Protein AF-0000000086162764 (afdb_homodimer)

Solvent-accessible surface area (backbone atoms only — not comparable to full-atom values): 37231 Å² total; per-residue (Å²): 130,82,72,76,70,61,62,67,83,75,73,57,53,60,75,37,72,78,41,63,40,70,69,35,48,48,53,23,43,47,62,61,45,51,55,41,43,44,49,58,51,36,49,55,47,50,55,49,49,51,49,51,40,51,50,31,48,50,50,15,64,74,68,72,36,73,80,56,42,51,66,71,47,52,52,51,52,50,51,50,49,52,54,49,44,43,40,63,68,74,41,61,85,79,57,62,60,33,65,66,60,37,47,49,48,19,51,43,40,69,76,27,50,56,38,29,32,72,44,51,32,38,60,88,41,43,70,60,26,73,74,39,79,59,56,61,77,44,60,52,50,62,30,34,35,39,39,40,28,49,31,28,83,80,32,58,45,54,40,58,45,38,76,27,18,46,32,44,66,55,13,60,52,38,39,32,38,66,59,72,58,57,70,38,84,67,41,28,54,55,38,22,26,58,33,37,47,46,62,44,68,71,48,51,50,55,41,50,74,71,27,31,18,38,34,36,46,78,25,45,62,58,15,24,50,67,39,38,54,81,44,48,51,38,35,54,74,85,58,53,64,67,48,45,54,29,22,42,66,39,23,27,39,22,43,26,43,32,32,43,39,35,62,27,37,47,48,60,81,63,66,52,70,63,33,52,54,39,32,77,71,74,36,85,59,65,53,67,34,30,30,93,89,42,37,81,39,58,51,43,89,42,55,35,41,28,38,36,38,68,72,46,78,39,64,68,34,78,78,67,48,72,67,55,37,50,51,54,42,51,52,49,52,51,50,40,52,49,51,46,67,73,38,30,40,38,59,36,94,47,67,82,66,61,81,44,82,66,132,82,73,76,71,61,62,67,82,75,71,59,52,59,74,37,72,78,41,62,39,71,69,34,46,48,53,24,42,46,62,62,46,52,54,42,43,47,48,58,52,36,49,54,49,50,54,48,49,50,50,50,38,51,50,30,51,49,49,15,64,72,66,72,36,74,80,55,41,52,65,72,48,51,52,51,54,50,51,49,49,51,54,49,45,42,39,63,67,74,39,61,86,76,59,61,60,33,65,66,61,37,50,49,47,19,51,41,41,70,76,27,51,57,38,27,32,72,44,52,32,38,60,87,42,42,71,58,25,73,74,39,78,59,57,61,77,44,60,52,51,60,30,32,36,38,39,40,29,49,33,28,84,80,34,59,44,55,42,57,46,38,78,27,18,46,33,45,65,55,13,62,52,39,38,32,38,68,57,72,58,57,70,37,84,67,41,30,54,55,38,22,26,57,34,38,47,46,63,44,69,70,50,50,51,56,40,49,74,69,27,31,17,37,33,37,45,78,26,44,63,57,16,21,50,66,39,41,55,81,44,48,51,38,33,54,75,84,60,54,64,68,48,44,54,31,23,41,65,38,22,27,37,23,42,25,43,32,32,42,41,34,60,27,36,47,48,58,81,64,67,52,71,62,33,52,54,38,32,76,68,73,35,86,60,67,53,67,35,30,29,93,90,44,39,81,39,58,48,43,87,42,56,36,41,27,38,36,38,67,71,45,80,40,64,68,34,79,79,66,48,72,66,56,39,51,50,53,42,51,51,48,53,50,49,42,51,48,50,45,66,73,39,29,41,37,58,37,94,48,68,83,65,63,81,43,80,65

Sequence (716 aa):
MSSSVEKVSFPNVHARPEQQSFKARFYQECLILSINFTWVLGLAFFVNMYTFSAVSIGRALLSGDPEAVPMSVRCYLGALVLYYSYHYVAHRPEQAPWPEFHQSGRELQAKHPYFRHQICIFDEFEDESLQDHAKAFVKPDDQSLFAFHPHGMLTCGWAVNGVFSKRFKEANARWLVAENLFWFPILRDILRWTSFDTVEKKTFVKYMRQGRNVCFLPGGFEEATVCERGKYRVHVKSKFGFIKLALQHGYKVHPVFSFGEEETYHTFPYFLKQRLMLNRLRVPAAIFIGRLWLFFMPRHDLDMTTVVGKAIQLPKIENPTKEEVAKYHALYVDALVDLFERNKKKYANSPDAKLEVYMSSSVEKVSFPNVHARPEQQSFKARFYQECLILSINFTWVLGLAFFVNMYTFSAVSIGRALLSGDPEAVPMSVRCYLGALVLYYSYHYVAHRPEQAPWPEFHQSGRELQAKHPYFRHQICIFDEFEDESLQDHAKAFVKPDDQSLFAFHPHGMLTCGWAVNGVFSKRFKEANARWLVAENLFWFPILRDILRWTSFDTVEKKTFVKYMRQGRNVCFLPGGFEEATVCERGKYRVHVKSKFGFIKLALQHGYKVHPVFSFGEEETYHTFPYFLKQRLMLNRLRVPAAIFIGRLWLFFMPRHDLDMTTVVGKAIQLPKIENPTKEEVAKYHALYVDALVDLFERNKKKYANSPDAKLEVY

Radius of gyration: 31.06 Å; Cα contacts (8 Å, |Δi|>4): 1271; chains: 2; bounding box: 86×100×61 Å

Foldseek 3Di:
DPPQQAAADDAQPCPDPVCVDPVNVCLQVVPVCVLLCCQVVLVVVVVVLVVLLVVQVVVCVVVVHPPSRDPVNVVVVVVVCVLVCCCVPPNDPLQAAQLVVQQVLLVSCVVRPQASAEAEAEPVCRVVRVVDRQDADAAWLQQEEEAEPDCFQPNPLCVSHNLSGNNCSRHQEAEEADPVLCVGPPSVNVQNNSRYDHPDPVVLLVQLVVSGYYYYYQQHLLSHLQQAAQAAEHEQLPRLVVLQSCQQSFGWYKYKYKAFSSHFWHWDNPPSVVQSVVVVVVDRDTDIAADPVRGSGTDRHTHIYMYIYDIDGHHHDNDDDPVRSNVVSVVVVVRNQVVCLVCCNHRHPDNPHDYHYD/DPPQQAADDDAQPCPDPVCVDPVNVCLQCVPVCVLLCCQVVLVVVVVVLVVLLVVQVVVCVVVVHPPSRDPVNVVVVVVVCVLVCCCVPVNDPLQAAQLVVQQVLLVSCVVRPQASAEAEAEPVCRVVRVVDRQDADAAWLQQEEEAEPDCFQPNPLCVSHNLSGNNCSRHQEAEEADPVQCVGPPSVNVCNNSRYDHPDPVVLLVQLVVSGYYYYYQQHLLSHLQQAAQAAEHEQLPRLVVLQSCQQSFGWYKYKYKAFSSHFWHWDNPPSVVQSVVVVVVDRDTDIAADPVRGSGTDRHTHIYMYIYDIDGHHHDNDDDPVRSNVVSVVVVVRNQVVCLVCCNHRHPDNPHDYHYD

Secondary structure (DSSP, 8-state):
-----PPPP---GGGSGGGSSHHHHHHHHHHHHHHHIIIIIHHHHHHHHHHHHHHHHHHHHHHT-GGGS-HHHHHHHHHHHHHHHIIIIIS-SS----HHHHHHHHHHHHHS-SSSEEEEEEGGGHHHHHH-TT---PPTT--EEEEEE--TTT-HHHIIIIIT-GGGTTS-EEEEE-GGGGGSTTHHHHHHHTTEEE--HHHHHHHHHTT-EEEE-TTHHHHHHH--TT-EEE--TT--HHHHHHHHHT-EEEEEEEETGGGSSEE---SHHHHHHHHHTT-----EESBTTBTTSPPSSSEEEEEEPPPEEPP--SS--HHHHHHHHHHHHHHHHHHHHHHHHHH-SSTT--EEE-/-----PPPP---GGGSGGGSSHHHHHHHHHHHHHHHIIIIIHHHHHHHHHHHHHHHHHHHHHHT-GGGS-HHHHHHHHHHHHHHHIIIIIS-SS----HHHHHHHHHHHHHS-SSSEEEEEEGGGHHHHHH-TT---PPTT--EEEEEE--TTT-HHHIIIIIT-GGGTTS-EEEEE-GGGGGSTTHHHHHHHTTEEE--HHHHHHHHHTT-EEEE-TTHHHHHHH--TT-EEE--TT--HHHHHHHHHT-EEEEEEEETGGGSSEE---SHHHHHHHHHTT-----EESBTTBTTSPPSSSEEEEEEPPPEEPP--SS--HHHHHHHHHHHHHHHHHHHHHHHHHH-SSTT--EEE-

Structure (mmCIF, N/CA/C/O backbone):
data_AF-0000000086162764-model_v1
#
loop_
_entity.id
_entity.type
_entity.pdbx_description
1 polymer Acyltransferase
#
loop_
_atom_site.group_PDB
_atom_site.id
_atom_site.type_symbol
_atom_site.label_atom_id
_atom_site.label_alt_id
_atom_site.label_comp_id
_atom_site.label_asym_id
_atom_site.label_entity_id
_atom_site.label_seq_id
_atom_site.pdbx_PDB_ins_code
_atom_site.Cartn_x
_atom_site.Cartn_y
_atom_site.Cartn_z
_atom_site.occupancy
_atom_site.B_iso_or_equiv
_atom_site.auth_seq_id
_atom_site.auth_comp_id
_atom_site.auth_asym_id
_atom_site.auth_atom_id
_atom_site.pdbx_PDB_model_num
ATOM 1 N N . MET A 1 1 ? 41.344 -20.672 -6.699 1 26.19 1 MET A N 1
ATOM 2 C CA . MET A 1 1 ? 40.938 -19.266 -6.652 1 26.19 1 MET A CA 1
ATOM 3 C C . MET A 1 1 ? 39.406 -19.141 -6.586 1 26.19 1 MET A C 1
ATOM 5 O O . MET A 1 1 ? 38.719 -19.422 -7.562 1 26.19 1 MET A O 1
ATOM 9 N N . SER A 1 2 ? 38.719 -19.578 -5.555 1 35.59 2 SER A N 1
ATOM 10 C CA . SER A 1 2 ? 37.281 -19.672 -5.324 1 35.59 2 SER A CA 1
ATOM 11 C C . SER A 1 2 ? 36.562 -18.359 -5.668 1 35.59 2 SER A C 1
ATOM 13 O O . SER A 1 2 ? 36.844 -17.328 -5.051 1 35.59 2 SER A O 1
ATOM 15 N N . SER A 1 3 ? 36.375 -18.047 -6.875 1 41.97 3 SER A N 1
ATOM 16 C CA . SER A 1 3 ? 35.844 -16.797 -7.422 1 41.97 3 SER A CA 1
ATOM 17 C C . SER A 1 3 ? 34.656 -16.312 -6.621 1 41.97 3 SER A C 1
ATOM 19 O O . SER A 1 3 ? 33.688 -17.062 -6.441 1 41.97 3 SER A O 1
ATOM 21 N N . SER A 1 4 ? 34.719 -15.547 -5.641 1 52.56 4 SER A N 1
ATOM 22 C CA . SER A 1 4 ? 33.781 -14.969 -4.695 1 52.56 4 SER A CA 1
ATOM 23 C C . SER A 1 4 ? 32.531 -14.477 -5.406 1 52.56 4 SER A C 1
ATOM 25 O O . SER A 1 4 ? 32.594 -13.539 -6.211 1 52.56 4 SER A O 1
ATOM 27 N N . VAL A 1 5 ? 31.656 -15.414 -5.785 1 65.75 5 VAL A N 1
ATOM 28 C CA . VAL A 1 5 ? 30.391 -15.109 -6.445 1 65.75 5 VAL A CA 1
ATOM 29 C C . VAL A 1 5 ? 29.672 -13.984 -5.707 1 65.75 5 VAL A C 1
ATOM 31 O O . VAL A 1 5 ? 29.438 -14.078 -4.504 1 65.75 5 VAL A O 1
ATOM 34 N N . GLU A 1 6 ? 29.812 -12.789 -6.227 1 78.62 6 GLU A N 1
ATOM 35 C CA . GLU A 1 6 ? 29.219 -11.57 -5.676 1 78.62 6 GLU A CA 1
ATOM 36 C C . GLU A 1 6 ? 27.734 -11.492 -5.992 1 78.62 6 GLU A C 1
ATOM 38 O O . GLU A 1 6 ? 27.281 -12.008 -7.016 1 78.62 6 GLU A O 1
ATOM 43 N N . LYS A 1 7 ? 27 -10.977 -5.086 1 85 7 LYS A N 1
ATOM 44 C CA . LYS A 1 7 ? 25.578 -10.742 -5.242 1 85 7 LYS A CA 1
ATOM 45 C C . LYS A 1 7 ? 25.281 -9.859 -6.453 1 85 7 LYS A C 1
ATOM 47 O O . LYS A 1 7 ? 25.953 -8.852 -6.664 1 85 7 LYS A O 1
ATOM 52 N N . VAL A 1 8 ? 24.375 -10.336 -7.293 1 84.81 8 VAL A N 1
ATOM 53 C CA . VAL A 1 8 ? 23.953 -9.562 -8.453 1 84.81 8 VAL A CA 1
ATOM 54 C C . VAL A 1 8 ? 23 -8.453 -8.023 1 84.81 8 VAL A C 1
ATOM 56 O O . VAL A 1 8 ? 22.047 -8.695 -7.289 1 84.81 8 VAL A O 1
ATOM 59 N N . SER A 1 9 ? 23.297 -7.25 -8.312 1 82.81 9 SER A N 1
ATOM 60 C CA . SER A 1 9 ? 22.469 -6.102 -7.965 1 82.81 9 SER A CA 1
ATOM 61 C C . SER A 1 9 ? 21.625 -5.637 -9.156 1 82.81 9 SER A C 1
ATOM 63 O O . SER A 1 9 ? 22.125 -5.582 -10.281 1 82.81 9 SER A O 1
ATOM 65 N N . PHE A 1 10 ? 20.391 -5.43 -8.898 1 86.38 10 PHE A N 1
ATOM 66 C CA . PHE A 1 10 ? 19.469 -4.945 -9.93 1 86.38 10 PHE A CA 1
ATOM 67 C C . PHE A 1 10 ? 19 -3.529 -9.609 1 86.38 10 PHE A C 1
ATOM 69 O O . PHE A 1 10 ? 18.844 -3.172 -8.438 1 86.38 10 PHE A O 1
ATOM 76 N N . PRO A 1 11 ? 18.891 -2.732 -10.672 1 85.94 11 PRO A N 1
ATOM 77 C CA . PRO A 1 11 ? 18.328 -1.405 -10.43 1 85.94 11 PRO A CA 1
ATOM 78 C C . PRO A 1 11 ? 16.844 -1.456 -10.039 1 85.94 11 PRO A C 1
ATOM 80 O O . PRO A 1 11 ? 16.125 -2.355 -10.469 1 85.94 11 PRO A O 1
ATOM 83 N N . ASN A 1 12 ? 16.453 -0.541 -9.219 1 87.81 12 ASN A N 1
ATOM 84 C CA . ASN A 1 12 ? 15.047 -0.406 -8.844 1 87.81 12 ASN A CA 1
ATOM 85 C C . ASN A 1 12 ? 14.211 0.139 -9.992 1 87.81 12 ASN A C 1
ATOM 87 O O . ASN A 1 12 ? 14.305 1.319 -10.336 1 87.81 12 ASN A O 1
ATOM 91 N N . VAL A 1 13 ? 13.383 -0.716 -10.531 1 91 13 VAL A N 1
ATOM 92 C CA . VAL A 1 13 ? 12.602 -0.353 -11.703 1 91 13 VAL A CA 1
ATOM 93 C C . VAL A 1 13 ? 11.578 0.714 -11.336 1 91 13 VAL A C 1
ATOM 95 O O . VAL A 1 13 ? 11.227 1.564 -12.156 1 91 13 VAL A O 1
ATOM 98 N N . HIS A 1 14 ? 11.141 0.727 -10.117 1 89.19 14 HIS A N 1
ATOM 99 C CA . HIS A 1 14 ? 10.094 1.647 -9.688 1 89.19 14 HIS A CA 1
ATOM 100 C C . HIS A 1 14 ? 10.641 3.066 -9.539 1 89.19 14 HIS A C 1
ATOM 102 O O . HIS A 1 14 ? 9.867 4.023 -9.453 1 89.19 14 HIS A O 1
ATOM 108 N N . ALA A 1 15 ? 11.898 3.215 -9.492 1 84 15 ALA A N 1
ATOM 109 C CA . ALA A 1 15 ? 12.516 4.527 -9.352 1 84 15 ALA A CA 1
ATOM 110 C C . ALA A 1 15 ? 12.547 5.266 -10.68 1 84 15 ALA A C 1
ATOM 112 O O . ALA A 1 15 ? 12.789 6.477 -10.727 1 84 15 ALA A O 1
ATOM 113 N N . ARG A 1 16 ? 12.273 4.535 -11.734 1 88.25 16 ARG A N 1
ATOM 114 C CA . ARG A 1 16 ? 12.25 5.16 -13.055 1 88.25 16 ARG A CA 1
ATOM 115 C C . ARG A 1 16 ? 11.086 6.145 -13.164 1 88.25 16 ARG A C 1
ATOM 117 O O . ARG A 1 16 ? 9.977 5.859 -12.711 1 88.25 16 ARG A O 1
ATOM 124 N N . PRO A 1 17 ? 11.312 7.27 -13.766 1 84.06 17 PRO A N 1
ATOM 125 C CA . PRO A 1 17 ? 10.273 8.297 -13.859 1 84.06 17 PRO A CA 1
ATOM 126 C C . PRO A 1 17 ? 9.008 7.789 -14.547 1 84.06 17 PRO A C 1
ATOM 128 O O . PRO A 1 17 ? 7.895 8.156 -14.156 1 84.06 17 PRO A O 1
ATOM 131 N N . GLU A 1 18 ? 9.18 6.945 -15.523 1 90.19 18 GLU A N 1
ATOM 132 C CA . GLU A 1 18 ? 8.023 6.445 -16.266 1 90.19 18 GLU A CA 1
ATOM 133 C C . GLU A 1 18 ? 7.156 5.539 -15.398 1 90.19 18 GLU A C 1
ATOM 135 O O . GLU A 1 18 ? 5.984 5.312 -15.703 1 90.19 18 GLU A O 1
ATOM 140 N N . GLN A 1 19 ? 7.762 5.02 -14.32 1 91.56 19 GLN A N 1
ATOM 141 C CA . GLN A 1 19 ? 7.051 4.086 -13.453 1 91.56 19 GLN A CA 1
ATOM 142 C C . GLN A 1 19 ? 6.418 4.812 -12.266 1 91.56 19 GLN A C 1
ATOM 144 O O . GLN A 1 19 ? 5.723 4.199 -11.453 1 91.56 19 GLN A O 1
ATOM 149 N N . GLN A 1 20 ? 6.57 6.133 -12.211 1 85.38 20 GLN A N 1
ATOM 150 C CA . GLN A 1 20 ? 6.133 6.883 -11.039 1 85.38 20 GLN A CA 1
ATOM 151 C C . GLN A 1 20 ? 4.797 7.574 -11.297 1 85.38 20 GLN A C 1
ATOM 153 O O . GLN A 1 20 ? 4.195 8.133 -10.375 1 85.38 20 GLN A O 1
ATOM 158 N N . SER A 1 21 ? 4.324 7.566 -12.516 1 86.06 21 SER A N 1
ATOM 159 C CA . SER A 1 21 ? 3.031 8.164 -12.828 1 86.06 21 SER A CA 1
ATOM 160 C C . SER A 1 21 ? 1.89 7.355 -12.219 1 86.06 21 SER A C 1
ATOM 162 O O . SER A 1 21 ? 2.068 6.188 -11.859 1 86.06 21 SER A O 1
ATOM 164 N N . PHE A 1 22 ? 0.763 7.992 -12.07 1 86.94 22 PHE A N 1
ATOM 165 C CA . PHE A 1 22 ? -0.414 7.328 -11.523 1 86.94 22 PHE A CA 1
ATOM 166 C C . PHE A 1 22 ? -0.816 6.141 -12.383 1 86.94 22 PHE A C 1
ATOM 168 O O . PHE A 1 22 ? -1.11 5.059 -11.867 1 86.94 22 PHE A O 1
ATOM 175 N N . LYS A 1 23 ? -0.86 6.418 -13.633 1 90.06 23 LYS A N 1
ATOM 176 C CA . LYS A 1 23 ? -1.238 5.367 -14.57 1 90.06 23 LYS A CA 1
ATOM 177 C C . LYS A 1 23 ? -0.279 4.184 -14.492 1 90.06 23 LYS A C 1
ATOM 179 O O . LYS A 1 23 ? -0.708 3.029 -14.477 1 90.06 23 LYS A O 1
ATOM 184 N N . ALA A 1 24 ? 1.002 4.414 -14.406 1 93 24 ALA A N 1
ATOM 185 C CA . ALA A 1 24 ? 2.006 3.357 -14.336 1 93 24 ALA A CA 1
ATOM 186 C C . ALA A 1 24 ? 1.863 2.553 -13.047 1 93 24 ALA A C 1
ATOM 188 O O . ALA A 1 24 ? 1.955 1.324 -13.062 1 93 24 ALA A O 1
ATOM 189 N N . ARG A 1 25 ? 1.62 3.227 -12.016 1 90.25 25 ARG A N 1
ATOM 190 C CA . ARG A 1 25 ? 1.466 2.549 -10.734 1 90.25 25 ARG A CA 1
ATOM 191 C C . ARG A 1 25 ? 0.235 1.647 -10.734 1 90.25 25 ARG A C 1
ATOM 193 O O . ARG A 1 25 ? 0.247 0.569 -10.141 1 90.25 25 ARG A O 1
ATOM 200 N N . PHE A 1 26 ? -0.79 2.131 -11.375 1 93.06 26 PHE A N 1
ATOM 201 C CA . PHE A 1 26 ? -1.987 1.311 -11.508 1 93.06 26 PHE A CA 1
ATOM 202 C C . PHE A 1 26 ? -1.693 0.048 -12.305 1 93.06 26 PHE A C 1
ATOM 204 O O . PHE A 1 26 ? -2.088 -1.051 -11.914 1 93.06 26 PHE A O 1
ATOM 211 N N . TYR A 1 27 ? -0.991 0.225 -13.375 1 94.56 27 TYR A N 1
ATOM 212 C CA . TYR A 1 27 ? -0.673 -0.901 -14.242 1 94.56 27 TYR A CA 1
ATOM 213 C C . TYR A 1 27 ? 0.249 -1.891 -13.539 1 94.56 27 TYR A C 1
ATOM 215 O O . TYR A 1 27 ? 0.177 -3.098 -13.781 1 94.56 27 TYR A O 1
ATOM 223 N N . GLN A 1 28 ? 1.097 -1.449 -12.672 1 94.38 28 GLN A N 1
ATOM 224 C CA . GLN A 1 28 ? 2.008 -2.314 -11.922 1 94.38 28 GLN A CA 1
ATOM 225 C C . GLN A 1 28 ? 1.238 -3.295 -11.047 1 94.38 28 GLN A C 1
ATOM 227 O O . GLN A 1 28 ? 1.652 -4.441 -10.875 1 94.38 28 GLN A O 1
ATOM 232 N N . GLU A 1 29 ? 0.088 -2.82 -10.609 1 93.62 29 GLU A N 1
ATOM 233 C CA . GLU A 1 29 ? -0.581 -3.607 -9.578 1 93.62 29 GLU A CA 1
ATOM 234 C C . GLU A 1 29 ? -1.782 -4.355 -10.148 1 93.62 29 GLU A C 1
ATOM 236 O O . GLU A 1 29 ? -2.238 -5.34 -9.562 1 93.62 29 GLU A O 1
ATOM 241 N N . CYS A 1 30 ? -2.312 -3.977 -11.203 1 92.69 30 CYS A N 1
ATOM 242 C CA . CYS A 1 30 ? -3.646 -4.367 -11.641 1 92.69 30 CYS A CA 1
ATOM 243 C C . CYS A 1 30 ? -3.717 -5.863 -11.914 1 92.69 30 CYS A C 1
ATOM 245 O O . CYS A 1 30 ? -4.699 -6.516 -11.555 1 92.69 30 CYS A O 1
ATOM 247 N N . LEU A 1 31 ? -2.678 -6.398 -12.547 1 91.56 31 LEU A N 1
ATOM 248 C CA . LEU A 1 31 ? -2.729 -7.809 -12.922 1 91.56 31 LEU A CA 1
ATOM 249 C C . LEU A 1 31 ? -2.717 -8.703 -11.688 1 91.56 31 LEU A C 1
ATOM 251 O O . LEU A 1 31 ? -3.609 -9.531 -11.508 1 91.56 31 LEU A O 1
ATOM 255 N N . ILE A 1 32 ? -1.762 -8.547 -10.828 1 92.25 32 ILE A N 1
ATOM 256 C CA . ILE A 1 32 ? -1.64 -9.375 -9.625 1 92.25 32 ILE A CA 1
ATOM 257 C C . ILE A 1 32 ? -2.834 -9.125 -8.711 1 92.25 32 ILE A C 1
ATOM 259 O O . ILE A 1 32 ? -3.34 -10.055 -8.078 1 92.25 32 ILE A O 1
ATOM 263 N N . LEU A 1 33 ? -3.275 -7.91 -8.664 1 92.12 33 LEU A N 1
ATOM 264 C CA . LEU A 1 33 ? -4.449 -7.582 -7.863 1 92.12 33 LEU A CA 1
ATOM 265 C C . LEU A 1 33 ? -5.672 -8.352 -8.352 1 92.12 33 LEU A C 1
ATOM 267 O O . LEU A 1 33 ? -6.41 -8.922 -7.543 1 92.12 33 LEU A O 1
ATOM 271 N N . SER A 1 34 ? -5.867 -8.297 -9.633 1 88.94 34 SER A N 1
ATOM 272 C CA . SER A 1 34 ? -7.031 -8.969 -10.195 1 88.94 34 SER A CA 1
ATOM 273 C C . SER A 1 34 ? -7.02 -10.461 -9.891 1 88.94 34 SER A C 1
ATOM 275 O O . SER A 1 34 ? -8.039 -11.023 -9.492 1 88.94 34 SER A O 1
ATOM 277 N N . ILE A 1 35 ? -5.875 -11.047 -10 1 88.69 35 ILE A N 1
ATOM 278 C CA . ILE A 1 35 ? -5.754 -12.484 -9.797 1 88.69 35 ILE A CA 1
ATOM 279 C C . ILE A 1 35 ? -5.926 -12.812 -8.32 1 88.69 35 ILE A C 1
ATOM 281 O O . ILE A 1 35 ? -6.719 -13.688 -7.957 1 88.69 35 ILE A O 1
ATOM 285 N N . ASN A 1 36 ? -5.238 -12.102 -7.477 1 90.62 36 ASN A N 1
ATOM 286 C CA . ASN A 1 36 ? -5.289 -12.383 -6.047 1 90.62 36 ASN A CA 1
ATOM 287 C C . ASN A 1 36 ? -6.648 -12.016 -5.453 1 90.62 36 ASN A C 1
ATOM 289 O O . ASN A 1 36 ? -7.133 -12.688 -4.539 1 90.62 36 ASN A O 1
ATOM 293 N N . PHE A 1 37 ? -7.207 -10.945 -5.941 1 88.88 37 PHE A N 1
ATOM 294 C CA . PHE A 1 37 ? -8.523 -10.531 -5.473 1 88.88 37 PHE A CA 1
ATOM 295 C C . PHE A 1 37 ? -9.57 -11.594 -5.785 1 88.88 37 PHE A C 1
ATOM 297 O O . PHE A 1 37 ? -10.359 -11.969 -4.918 1 88.88 37 PHE A O 1
ATOM 304 N N . THR A 1 38 ? -9.562 -12.023 -7.008 1 86.81 38 THR A N 1
ATOM 305 C CA . THR A 1 38 ? -10.547 -13.016 -7.434 1 86.81 38 THR A CA 1
ATOM 306 C C . THR A 1 38 ? -10.344 -14.336 -6.688 1 86.81 38 THR A C 1
ATOM 308 O O . THR A 1 38 ? -11.312 -15.047 -6.406 1 86.81 38 THR A O 1
ATOM 311 N N . TRP A 1 39 ? -9.125 -14.57 -6.348 1 86.12 39 TRP A N 1
ATOM 312 C CA . TRP A 1 39 ? -8.82 -15.82 -5.656 1 86.12 39 TRP A CA 1
ATOM 313 C C . TRP A 1 39 ? -9.148 -15.711 -4.172 1 86.12 39 TRP A C 1
ATOM 315 O O . TRP A 1 39 ? -10.023 -16.406 -3.67 1 86.12 39 TRP A O 1
ATOM 325 N N . VAL A 1 40 ? -8.57 -14.805 -3.5 1 84.44 40 VAL A N 1
ATOM 326 C CA . VAL A 1 40 ? -8.648 -14.75 -2.043 1 84.44 40 VAL A CA 1
ATOM 327 C C . VAL A 1 40 ? -10 -14.18 -1.62 1 84.44 40 VAL A C 1
ATOM 329 O O . VAL A 1 40 ? -10.727 -14.789 -0.835 1 84.44 40 VAL A O 1
ATOM 332 N N . LEU A 1 41 ? -10.336 -13.031 -2.211 1 80.69 41 LEU A N 1
ATOM 333 C CA . LEU A 1 41 ? -11.602 -12.422 -1.825 1 80.69 41 LEU A CA 1
ATOM 334 C C . LEU A 1 41 ? -12.781 -13.148 -2.473 1 80.69 41 LEU A C 1
ATOM 336 O O . LEU A 1 41 ? -13.867 -13.219 -1.897 1 80.69 41 LEU A O 1
ATOM 340 N N . GLY A 1 42 ? -12.523 -13.648 -3.631 1 80.88 42 GLY A N 1
ATOM 341 C CA . GLY A 1 42 ? -13.555 -14.461 -4.258 1 80.88 42 GLY A CA 1
ATOM 342 C C . GLY A 1 42 ? -13.938 -15.672 -3.428 1 80.88 42 GLY A C 1
ATOM 343 O O . GLY A 1 42 ? -15.125 -15.953 -3.248 1 80.88 42 GLY A O 1
ATOM 344 N N . LEU A 1 43 ? -12.922 -16.312 -2.965 1 80.5 43 LEU A N 1
ATOM 345 C CA . LEU A 1 43 ? -13.18 -17.469 -2.117 1 80.5 43 LEU A CA 1
ATOM 346 C C . LEU A 1 43 ? -14.031 -17.078 -0.912 1 80.5 43 LEU A C 1
ATOM 348 O O . LEU A 1 43 ? -15.031 -17.734 -0.617 1 80.5 43 LEU A O 1
ATOM 352 N N . ALA A 1 44 ? -13.602 -16.016 -0.232 1 81.62 44 ALA A N 1
ATOM 353 C CA . ALA A 1 44 ? -14.352 -15.562 0.938 1 81.62 44 ALA A CA 1
ATOM 354 C C . ALA A 1 44 ? -15.773 -15.164 0.562 1 81.62 44 ALA A C 1
ATOM 356 O O . ALA A 1 44 ? -16.719 -15.5 1.273 1 81.62 44 ALA A O 1
ATOM 357 N N . PHE A 1 45 ? -15.891 -14.492 -0.484 1 85.94 45 PHE A N 1
ATOM 358 C CA . PHE A 1 45 ? -17.188 -14.016 -0.944 1 85.94 45 PHE A CA 1
ATOM 359 C C . PHE A 1 45 ? -18.109 -15.188 -1.253 1 85.94 45 PHE A C 1
ATOM 361 O O . PHE A 1 45 ? -19.25 -15.227 -0.77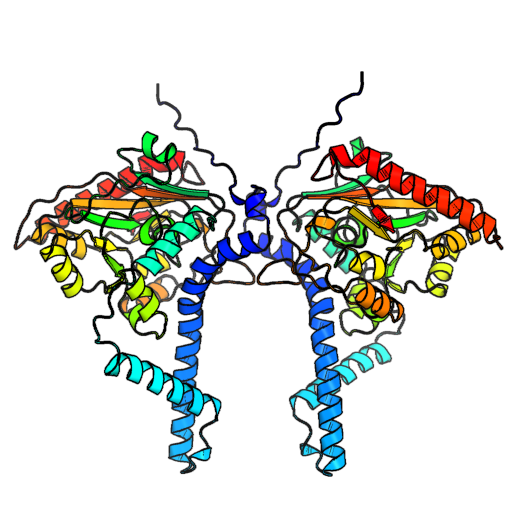9 1 85.94 45 PHE A O 1
ATOM 368 N N . PHE A 1 46 ? -17.672 -16.141 -1.986 1 84.88 46 PHE A N 1
ATOM 369 C CA . PHE A 1 46 ? -18.531 -17.234 -2.434 1 84.88 46 PHE A CA 1
ATOM 370 C C . PHE A 1 46 ? -18.875 -18.172 -1.273 1 84.88 46 PHE A C 1
ATOM 372 O O . PHE A 1 46 ? -20 -18.656 -1.177 1 84.88 46 PHE A O 1
ATOM 379 N N . VAL A 1 47 ? -17.953 -18.344 -0.428 1 81.38 47 VAL A N 1
ATOM 380 C CA . VAL A 1 47 ? -18.25 -19.172 0.744 1 81.38 47 VAL A CA 1
ATOM 381 C C . VAL A 1 47 ? -19.312 -18.5 1.6 1 81.38 47 VAL A C 1
ATOM 383 O O . VAL A 1 47 ? -20.266 -19.141 2.045 1 81.38 47 VAL A O 1
ATOM 386 N N . ASN A 1 48 ? -19.141 -17.203 1.763 1 87.94 48 ASN A N 1
ATOM 387 C CA . ASN A 1 48 ? -20.109 -16.469 2.561 1 87.94 48 ASN A CA 1
ATOM 388 C C . ASN A 1 48 ? -21.484 -16.438 1.89 1 87.94 48 ASN A C 1
ATOM 390 O O . ASN A 1 48 ? -22.5 -16.609 2.553 1 87.94 48 ASN A O 1
ATOM 394 N N . MET A 1 49 ? -21.422 -16.219 0.653 1 89.25 49 MET A N 1
ATOM 395 C CA . MET A 1 49 ? -22.703 -16.125 -0.066 1 89.25 49 MET A CA 1
ATOM 396 C C . MET A 1 49 ? -23.391 -17.484 -0.115 1 89.25 49 MET A C 1
ATOM 398 O O . MET A 1 49 ? -24.609 -17.578 -0.048 1 89.25 49 MET A O 1
ATOM 402 N N . TYR A 1 50 ? -22.641 -18.516 -0.262 1 86.75 50 TYR A N 1
ATOM 403 C CA . TYR A 1 50 ? -23.219 -19.859 -0.262 1 86.75 50 TYR A CA 1
ATOM 404 C C . TYR A 1 50 ? -23.844 -20.172 1.089 1 86.75 50 TYR A C 1
ATOM 406 O O . TYR A 1 50 ? -24.953 -20.703 1.154 1 86.75 50 TYR A O 1
ATOM 414 N N . THR A 1 51 ? -23.141 -19.828 2.084 1 89.62 51 THR A N 1
ATOM 415 C CA . THR A 1 51 ? -23.625 -20.078 3.434 1 89.62 51 THR A CA 1
ATOM 416 C C . THR A 1 51 ? -24.859 -19.219 3.73 1 89.62 51 THR A C 1
ATOM 418 O O . THR A 1 51 ? -25.859 -19.719 4.238 1 89.62 51 THR A O 1
ATOM 421 N N . PHE A 1 52 ? -24.703 -18 3.375 1 92 52 PHE A N 1
ATOM 422 C CA . PHE A 1 52 ? -25.812 -17.062 3.59 1 92 52 PHE A CA 1
ATOM 423 C C . PHE A 1 52 ? -27.031 -17.5 2.805 1 92 52 PHE A C 1
ATOM 425 O O . PHE A 1 52 ? -28.156 -17.422 3.305 1 92 52 PHE A O 1
ATOM 432 N N . SER A 1 53 ? -26.859 -17.938 1.669 1 91.75 53 SER A N 1
ATOM 433 C CA . SER A 1 53 ? -27.953 -18.406 0.832 1 91.75 53 SER A CA 1
ATOM 434 C C . SER A 1 53 ? -28.594 -19.672 1.409 1 91.75 53 SER A C 1
ATOM 436 O O . SER A 1 53 ? -29.812 -19.781 1.465 1 91.75 53 SER A O 1
ATOM 438 N N . ALA A 1 54 ? -27.781 -20.547 1.854 1 91.75 54 ALA A N 1
ATOM 439 C CA . ALA A 1 54 ? -28.281 -21.797 2.42 1 91.75 54 ALA A CA 1
ATOM 440 C C . ALA A 1 54 ? -29.109 -21.531 3.674 1 91.75 54 ALA A C 1
ATOM 442 O O . ALA A 1 54 ? -30.188 -22.109 3.842 1 91.75 54 ALA A O 1
ATOM 443 N N . VAL A 1 55 ? -28.609 -20.672 4.398 1 92 55 VAL A N 1
ATOM 444 C CA . VAL A 1 55 ? -29.297 -20.359 5.652 1 92 55 VAL A CA 1
ATOM 445 C C . VAL A 1 55 ? -30.609 -19.641 5.355 1 92 55 VAL A C 1
ATOM 447 O O . VAL A 1 55 ? -31.641 -19.938 5.961 1 92 55 VAL A O 1
ATOM 450 N N . SER A 1 56 ? -30.562 -18.719 4.461 1 92.31 56 SER A N 1
ATOM 451 C CA . SER A 1 56 ? -31.75 -17.938 4.121 1 92.31 56 SER A CA 1
ATOM 452 C C . SER A 1 56 ? -32.844 -18.812 3.48 1 92.31 56 SER A C 1
ATOM 454 O O . SER A 1 56 ? -34 -18.688 3.787 1 92.31 56 SER A O 1
ATOM 456 N N . ILE A 1 57 ? -32.469 -19.609 2.646 1 91.94 57 ILE A N 1
ATOM 457 C CA . ILE A 1 57 ? -33.406 -20.5 1.976 1 91.94 57 ILE A CA 1
ATOM 458 C C . ILE A 1 57 ? -33.969 -21.516 2.979 1 91.94 57 ILE A C 1
ATOM 460 O O . ILE A 1 57 ? -35.156 -21.828 2.955 1 91.94 57 ILE A O 1
ATOM 464 N N . GLY A 1 58 ? -33.031 -21.969 3.846 1 91.5 58 GLY A N 1
ATOM 465 C CA . GLY A 1 58 ? -33.5 -22.859 4.91 1 91.5 58 GLY A CA 1
ATOM 466 C C . GLY A 1 58 ? -34.531 -22.219 5.809 1 91.5 58 GLY A C 1
ATOM 467 O O . GLY A 1 58 ? -35.531 -22.844 6.141 1 91.5 58 GLY A O 1
ATOM 468 N N . ARG A 1 59 ? -34.312 -21.062 6.133 1 90.81 59 ARG A N 1
ATOM 469 C CA . ARG A 1 59 ? -35.25 -20.328 6.969 1 90.81 59 ARG A CA 1
ATOM 470 C C . ARG A 1 59 ? -36.562 -20.125 6.242 1 90.81 59 ARG A C 1
ATOM 472 O O . ARG A 1 59 ? -37.625 -20.203 6.852 1 90.81 59 ARG A O 1
ATOM 479 N N . ALA A 1 60 ? -36.5 -19.797 5.055 1 91.25 60 ALA A N 1
ATOM 480 C CA . ALA A 1 60 ? -37.688 -19.594 4.246 1 91.25 60 ALA A CA 1
ATOM 481 C C . ALA A 1 60 ? -38.5 -20.875 4.133 1 91.25 60 ALA A C 1
ATOM 483 O O . ALA A 1 60 ? -39.719 -20.844 4.18 1 91.25 60 ALA A O 1
ATOM 484 N N . LEU A 1 61 ? -37.875 -21.938 3.967 1 91.44 61 LEU A N 1
ATOM 485 C CA . LEU A 1 61 ? -38.531 -23.234 3.857 1 91.44 61 LEU A CA 1
ATOM 486 C C . LEU A 1 61 ? -39.219 -23.594 5.172 1 91.44 61 LEU A C 1
ATOM 488 O O . LEU A 1 61 ? -40.344 -24.125 5.176 1 91.44 61 LEU A O 1
ATOM 492 N N . LEU A 1 62 ? -38.531 -23.25 6.223 1 91.5 62 LEU A N 1
ATOM 493 C CA . LEU A 1 62 ? -39.062 -23.578 7.539 1 91.5 62 LEU A CA 1
ATOM 494 C C . LEU A 1 62 ? -40.25 -22.656 7.891 1 91.5 62 LEU A C 1
ATOM 496 O O . LEU A 1 62 ? -41.219 -23.094 8.531 1 91.5 62 LEU A O 1
ATOM 500 N N . SER A 1 63 ? -40.156 -21.484 7.461 1 89.88 63 SER A N 1
ATOM 501 C CA . SER A 1 63 ? -41.219 -20.531 7.801 1 89.88 63 SER A CA 1
ATOM 502 C C . SER A 1 63 ? -42.344 -20.562 6.773 1 89.88 63 SER A C 1
ATOM 504 O O . SER A 1 63 ? -43.438 -20.062 7.031 1 89.88 63 SER A O 1
ATOM 506 N N . GLY A 1 64 ? -42.156 -21.172 5.621 1 88.69 64 GLY A N 1
ATOM 507 C CA . GLY A 1 64 ? -43.156 -21.203 4.547 1 88.69 64 GLY A CA 1
ATOM 508 C C . GLY A 1 64 ? -43.312 -19.875 3.846 1 88.69 64 GLY A C 1
ATOM 509 O O . GLY A 1 64 ? -44.312 -19.672 3.141 1 88.69 64 GLY A O 1
ATOM 510 N N . ASP A 1 65 ? -42.344 -18.906 4.148 1 88.19 65 ASP A N 1
ATOM 511 C CA . ASP A 1 65 ? -42.406 -17.578 3.562 1 88.19 65 ASP A CA 1
ATOM 512 C C . ASP A 1 65 ? -41.25 -17.344 2.586 1 88.19 65 ASP A C 1
ATOM 514 O O . ASP A 1 65 ? -40.125 -17.094 3.002 1 88.19 65 ASP A O 1
ATOM 518 N N . PRO A 1 66 ? -41.594 -17.344 1.358 1 80.88 66 PRO A N 1
ATOM 519 C CA . PRO A 1 66 ? -40.531 -17.156 0.358 1 80.88 66 PRO A CA 1
ATOM 520 C C . PRO A 1 66 ? -39.875 -15.773 0.443 1 80.88 66 PRO A C 1
ATOM 522 O O . PRO A 1 66 ? -38.719 -15.602 0.023 1 80.88 66 PRO A O 1
ATOM 525 N N . GLU A 1 67 ? -40.656 -14.891 0.933 1 80.88 67 GLU A N 1
ATOM 526 C CA . GLU A 1 67 ? -40.125 -13.531 1.028 1 80.88 67 GLU A CA 1
ATOM 527 C C . GLU A 1 67 ? -39.031 -13.438 2.102 1 80.88 67 GLU A C 1
ATOM 529 O O . GLU A 1 67 ? -38.312 -12.43 2.188 1 80.88 67 GLU A O 1
ATOM 534 N N . ALA A 1 68 ? -38.938 -14.539 2.746 1 83.12 68 ALA A N 1
ATOM 535 C CA . ALA A 1 68 ? -37.938 -14.578 3.789 1 83.12 68 ALA A CA 1
ATOM 536 C C . ALA A 1 68 ? -36.531 -14.633 3.186 1 83.12 68 ALA A C 1
ATOM 538 O O . ALA A 1 68 ? -35.531 -14.352 3.869 1 83.12 68 ALA A O 1
ATOM 539 N N . VAL A 1 69 ? -36.406 -14.82 1.879 1 89.38 69 VAL A N 1
ATOM 540 C CA . VAL A 1 69 ? -35.125 -14.797 1.217 1 89.38 69 VAL A CA 1
ATOM 541 C C . VAL A 1 69 ? -34.75 -13.367 0.837 1 89.38 69 VAL A C 1
ATOM 543 O O . VAL A 1 69 ? -35.438 -12.727 0.046 1 89.38 69 VAL A O 1
ATOM 546 N N . PRO A 1 70 ? -33.656 -12.891 1.382 1 90.88 70 PRO A N 1
ATOM 547 C CA . PRO A 1 70 ? -33.281 -11.5 1.12 1 90.88 70 PRO A CA 1
ATOM 548 C C . PRO A 1 70 ? -33 -11.234 -0.36 1 90.88 70 PRO A C 1
ATOM 550 O O . PRO A 1 70 ? -32.656 -12.156 -1.106 1 90.88 70 PRO A O 1
ATOM 553 N N . MET A 1 71 ? -33.156 -10.016 -0.748 1 89.69 71 MET A N 1
ATOM 554 C CA . MET A 1 71 ? -32.938 -9.594 -2.127 1 89.69 71 MET A CA 1
ATOM 555 C C . MET A 1 71 ? -31.5 -9.883 -2.555 1 89.69 71 MET A C 1
ATOM 557 O O . MET A 1 71 ? -31.25 -10.242 -3.705 1 89.69 71 MET A O 1
ATOM 561 N N . SER A 1 72 ? -30.516 -9.695 -1.67 1 90.69 72 SER A N 1
ATOM 562 C CA . SER A 1 72 ? -29.125 -9.938 -1.984 1 90.69 72 SER A CA 1
ATOM 563 C C . SER A 1 72 ? -28.891 -11.391 -2.398 1 90.69 72 SER A C 1
ATOM 565 O O . SER A 1 72 ? -28.109 -11.664 -3.307 1 90.69 72 SER A O 1
ATOM 567 N N . VAL A 1 73 ? -29.594 -12.266 -1.834 1 91.69 73 VAL A N 1
ATOM 568 C CA . VAL A 1 73 ? -29.453 -13.68 -2.15 1 91.69 73 VAL A CA 1
ATOM 569 C C . VAL A 1 73 ? -30.109 -13.977 -3.492 1 91.69 73 VAL A C 1
ATOM 571 O O . VAL A 1 73 ? -29.578 -14.727 -4.309 1 91.69 73 VAL A O 1
ATOM 574 N N . ARG A 1 74 ? -31.25 -13.406 -3.699 1 91.5 74 ARG A N 1
ATOM 575 C CA . ARG A 1 74 ? -31.938 -13.594 -4.973 1 91.5 74 ARG A CA 1
ATOM 576 C C . ARG A 1 74 ? -31.094 -13.086 -6.133 1 91.5 74 ARG A C 1
ATOM 578 O O . ARG A 1 74 ? -31 -13.75 -7.168 1 91.5 74 ARG A O 1
ATOM 585 N N . CYS A 1 75 ? -30.594 -11.953 -5.93 1 92.19 75 CYS A N 1
ATOM 586 C CA . CYS A 1 75 ? -29.75 -11.367 -6.965 1 92.19 75 CYS A CA 1
ATOM 587 C C . CYS A 1 75 ? -28.516 -12.227 -7.203 1 92.19 75 CYS A C 1
ATOM 589 O O . CYS A 1 75 ? -28.109 -12.43 -8.352 1 92.19 75 CYS A O 1
ATOM 591 N N . TYR A 1 76 ? -27.875 -12.664 -6.133 1 92.56 76 TYR A N 1
ATOM 592 C CA . TYR A 1 76 ? -26.688 -13.5 -6.223 1 92.56 76 TYR A CA 1
ATOM 593 C C . TYR A 1 76 ? -26.984 -14.789 -6.98 1 92.56 76 TYR A C 1
ATOM 595 O O . TYR A 1 76 ? -26.266 -15.148 -7.914 1 92.56 76 TYR A O 1
ATOM 603 N N . LEU A 1 77 ? -28.047 -15.469 -6.684 1 91.19 77 LEU A N 1
ATOM 604 C CA . LEU A 1 77 ? -28.422 -16.719 -7.34 1 91.19 77 LEU A CA 1
ATOM 605 C C . LEU A 1 77 ? -28.812 -16.469 -8.797 1 91.19 77 LEU A C 1
ATOM 607 O O . LEU A 1 77 ? -28.5 -17.281 -9.672 1 91.19 77 LEU A O 1
ATOM 611 N N . GLY A 1 78 ? -29.5 -15.398 -8.969 1 91.31 78 GLY A N 1
ATOM 612 C CA . GLY A 1 78 ? -29.812 -15.031 -10.344 1 91.31 78 GLY A CA 1
ATOM 613 C C . GLY A 1 78 ? -28.562 -14.812 -11.195 1 91.31 78 GLY A C 1
ATOM 614 O O . GLY A 1 78 ? -28.5 -15.266 -12.336 1 91.31 78 GLY A O 1
ATOM 615 N N . ALA A 1 79 ? -27.594 -14.148 -10.641 1 90.38 79 ALA A N 1
ATOM 616 C CA . ALA A 1 79 ? -26.344 -13.906 -11.344 1 90.38 79 ALA A CA 1
ATOM 617 C C . ALA A 1 79 ? -25.609 -15.219 -11.633 1 90.38 79 ALA A C 1
ATOM 619 O O . ALA A 1 79 ? -25 -15.375 -12.688 1 90.38 79 ALA A O 1
ATOM 620 N N . LEU A 1 80 ? -25.688 -16.125 -10.727 1 88.19 80 LEU A N 1
ATOM 621 C CA . LEU A 1 80 ? -25.047 -17.422 -10.906 1 88.19 80 LEU A CA 1
ATOM 622 C C . LEU A 1 80 ? -25.719 -18.203 -12.039 1 88.19 80 LEU A C 1
ATOM 624 O O . LEU A 1 80 ? -25.031 -18.844 -12.836 1 88.19 80 LEU A O 1
ATOM 628 N N . VAL A 1 81 ? -26.984 -18.078 -12.031 1 87.38 81 VAL A N 1
ATOM 629 C CA . VAL A 1 81 ? -27.719 -18.766 -13.086 1 87.38 81 VAL A CA 1
ATOM 630 C C . VAL A 1 81 ? -27.375 -18.156 -14.445 1 87.38 81 VAL A C 1
ATOM 632 O O . VAL A 1 81 ? -27.172 -18.891 -15.414 1 87.38 81 VAL A O 1
ATOM 635 N N . LEU A 1 82 ? -27.328 -16.953 -14.477 1 86.69 82 LEU A N 1
ATOM 636 C CA . LEU A 1 82 ? -26.953 -16.281 -15.719 1 86.69 82 LEU A CA 1
ATOM 637 C C . LEU A 1 82 ? -25.547 -16.672 -16.156 1 86.69 82 LEU A C 1
ATOM 639 O O . LEU A 1 82 ? -25.297 -16.922 -17.328 1 86.69 82 LEU A O 1
ATOM 643 N N . TYR A 1 83 ? -24.625 -16.688 -15.219 1 85.88 83 TYR A N 1
ATOM 644 C CA . TYR A 1 83 ? -23.234 -17.031 -15.484 1 85.88 83 TYR A CA 1
ATOM 645 C C . TYR A 1 83 ? -23.125 -18.453 -16.016 1 85.88 83 TYR A C 1
ATOM 647 O O . TYR A 1 83 ? -22.484 -18.688 -17.047 1 85.88 83 TYR A O 1
ATOM 655 N N . TYR A 1 84 ? -23.828 -19.312 -15.445 1 84.19 84 TYR A N 1
ATOM 656 C CA . TYR A 1 84 ? -23.703 -20.719 -15.828 1 84.19 84 TYR A CA 1
ATOM 657 C C . TYR A 1 84 ? -24.5 -21 -17.094 1 84.19 84 TYR A C 1
ATOM 659 O O . TYR A 1 84 ? -24.109 -21.859 -17.906 1 84.19 84 TYR A O 1
ATOM 667 N N . SER A 1 85 ? -25.562 -20.328 -17.219 1 81.38 85 SER A N 1
ATOM 668 C CA . SER A 1 85 ? -26.297 -20.453 -18.453 1 81.38 85 SER A CA 1
ATOM 669 C C . SER A 1 85 ? -25.4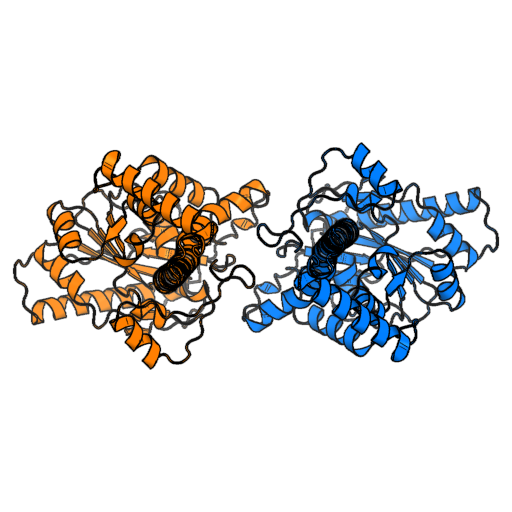84 -19.984 -19.656 1 81.38 85 SER A C 1
ATOM 671 O O . SER A 1 85 ? -25.516 -20.609 -20.719 1 81.38 85 SER A O 1
ATOM 673 N N . TYR A 1 86 ? -24.859 -18.953 -19.438 1 77.94 86 TYR A N 1
ATOM 674 C CA . TYR A 1 86 ? -23.984 -18.453 -20.484 1 77.94 86 TYR A CA 1
ATOM 675 C C . TYR A 1 86 ? -22.922 -19.484 -20.844 1 77.94 86 TYR A C 1
ATOM 677 O O . TYR A 1 86 ? -22.656 -19.719 -22.031 1 77.94 86 TYR A O 1
ATOM 685 N N . HIS A 1 87 ? -22.312 -20.062 -19.922 1 77.56 87 HIS A N 1
ATOM 686 C CA . HIS A 1 87 ? -21.25 -21.016 -20.172 1 77.56 87 HIS A CA 1
ATOM 687 C C . HIS A 1 87 ? -21.797 -22.344 -20.688 1 77.56 87 HIS A C 1
ATOM 689 O O . HIS A 1 87 ? -21.125 -23.031 -21.453 1 77.56 87 HIS A O 1
ATOM 695 N N . TYR A 1 88 ? -22.938 -22.578 -20.219 1 66.5 88 TYR A N 1
ATOM 696 C CA . TYR A 1 88 ? -23.562 -23.797 -20.703 1 66.5 88 TYR A CA 1
ATOM 697 C C . TYR A 1 88 ? -24.078 -23.609 -22.141 1 66.5 88 TYR A C 1
ATOM 699 O O . TYR A 1 88 ? -23.938 -24.5 -22.969 1 66.5 88 TYR A O 1
ATOM 707 N N . VAL A 1 89 ? -24.781 -22.547 -22.344 1 61.03 89 VAL A N 1
ATOM 708 C CA . VAL A 1 89 ? -25.391 -22.297 -23.656 1 61.03 89 VAL A CA 1
ATOM 709 C C . VAL A 1 89 ? -24.328 -21.859 -24.656 1 61.03 89 VAL A C 1
ATOM 711 O O . VAL A 1 89 ? -24.297 -22.344 -25.781 1 61.03 89 VAL A O 1
ATOM 714 N N . ALA A 1 90 ? -24 -20.641 -24.328 1 54.06 90 ALA A N 1
ATOM 715 C CA . ALA A 1 90 ? -23.078 -20.062 -25.312 1 54.06 90 ALA A CA 1
ATOM 716 C C . ALA A 1 90 ? -21.812 -20.906 -25.453 1 54.06 90 ALA A C 1
ATOM 718 O O . ALA A 1 90 ? -21.203 -20.938 -26.516 1 54.06 90 ALA A O 1
ATOM 719 N N . HIS A 1 91 ? -20.938 -21.031 -24.359 1 53.34 91 HIS A N 1
ATOM 720 C CA . HIS A 1 91 ? -19.531 -21.438 -24.516 1 53.34 91 HIS A CA 1
ATOM 721 C C . HIS A 1 91 ? -19.266 -22.781 -23.844 1 53.34 91 HIS A C 1
ATOM 723 O O . HIS A 1 91 ? -19.641 -22.969 -22.672 1 53.34 91 HIS A O 1
ATOM 729 N N . ARG A 1 92 ? -19.266 -23.891 -24.609 1 50.69 92 ARG A N 1
ATOM 730 C CA . ARG A 1 92 ? -18.766 -25.25 -24.375 1 50.69 92 ARG A CA 1
ATOM 731 C C . ARG A 1 92 ? -17.672 -25.25 -23.32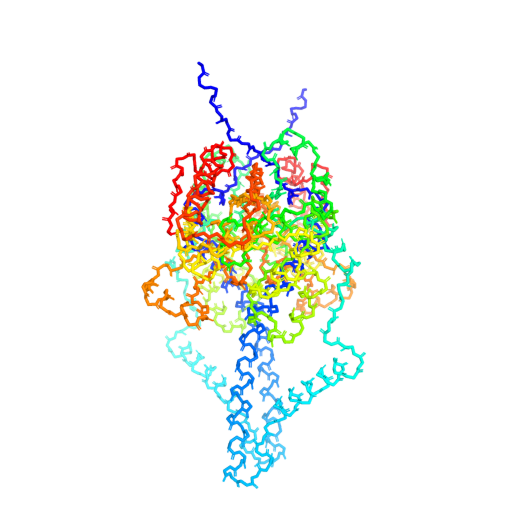8 1 50.69 92 ARG A C 1
ATOM 733 O O . ARG A 1 92 ? -16.922 -24.281 -23.203 1 50.69 92 ARG A O 1
ATOM 740 N N . PRO A 1 93 ? -17.75 -26.031 -22.219 1 50.84 93 PRO A N 1
ATOM 741 C CA . PRO A 1 93 ? -16.844 -26.375 -21.141 1 50.84 93 PRO A CA 1
ATOM 742 C C . PRO A 1 93 ? -15.383 -26.094 -21.484 1 50.84 93 PRO A C 1
ATOM 744 O O . PRO A 1 93 ? -14.594 -25.734 -20.609 1 50.84 93 PRO A O 1
ATOM 747 N N . GLU A 1 94 ? -14.938 -26.625 -22.609 1 51.84 94 GLU A N 1
ATOM 748 C CA . GLU A 1 94 ? -13.508 -26.547 -22.891 1 51.84 94 GLU A CA 1
ATOM 749 C C . GLU A 1 94 ? -13.078 -25.094 -23.141 1 51.84 94 GLU A C 1
ATOM 751 O O . GLU A 1 94 ? -12.969 -24.672 -24.297 1 51.84 94 GLU A O 1
ATOM 756 N N . GLN A 1 95 ? -13.695 -24.141 -22.547 1 56.88 95 GLN A N 1
ATOM 757 C CA . GLN A 1 95 ? -13.398 -22.734 -22.75 1 56.88 95 GLN A CA 1
ATOM 758 C C . GLN A 1 95 ? -11.914 -22.516 -23.016 1 56.88 95 GLN A C 1
ATOM 760 O O . GLN A 1 95 ? -11.062 -23 -22.266 1 56.88 95 GLN A O 1
ATOM 765 N N . ALA A 1 96 ? -11.617 -22.203 -24.328 1 71.62 96 ALA A N 1
ATOM 766 C CA . ALA A 1 96 ? -10.367 -22.031 -25.078 1 71.62 96 ALA A CA 1
ATOM 767 C C . ALA A 1 96 ? -9.516 -20.922 -24.484 1 71.62 96 ALA A C 1
ATOM 769 O O . ALA A 1 96 ? -10.031 -20.031 -23.797 1 71.62 96 ALA A O 1
ATOM 770 N N . PRO A 1 97 ? -8.273 -21.234 -24.484 1 83.62 97 PRO A N 1
ATOM 771 C CA . PRO A 1 97 ? -7.285 -20.188 -24.203 1 83.62 97 PRO A CA 1
ATOM 772 C C . PRO A 1 97 ? -7.551 -18.906 -24.984 1 83.62 97 PRO A C 1
ATOM 774 O O . PRO A 1 97 ? -8.141 -18.938 -26.062 1 83.62 97 PRO A O 1
ATOM 777 N N . TRP A 1 98 ? -7.523 -17.797 -24.281 1 89.75 98 TRP A N 1
ATOM 778 C CA . TRP A 1 98 ? -7.551 -16.469 -24.906 1 89.75 98 TRP A CA 1
ATOM 779 C C . TRP A 1 98 ? -6.141 -15.906 -25.031 1 89.75 98 TRP A C 1
ATOM 781 O O . TRP A 1 98 ? -5.711 -15.102 -24.203 1 89.75 98 TRP A O 1
ATOM 791 N N . PRO A 1 99 ? -5.461 -16.234 -26.172 1 90.31 99 PRO A N 1
ATOM 792 C CA . PRO A 1 99 ? -4.043 -15.898 -26.328 1 90.31 99 PRO A CA 1
ATOM 793 C C . PRO A 1 99 ? -3.783 -14.398 -26.234 1 90.31 99 PRO A C 1
ATOM 795 O O . PRO A 1 99 ? -2.746 -13.977 -25.719 1 90.31 99 PRO A O 1
ATOM 798 N N . GLU A 1 100 ? -4.719 -13.57 -26.703 1 92.31 100 GLU A N 1
ATOM 799 C CA . GLU A 1 100 ? -4.52 -12.125 -26.656 1 92.31 100 GLU A CA 1
ATOM 800 C C . GLU A 1 100 ? -4.496 -11.625 -25.219 1 92.31 100 GLU A C 1
ATOM 802 O O . GLU A 1 100 ? -3.697 -10.75 -24.859 1 92.31 100 GLU A O 1
ATOM 807 N N . PHE A 1 101 ? -5.395 -12.188 -24.453 1 92.31 101 PHE A N 1
ATOM 808 C CA . PHE A 1 101 ? -5.414 -11.828 -23.031 1 92.31 101 PHE A CA 1
ATOM 809 C C . PHE A 1 101 ? -4.113 -12.227 -22.359 1 92.31 101 PHE A C 1
ATOM 811 O O . PHE A 1 101 ? -3.533 -11.445 -21.594 1 92.31 101 PHE A O 1
ATOM 818 N N . HIS A 1 102 ? -3.719 -13.336 -22.625 1 94.75 102 HIS A N 1
ATOM 819 C CA . HIS A 1 102 ? -2.473 -13.836 -22.062 1 94.75 102 HIS A CA 1
ATOM 820 C C . HIS A 1 102 ? -1.289 -12.977 -22.484 1 94.75 102 HIS A C 1
ATOM 822 O O . HIS A 1 102 ? -0.462 -12.594 -21.656 1 94.75 102 HIS A O 1
ATOM 828 N N . GLN A 1 103 ? -1.278 -12.672 -23.734 1 94.31 103 GLN A N 1
ATOM 829 C CA . GLN A 1 103 ? -0.191 -11.859 -24.266 1 94.31 103 GLN A CA 1
ATOM 830 C C . GLN A 1 103 ? -0.234 -10.445 -23.688 1 94.31 103 GLN A C 1
ATOM 832 O O . GLN A 1 103 ? 0.81 -9.852 -23.406 1 94.31 103 GLN A O 1
ATOM 837 N N . SER A 1 104 ? -1.396 -9.938 -23.531 1 95.5 104 SER A N 1
ATOM 838 C CA . SER A 1 104 ? -1.529 -8.609 -22.953 1 95.5 104 SER A CA 1
ATOM 839 C C . SER A 1 104 ? -1.003 -8.594 -21.516 1 95.5 104 SER A C 1
ATOM 841 O O . SER A 1 104 ? -0.42 -7.594 -21.078 1 95.5 104 SER A O 1
ATOM 843 N N . GLY A 1 105 ? -1.257 -9.633 -20.812 1 95.5 105 GLY A N 1
ATOM 844 C CA . GLY A 1 105 ? -0.708 -9.75 -19.469 1 95.5 105 GLY A CA 1
ATOM 845 C C . GLY A 1 105 ? 0.808 -9.773 -19.438 1 95.5 105 GLY A C 1
ATOM 846 O O . GLY A 1 105 ? 1.431 -9.148 -18.578 1 95.5 105 GLY A O 1
ATOM 847 N N . ARG A 1 106 ? 1.397 -10.477 -20.422 1 95.44 106 ARG A N 1
ATOM 848 C CA . ARG A 1 106 ? 2.852 -10.531 -20.547 1 95.44 106 ARG A CA 1
ATOM 849 C C . ARG A 1 106 ? 3.426 -9.148 -20.828 1 95.44 106 ARG A C 1
ATOM 851 O O . ARG A 1 106 ? 4.441 -8.758 -20.25 1 95.44 106 ARG A O 1
ATOM 858 N N . GLU A 1 107 ? 2.783 -8.484 -21.719 1 95.69 107 GLU A N 1
ATOM 859 C CA . GLU A 1 107 ? 3.238 -7.148 -22.078 1 95.69 107 GLU A CA 1
ATOM 860 C C . GLU A 1 107 ? 3.125 -6.18 -20.906 1 95.69 107 GLU A C 1
ATOM 862 O O . GLU A 1 107 ? 4.02 -5.363 -20.688 1 95.69 107 GLU A O 1
ATOM 867 N N . LEU A 1 108 ? 2.055 -6.312 -20.266 1 95.81 108 LEU A N 1
ATOM 868 C CA . LEU A 1 108 ? 1.815 -5.445 -19.109 1 95.81 108 LEU A CA 1
ATOM 869 C C . LEU A 1 108 ? 2.885 -5.652 -18.047 1 95.81 108 LEU A C 1
ATOM 871 O O . LEU A 1 108 ? 3.426 -4.684 -17.516 1 95.81 108 LEU A O 1
ATOM 875 N N . GLN A 1 109 ? 3.18 -6.84 -17.734 1 94.06 109 GLN A N 1
ATOM 876 C CA . GLN A 1 109 ? 4.168 -7.152 -16.703 1 94.06 109 GLN A CA 1
ATOM 877 C C . GLN A 1 109 ? 5.57 -6.754 -17.141 1 94.06 109 GLN A C 1
ATOM 879 O O . GLN A 1 109 ? 6.406 -6.379 -16.328 1 94.06 109 GLN A O 1
ATOM 884 N N . ALA A 1 110 ? 5.82 -6.891 -18.406 1 94.38 110 ALA A N 1
ATOM 885 C CA . ALA A 1 110 ? 7.121 -6.496 -18.938 1 94.38 110 ALA A CA 1
ATOM 886 C C . ALA A 1 110 ? 7.312 -4.984 -18.859 1 94.38 110 ALA A C 1
ATOM 888 O O . ALA A 1 110 ? 8.398 -4.504 -18.531 1 94.38 110 ALA A O 1
ATOM 889 N N . LYS A 1 111 ? 6.277 -4.258 -19.172 1 94.81 111 LYS A N 1
ATOM 890 C CA . LYS A 1 111 ? 6.348 -2.803 -19.203 1 94.81 111 LYS A CA 1
ATOM 891 C C . LYS A 1 111 ? 6.25 -2.213 -17.812 1 94.81 111 LYS A C 1
ATOM 893 O O . LYS A 1 111 ? 6.891 -1.205 -17.5 1 94.81 111 LYS A O 1
ATOM 898 N N . HIS A 1 112 ? 5.434 -2.771 -16.953 1 96.25 112 HIS A N 1
ATOM 899 C CA . HIS A 1 112 ? 5.195 -2.295 -15.602 1 96.25 112 HIS A CA 1
ATOM 900 C C . HIS A 1 112 ? 5.316 -3.43 -14.586 1 96.25 112 HIS A C 1
ATOM 902 O O . HIS A 1 112 ? 4.309 -3.889 -14.039 1 96.25 112 HIS A O 1
ATOM 908 N N . PRO A 1 113 ? 6.543 -3.789 -14.273 1 95.88 113 PRO A N 1
ATOM 909 C CA . PRO A 1 113 ? 6.734 -4.902 -13.344 1 95.88 113 PRO A CA 1
ATOM 910 C C . PRO A 1 113 ? 6.211 -4.594 -11.945 1 95.88 113 PRO A C 1
ATOM 912 O O . PRO A 1 113 ? 6.285 -3.447 -11.492 1 95.88 113 PRO A O 1
ATOM 915 N N . TYR A 1 114 ? 5.684 -5.566 -11.312 1 96.44 114 TYR A N 1
ATOM 916 C CA . TYR A 1 114 ? 5.133 -5.406 -9.969 1 96.44 114 TYR A CA 1
ATOM 917 C C . TYR A 1 114 ? 6.242 -5.234 -8.938 1 96.44 114 TYR A C 1
ATOM 919 O O . TYR A 1 114 ? 6.137 -4.398 -8.039 1 96.44 114 TYR A O 1
ATOM 927 N N . PHE A 1 115 ? 7.266 -6.086 -9.047 1 96.25 115 PHE A N 1
ATOM 928 C CA . PHE A 1 115 ? 8.336 -6.098 -8.055 1 96.25 115 PHE A CA 1
ATOM 929 C C . PHE A 1 115 ? 9.445 -5.125 -8.445 1 96.25 115 PHE A C 1
ATOM 931 O O . PHE A 1 115 ? 9.562 -4.742 -9.609 1 96.25 115 PHE A O 1
ATOM 938 N N . ARG A 1 116 ? 10.203 -4.695 -7.391 1 92.62 116 ARG A N 1
ATOM 939 C CA . ARG A 1 116 ? 11.359 -3.826 -7.598 1 92.62 116 ARG A CA 1
ATOM 940 C C . ARG A 1 116 ? 12.234 -4.348 -8.734 1 92.62 116 ARG A C 1
ATOM 942 O O . ARG A 1 116 ? 12.734 -3.566 -9.547 1 92.62 116 ARG A O 1
ATOM 949 N N . HIS A 1 117 ? 12.422 -5.594 -8.656 1 92.94 117 HIS A N 1
ATOM 950 C CA . HIS A 1 117 ? 13.078 -6.309 -9.742 1 92.94 117 HIS A CA 1
ATOM 951 C C . HIS A 1 117 ? 12.5 -7.711 -9.906 1 92.94 117 HIS A C 1
ATOM 953 O O . HIS A 1 117 ? 12.227 -8.391 -8.914 1 92.94 117 HIS A O 1
ATOM 959 N N . GLN A 1 118 ? 12.281 -8.062 -11.164 1 95.81 118 GLN A N 1
ATOM 960 C CA . GLN A 1 118 ? 11.836 -9.422 -11.461 1 95.81 118 GLN A CA 1
ATOM 961 C C . GLN A 1 118 ? 12.445 -9.93 -12.758 1 95.81 118 GLN A C 1
ATOM 963 O O . GLN A 1 118 ? 12.5 -9.203 -13.75 1 95.81 118 GLN A O 1
ATOM 968 N N . ILE A 1 119 ? 12.969 -11.156 -12.711 1 95.62 119 ILE A N 1
ATOM 969 C CA . ILE A 1 119 ? 13.648 -11.688 -13.883 1 95.62 119 ILE A CA 1
ATOM 970 C C . ILE A 1 119 ? 13.625 -13.219 -13.852 1 95.62 119 ILE A C 1
ATOM 972 O O . ILE A 1 119 ? 13.688 -13.82 -12.773 1 95.62 119 ILE A O 1
ATOM 976 N N . CYS A 1 120 ? 13.461 -13.797 -14.945 1 96.88 120 CYS A N 1
ATOM 977 C CA . CYS A 1 120 ? 13.609 -15.234 -15.148 1 96.88 120 CYS A CA 1
ATOM 978 C C . CYS A 1 120 ? 14.938 -15.555 -15.828 1 96.88 120 CYS A C 1
ATOM 980 O O . CYS A 1 120 ? 15.219 -15.055 -16.922 1 96.88 120 CYS A O 1
ATOM 982 N N . ILE A 1 121 ? 15.734 -16.375 -15.188 1 96.56 121 ILE A N 1
ATOM 983 C CA . ILE A 1 121 ? 17.062 -16.719 -15.672 1 96.56 121 ILE A CA 1
ATOM 984 C C . ILE A 1 121 ? 17.125 -18.219 -16 1 96.56 121 ILE A C 1
ATOM 986 O O . ILE A 1 121 ? 16.625 -19.047 -15.234 1 96.56 121 ILE A O 1
ATOM 990 N N . PHE A 1 122 ? 17.641 -18.5 -17.172 1 96.56 122 PHE A N 1
ATOM 991 C CA . PHE A 1 122 ? 17.953 -19.891 -17.5 1 96.56 122 PHE A CA 1
ATOM 992 C C . PHE A 1 122 ? 19.391 -20.219 -17.156 1 96.56 122 PHE A C 1
ATOM 994 O O . PHE A 1 122 ? 20.328 -19.625 -17.703 1 96.56 122 PHE A O 1
ATOM 1001 N N . ASP A 1 123 ? 19.484 -21.141 -16.266 1 93.94 123 ASP A N 1
ATOM 1002 C CA . ASP A 1 123 ? 20.781 -21.484 -15.664 1 93.94 123 ASP A CA 1
ATOM 1003 C C . ASP A 1 123 ? 21.828 -21.766 -16.734 1 93.94 123 ASP A C 1
ATOM 1005 O O . ASP A 1 123 ? 22.984 -21.375 -16.594 1 93.94 123 ASP A O 1
ATOM 1009 N N . GLU A 1 124 ? 21.516 -22.391 -17.797 1 91.12 124 GLU A N 1
ATOM 1010 C CA . GLU A 1 124 ? 22.422 -22.734 -18.891 1 91.12 124 GLU A CA 1
ATOM 1011 C C . GLU A 1 124 ? 22.766 -21.516 -19.734 1 91.12 124 GLU A C 1
ATOM 1013 O O . GLU A 1 124 ? 23.766 -21.5 -20.438 1 91.12 124 GLU A O 1
ATOM 1018 N N . PHE A 1 125 ? 21.953 -20.562 -19.688 1 92.12 125 PHE A N 1
ATOM 1019 C CA . PHE A 1 125 ? 22.094 -19.344 -20.469 1 92.12 125 PHE A CA 1
ATOM 1020 C C . PHE A 1 125 ? 22.031 -18.109 -19.578 1 92.12 125 PHE A C 1
ATOM 1022 O O . PHE A 1 125 ? 21.312 -17.156 -19.875 1 92.12 125 PHE A O 1
ATOM 1029 N N . GLU A 1 126 ? 22.781 -18.156 -18.5 1 92.25 126 GLU A N 1
ATOM 1030 C CA . GLU A 1 126 ? 22.656 -17.109 -17.484 1 92.25 126 GLU A CA 1
ATOM 1031 C C . GLU A 1 126 ? 23.031 -15.742 -18.047 1 92.25 126 GLU A C 1
ATOM 1033 O O . GLU A 1 126 ? 22.297 -14.773 -17.875 1 92.25 126 GLU A O 1
ATOM 1038 N N . ASP A 1 127 ? 24.188 -15.648 -18.781 1 91.88 127 ASP A N 1
ATOM 1039 C CA . ASP A 1 127 ? 24.656 -14.383 -19.328 1 91.88 127 ASP A CA 1
ATOM 1040 C C . ASP A 1 127 ? 23.641 -13.805 -20.312 1 91.88 127 ASP A C 1
ATOM 1042 O O . ASP A 1 127 ? 23.328 -12.617 -20.266 1 91.88 127 ASP A O 1
ATOM 1046 N N . GLU A 1 128 ? 23.188 -14.648 -21.141 1 92.12 128 GLU A N 1
ATOM 1047 C CA . GLU A 1 128 ? 22.188 -14.211 -22.109 1 92.12 128 GLU A CA 1
ATOM 1048 C C . GLU A 1 128 ? 20.906 -13.781 -21.438 1 92.12 128 GLU A C 1
ATOM 1050 O O . GLU A 1 128 ? 20.25 -12.828 -21.859 1 92.12 128 GLU A O 1
ATOM 1055 N N . SER A 1 129 ? 20.547 -14.508 -20.375 1 92.62 129 SER A N 1
ATOM 1056 C CA . SER A 1 129 ? 19.328 -14.195 -19.609 1 92.62 129 SER A CA 1
ATOM 1057 C C . SER A 1 129 ? 19.422 -12.82 -18.969 1 92.62 129 SER A C 1
ATOM 1059 O O . SER A 1 129 ? 18.438 -12.094 -18.906 1 92.62 129 SER A O 1
ATOM 1061 N N . LEU A 1 130 ? 20.594 -12.469 -18.531 1 91.56 130 LEU A N 1
ATOM 1062 C CA . LEU A 1 130 ? 20.797 -11.195 -17.844 1 91.56 130 LEU A CA 1
ATOM 1063 C C . LEU A 1 130 ? 20.828 -10.047 -18.828 1 91.56 130 LEU A C 1
ATOM 1065 O O . LEU A 1 130 ? 20.438 -8.922 -18.5 1 91.56 130 LEU A O 1
ATOM 1069 N N . GLN A 1 131 ? 21.203 -10.305 -20.078 1 89.94 131 GLN A N 1
ATOM 1070 C CA . GLN A 1 131 ? 21.375 -9.266 -21.094 1 89.94 131 GLN A CA 1
ATOM 1071 C C . GLN A 1 131 ? 20.031 -8.914 -21.75 1 89.94 131 GLN A C 1
ATOM 1073 O O . GLN A 1 131 ? 19.766 -7.75 -22.031 1 89.94 131 GLN A O 1
ATOM 1078 N N . ASP A 1 132 ? 19.25 -9.969 -22 1 89.5 132 ASP A N 1
ATOM 1079 C CA . ASP A 1 132 ? 17.953 -9.781 -22.641 1 89.5 132 ASP A CA 1
ATOM 1080 C C . ASP A 1 132 ? 16.828 -10.422 -21.812 1 89.5 132 ASP A C 1
ATOM 1082 O O . ASP A 1 132 ? 16.641 -11.641 -21.859 1 89.5 132 ASP A O 1
ATOM 1086 N N . HIS A 1 133 ? 16.062 -9.57 -21.297 1 83.25 133 HIS A N 1
ATOM 1087 C CA . HIS A 1 133 ? 15.031 -10.039 -20.375 1 83.25 133 HIS A CA 1
ATOM 1088 C C . HIS A 1 133 ? 13.805 -10.547 -21.125 1 83.25 133 HIS A C 1
ATOM 1090 O O . HIS A 1 133 ? 12.93 -11.172 -20.531 1 83.25 133 HIS A O 1
ATOM 1096 N N . ALA A 1 134 ? 13.812 -10.375 -22.422 1 84.69 134 ALA A N 1
ATOM 1097 C CA . ALA A 1 134 ? 12.594 -10.695 -23.156 1 84.69 134 ALA A CA 1
ATOM 1098 C C . ALA A 1 134 ? 12.812 -11.875 -24.094 1 84.69 134 ALA A C 1
ATOM 1100 O O . ALA A 1 134 ? 11.867 -12.383 -24.688 1 84.69 134 ALA A O 1
ATOM 1101 N N . LYS A 1 135 ? 13.977 -12.344 -24.094 1 89.31 135 LYS A N 1
ATOM 1102 C CA . LYS A 1 135 ? 14.273 -13.438 -25.016 1 89.31 135 LYS A CA 1
ATOM 1103 C C . LYS A 1 135 ? 13.578 -14.727 -24.578 1 89.31 135 LYS A C 1
ATOM 1105 O O . LYS A 1 135 ? 13.648 -15.117 -23.422 1 89.31 135 LYS A O 1
ATOM 1110 N N . ALA A 1 136 ? 12.906 -15.328 -25.562 1 89.12 136 ALA A N 1
ATOM 1111 C CA . ALA A 1 136 ? 12.266 -16.609 -25.281 1 89.12 136 ALA A CA 1
ATOM 1112 C C . ALA A 1 136 ? 13.258 -17.766 -25.406 1 89.12 136 ALA A C 1
ATOM 1114 O O . ALA A 1 136 ? 13.992 -17.844 -26.391 1 89.12 136 ALA A O 1
ATOM 1115 N N . PHE A 1 137 ? 13.328 -18.625 -24.406 1 87.75 137 PHE A N 1
ATOM 1116 C CA . PHE A 1 137 ? 14.305 -19.703 -24.406 1 87.75 137 PHE A CA 1
ATOM 1117 C C . PHE A 1 137 ? 13.625 -21.047 -24.578 1 87.75 137 PHE A C 1
ATOM 1119 O O . PHE A 1 137 ? 14.266 -22.031 -24.969 1 87.75 137 PHE A O 1
ATOM 1126 N N . VAL A 1 138 ? 12.32 -21.109 -24.328 1 91.38 138 VAL A N 1
ATOM 1127 C CA . VAL A 1 138 ? 11.648 -22.406 -24.297 1 91.38 138 VAL A CA 1
ATOM 1128 C C . VAL A 1 138 ? 11.008 -22.688 -25.656 1 91.38 138 VAL A C 1
ATOM 1130 O O . VAL A 1 138 ? 10.211 -21.875 -26.141 1 91.38 138 VAL A O 1
ATOM 1133 N N . LYS A 1 139 ? 11.328 -23.781 -26.25 1 92.69 139 LYS A N 1
ATOM 1134 C CA . LYS A 1 139 ? 10.727 -24.203 -27.516 1 92.69 139 LYS A CA 1
ATOM 1135 C C . LYS A 1 139 ? 9.328 -24.766 -27.297 1 92.69 139 LYS A C 1
ATOM 1137 O O . LYS A 1 139 ? 9.062 -25.375 -26.266 1 92.69 139 LYS A O 1
ATOM 1142 N N . PRO A 1 140 ? 8.477 -24.547 -28.266 1 95.69 140 PRO A N 1
ATOM 1143 C CA . PRO A 1 140 ? 7.137 -25.109 -28.141 1 95.69 140 PRO A CA 1
ATOM 1144 C C . PRO A 1 140 ? 7.129 -26.641 -28.25 1 95.69 140 PRO A C 1
ATOM 1146 O O . PRO A 1 140 ? 7.887 -27.203 -29.031 1 95.69 140 PRO A O 1
ATOM 1149 N N . ASP A 1 141 ? 6.336 -27.266 -27.469 1 95.12 141 ASP A N 1
ATOM 1150 C CA . ASP A 1 141 ? 6.09 -28.703 -27.562 1 95.12 141 ASP A CA 1
ATOM 1151 C C . ASP A 1 141 ? 7.398 -29.484 -27.5 1 95.12 141 ASP A C 1
ATOM 1153 O O . ASP A 1 141 ? 7.66 -30.344 -28.359 1 95.12 141 ASP A O 1
ATOM 1157 N N . ASP A 1 142 ? 8.188 -29.203 -26.594 1 95.56 142 ASP A N 1
ATOM 1158 C CA . ASP A 1 142 ? 9.516 -29.781 -26.438 1 95.56 142 ASP A CA 1
ATOM 1159 C C . ASP A 1 142 ? 9.523 -30.875 -25.375 1 95.56 142 ASP A C 1
ATOM 1161 O O . ASP A 1 142 ? 10.57 -31.219 -24.828 1 95.56 142 ASP A O 1
ATOM 1165 N N . GLN A 1 143 ? 8.352 -31.359 -24.969 1 97.38 143 GLN A N 1
ATOM 1166 C CA . GLN A 1 143 ? 8.188 -32.406 -23.984 1 97.38 143 GLN A CA 1
ATOM 1167 C C . GLN A 1 143 ? 8.961 -32.094 -22.703 1 97.38 143 GLN A C 1
ATOM 1169 O O . GLN A 1 143 ? 9.727 -32.938 -22.219 1 97.38 143 GLN A O 1
ATOM 1174 N N . SER A 1 144 ? 8.766 -30.891 -22.266 1 97.94 144 SER A N 1
ATOM 1175 C CA . SER A 1 144 ? 9.43 -30.406 -21.047 1 97.94 144 SER A CA 1
ATOM 1176 C C . SER A 1 144 ? 8.43 -30.25 -19.906 1 97.94 144 SER A C 1
ATOM 1178 O O . SER A 1 144 ? 7.297 -29.812 -20.125 1 97.94 144 SER A O 1
ATOM 1180 N N . LEU A 1 145 ? 8.852 -30.703 -18.781 1 98.56 145 LEU A N 1
ATOM 1181 C CA . LEU A 1 145 ? 8.125 -30.5 -17.547 1 98.56 145 LEU A CA 1
ATOM 1182 C C . LEU A 1 145 ? 8.859 -29.516 -16.641 1 98.56 145 LEU A C 1
ATOM 1184 O O . LEU A 1 145 ? 9.984 -29.797 -16.203 1 98.56 145 LEU A O 1
ATOM 1188 N N . PHE A 1 146 ? 8.297 -28.359 -16.422 1 98.56 146 PHE A N 1
ATOM 1189 C CA . PHE A 1 146 ? 8.891 -27.359 -15.547 1 98.56 146 PHE A CA 1
ATOM 1190 C C . PHE A 1 146 ? 8.273 -27.422 -14.156 1 98.56 146 PHE A C 1
ATOM 1192 O O . PHE A 1 146 ? 7.074 -27.203 -13.992 1 98.56 146 PHE A O 1
ATOM 1199 N N . ALA A 1 147 ? 9.07 -27.766 -13.172 1 98.69 147 ALA A N 1
ATOM 1200 C CA . ALA A 1 147 ? 8.617 -27.859 -11.789 1 98.69 147 ALA A CA 1
ATOM 1201 C C . ALA A 1 147 ? 9.086 -26.656 -10.969 1 98.69 147 ALA A C 1
ATOM 1203 O O . ALA A 1 147 ? 10.258 -26.562 -10.617 1 98.69 147 ALA A O 1
ATOM 1204 N N . PHE A 1 148 ? 8.141 -25.781 -10.594 1 98.5 148 PHE A N 1
ATOM 1205 C CA . PHE A 1 148 ? 8.438 -24.516 -9.922 1 98.5 148 PHE A CA 1
ATOM 1206 C C . PHE A 1 148 ? 8.461 -24.703 -8.406 1 98.5 148 PHE A C 1
ATOM 1208 O O . PHE A 1 148 ? 7.578 -25.359 -7.84 1 98.5 148 PHE A O 1
ATOM 1215 N N . HIS A 1 149 ? 9.539 -24.172 -7.82 1 97.81 149 HIS A N 1
ATOM 1216 C CA . HIS A 1 149 ? 9.695 -24.094 -6.371 1 97.81 149 HIS A CA 1
ATOM 1217 C C . HIS A 1 149 ? 10.219 -22.734 -5.941 1 97.81 149 HIS A C 1
ATOM 1219 O O . HIS A 1 149 ? 10.906 -22.062 -6.711 1 97.81 149 HIS A O 1
ATOM 1225 N N . PRO A 1 150 ? 10.039 -22.312 -4.68 1 97.06 150 PRO A N 1
ATOM 1226 C CA . PRO A 1 150 ? 8.992 -22.812 -3.791 1 97.06 150 PRO A CA 1
ATOM 1227 C C . PRO A 1 150 ? 7.59 -22.391 -4.238 1 97.06 150 PRO A C 1
ATOM 1229 O O . PRO A 1 150 ? 7.449 -21.578 -5.152 1 97.06 150 PRO A O 1
ATOM 1232 N N . HIS A 1 151 ? 6.629 -23.016 -3.816 1 95.25 151 HIS A N 1
ATOM 1233 C CA . HIS A 1 151 ? 5.25 -22.625 -4.09 1 95.25 151 HIS A CA 1
ATOM 1234 C C . HIS A 1 151 ? 4.98 -21.203 -3.604 1 95.25 151 HIS A C 1
ATOM 1236 O O . HIS A 1 151 ? 4.379 -20.406 -4.32 1 95.25 151 HIS A O 1
ATOM 1242 N N . GLY A 1 152 ? 5.523 -20.953 -2.385 1 92.94 152 GLY A N 1
ATOM 1243 C CA . GLY A 1 152 ? 5.188 -19.688 -1.769 1 92.94 152 GLY A CA 1
ATOM 1244 C C . GLY A 1 152 ? 3.734 -19.594 -1.343 1 92.94 152 GLY A C 1
ATOM 1245 O O . GLY A 1 152 ? 3.008 -20.594 -1.378 1 92.94 152 GLY A O 1
ATOM 1246 N N . MET A 1 153 ? 3.309 -18.406 -0.934 1 92.38 153 MET A N 1
ATOM 1247 C CA . MET A 1 153 ? 1.951 -18.25 -0.418 1 92.38 153 MET A CA 1
ATOM 1248 C C . MET A 1 153 ? 0.947 -18.109 -1.559 1 92.38 153 MET A C 1
ATOM 1250 O O . MET A 1 153 ? -0.051 -18.844 -1.599 1 92.38 153 MET A O 1
ATOM 1254 N N . LEU A 1 154 ? 1.255 -17.203 -2.457 1 93.12 154 LEU A N 1
ATOM 1255 C CA . LEU A 1 154 ? 0.358 -17 -3.59 1 93.12 154 LEU A CA 1
ATOM 1256 C C . LEU A 1 154 ? 1.123 -17.062 -4.906 1 93.12 154 LEU A C 1
ATOM 1258 O O . LEU A 1 154 ? 0.768 -16.375 -5.871 1 93.12 154 LEU A O 1
ATOM 1262 N N . THR A 1 155 ? 2.203 -17.766 -4.93 1 95.38 155 THR A N 1
ATOM 1263 C CA . THR A 1 155 ? 2.947 -18.188 -6.113 1 95.38 155 THR A CA 1
ATOM 1264 C C . THR A 1 155 ? 3.316 -16.984 -6.977 1 95.38 155 THR A C 1
ATOM 1266 O O . THR A 1 155 ? 3.029 -16.953 -8.172 1 95.38 155 THR A O 1
ATOM 1269 N N . CYS A 1 156 ? 4.035 -16.078 -6.453 1 96.69 156 CYS A N 1
ATOM 1270 C CA . CYS A 1 156 ? 4.355 -14.836 -7.148 1 96.69 156 CYS A CA 1
ATOM 1271 C C . CYS A 1 156 ? 5.402 -15.07 -8.234 1 96.69 156 CYS A C 1
ATOM 1273 O O . CYS A 1 156 ? 5.238 -14.625 -9.367 1 96.69 156 CYS A O 1
ATOM 1275 N N . GLY A 1 157 ? 6.469 -15.781 -7.914 1 97 157 GLY A N 1
ATOM 1276 C CA . GLY A 1 157 ? 7.492 -16.094 -8.898 1 97 157 GLY A CA 1
ATOM 1277 C C . GLY A 1 157 ? 6.957 -16.844 -10.102 1 97 157 GLY A C 1
ATOM 1278 O O . GLY A 1 157 ? 7.309 -16.531 -11.242 1 97 157 GLY A O 1
ATOM 1279 N N . TRP A 1 158 ? 6.121 -17.797 -9.805 1 96.94 158 TRP A N 1
ATOM 1280 C CA . TRP A 1 158 ? 5.441 -18.578 -10.828 1 96.94 158 TRP A CA 1
ATOM 1281 C C . TRP A 1 158 ? 4.621 -17.672 -11.75 1 96.94 158 TRP A C 1
ATOM 1283 O O . TRP A 1 158 ? 4.664 -17.828 -12.969 1 96.94 158 TRP A O 1
ATOM 1293 N N . ALA A 1 159 ? 3.967 -16.734 -11.227 1 96.44 159 ALA A N 1
ATOM 1294 C CA . ALA A 1 159 ? 3.082 -15.867 -12 1 96.44 159 ALA A CA 1
ATOM 1295 C C . ALA A 1 159 ? 3.879 -14.883 -12.852 1 96.44 159 ALA A C 1
ATOM 1297 O O . ALA A 1 159 ? 3.736 -14.859 -14.078 1 96.44 159 ALA A O 1
ATOM 1298 N N . VAL A 1 160 ? 4.824 -14.18 -12.273 1 96.62 160 VAL A N 1
ATOM 1299 C CA . VAL A 1 160 ? 5.434 -13.047 -12.969 1 96.62 160 VAL A CA 1
ATOM 1300 C C . VAL A 1 160 ? 6.578 -13.539 -13.844 1 96.62 160 VAL A C 1
ATOM 1302 O O . VAL A 1 160 ? 6.859 -12.961 -14.898 1 96.62 160 VAL A O 1
ATOM 1305 N N . ASN A 1 161 ? 7.266 -14.602 -13.383 1 97.25 161 ASN A N 1
ATOM 1306 C CA . ASN A 1 161 ? 8.438 -15.062 -14.109 1 97.25 161 ASN A CA 1
ATOM 1307 C C . ASN A 1 161 ? 8.164 -16.359 -14.867 1 97.25 161 ASN A C 1
ATOM 1309 O O . ASN A 1 161 ? 9.047 -16.906 -15.531 1 97.25 161 ASN A O 1
ATOM 1313 N N . GLY A 1 162 ? 6.953 -16.891 -14.812 1 96.81 162 GLY A N 1
ATOM 1314 C CA . GLY A 1 162 ? 6.504 -18.031 -15.578 1 96.81 162 GLY A CA 1
ATOM 1315 C C . GLY A 1 162 ? 5.32 -17.734 -16.484 1 96.81 162 GLY A C 1
ATOM 1316 O O . GLY A 1 162 ? 5.492 -17.406 -17.656 1 96.81 162 GLY A O 1
ATOM 1317 N N . VAL A 1 163 ? 4.168 -17.656 -15.914 1 96.62 163 VAL A N 1
ATOM 1318 C CA . VAL A 1 163 ? 2.906 -17.531 -16.625 1 96.62 163 VAL A CA 1
ATOM 1319 C C . VAL A 1 163 ? 2.928 -16.25 -17.469 1 96.62 163 VAL A C 1
ATOM 1321 O O . VAL A 1 163 ? 2.592 -16.281 -18.656 1 96.62 163 VAL A O 1
ATOM 1324 N N . PHE A 1 164 ? 3.391 -15.188 -16.906 1 96.12 164 PHE A N 1
ATOM 1325 C CA . PHE A 1 164 ? 3.293 -13.906 -17.594 1 96.12 164 PHE A CA 1
ATOM 1326 C C . PHE A 1 164 ? 4.672 -13.406 -17.984 1 96.12 164 PHE A C 1
ATOM 1328 O O . PHE A 1 164 ? 4.867 -12.203 -18.172 1 96.12 164 PHE A O 1
ATOM 1335 N N . SER A 1 165 ? 5.602 -14.281 -18.031 1 94.75 165 SER A N 1
ATOM 1336 C CA . SER A 1 165 ? 6.93 -13.93 -18.531 1 94.75 165 SER A CA 1
ATOM 1337 C C . SER A 1 165 ? 7.016 -14.07 -20.047 1 94.75 165 SER A C 1
ATOM 1339 O O . SER A 1 165 ? 6.465 -15.016 -20.609 1 94.75 165 SER A O 1
ATOM 1341 N N . LYS A 1 166 ? 7.719 -13.219 -20.656 1 93.12 166 LYS A N 1
ATOM 1342 C CA . LYS A 1 166 ? 7.953 -13.305 -22.094 1 93.12 166 LYS A CA 1
ATOM 1343 C C . LYS A 1 166 ? 8.867 -14.477 -22.438 1 93.12 166 LYS A C 1
ATOM 1345 O O . LYS A 1 166 ? 8.891 -14.945 -23.578 1 93.12 166 LYS A O 1
ATOM 1350 N N . ARG A 1 167 ? 9.539 -14.914 -21.469 1 93.12 167 ARG A N 1
ATOM 1351 C CA . ARG A 1 167 ? 10.469 -16.016 -21.688 1 93.12 167 ARG A CA 1
ATOM 1352 C C . ARG A 1 167 ? 9.727 -17.312 -22.016 1 93.12 167 ARG A C 1
ATOM 1354 O O . ARG A 1 167 ? 10.273 -18.203 -22.672 1 93.12 167 ARG A O 1
ATOM 1361 N N . PHE A 1 168 ? 8.516 -17.391 -21.625 1 94.69 168 PHE A N 1
ATOM 1362 C CA . PHE A 1 168 ? 7.719 -18.594 -21.844 1 94.69 168 PHE A CA 1
ATOM 1363 C C . PHE A 1 168 ? 6.672 -18.359 -22.922 1 94.69 168 PHE A C 1
ATOM 1365 O O . PHE A 1 168 ? 5.797 -19.203 -23.141 1 94.69 168 PHE A O 1
ATOM 1372 N N . LYS A 1 169 ? 6.746 -17.219 -23.578 1 93 169 LYS A N 1
ATOM 1373 C CA . LYS A 1 169 ? 5.711 -16.828 -24.531 1 93 169 LYS A CA 1
ATOM 1374 C C . LYS A 1 169 ? 5.594 -17.859 -25.656 1 93 169 LYS A C 1
ATOM 1376 O O . LYS A 1 169 ? 4.492 -18.125 -26.125 1 93 169 LYS A O 1
ATOM 1381 N N . GLU A 1 170 ? 6.707 -18.484 -26.062 1 94.44 170 GLU A N 1
ATOM 1382 C CA . GLU A 1 170 ? 6.699 -19.391 -27.203 1 94.44 170 GLU A CA 1
ATOM 1383 C C . GLU A 1 170 ? 6.621 -20.844 -26.75 1 94.44 170 GLU A C 1
ATOM 1385 O O . GLU A 1 170 ? 6.633 -21.766 -27.578 1 94.44 170 GLU A O 1
ATOM 1390 N N . ALA A 1 171 ? 6.5 -21.109 -25.531 1 94 171 ALA A N 1
ATOM 1391 C CA . ALA A 1 171 ? 6.637 -22.453 -24.969 1 94 171 ALA A CA 1
ATOM 1392 C C . ALA A 1 171 ? 5.41 -23.297 -25.297 1 94 171 ALA A C 1
ATOM 1394 O O . ALA A 1 171 ? 5.477 -24.531 -25.266 1 94 171 ALA A O 1
ATOM 1395 N N . ASN A 1 172 ? 4.293 -22.703 -25.578 1 94 172 ASN A N 1
ATOM 1396 C CA . ASN A 1 172 ? 3.027 -23.422 -25.672 1 94 172 ASN A CA 1
ATOM 1397 C C . ASN A 1 172 ? 2.791 -24.312 -24.453 1 94 172 ASN A C 1
ATOM 1399 O O . ASN A 1 172 ? 2.469 -25.5 -24.609 1 94 172 ASN A O 1
ATOM 1403 N N . ALA A 1 173 ? 3.021 -23.766 -23.359 1 94.88 173 ALA A N 1
ATOM 1404 C CA . ALA A 1 173 ? 2.979 -24.5 -22.094 1 94.88 173 ALA A CA 1
ATOM 1405 C C . ALA A 1 173 ? 1.567 -24.516 -21.516 1 94.88 173 ALA A C 1
ATOM 1407 O O . ALA A 1 173 ? 0.805 -23.562 -21.703 1 94.88 173 ALA A O 1
ATOM 1408 N N . ARG A 1 174 ? 1.222 -25.594 -20.906 1 96.56 174 ARG A N 1
ATOM 1409 C CA . ARG A 1 174 ? 0.044 -25.672 -20.047 1 96.56 174 ARG A CA 1
ATOM 1410 C C . ARG A 1 174 ? 0.43 -25.562 -18.578 1 96.56 174 ARG A C 1
ATOM 1412 O O . ARG A 1 174 ? 1.353 -26.234 -18.109 1 96.56 174 ARG A O 1
ATOM 1419 N N . TRP A 1 175 ? -0.266 -24.672 -17.891 1 97.44 175 TRP A N 1
ATOM 1420 C CA . TRP A 1 175 ? -0.007 -24.391 -16.484 1 97.44 175 TRP A CA 1
ATOM 1421 C C . TRP A 1 175 ? -0.999 -25.125 -15.586 1 97.44 175 TRP A C 1
ATOM 1423 O O . TRP A 1 175 ? -2.186 -24.797 -15.555 1 97.44 175 TRP A O 1
ATOM 1433 N N . LEU A 1 176 ? -0.51 -26.078 -14.852 1 97.44 176 LEU A N 1
ATOM 1434 C CA . LEU A 1 176 ? -1.409 -26.938 -14.094 1 97.44 176 LEU A CA 1
ATOM 1435 C C . LEU A 1 176 ? -1.455 -26.516 -12.625 1 97.44 176 LEU A C 1
ATOM 1437 O O . LEU A 1 176 ? -0.411 -26.328 -12 1 97.44 176 LEU A O 1
ATOM 1441 N N . VAL A 1 177 ? -2.66 -26.359 -12.133 1 94.38 177 VAL A N 1
ATOM 1442 C CA . VAL A 1 177 ? -2.865 -25.891 -10.766 1 94.38 177 VAL A CA 1
ATOM 1443 C C . VAL A 1 177 ? -3.977 -26.719 -10.102 1 94.38 177 VAL A C 1
ATOM 1445 O O . VAL A 1 177 ? -4.645 -27.516 -10.766 1 94.38 177 VAL A O 1
ATOM 1448 N N . ALA A 1 178 ? -4.215 -26.484 -8.867 1 90.12 178 ALA A N 1
ATOM 1449 C CA . ALA A 1 178 ? -5.199 -27.234 -8.086 1 90.12 178 ALA A CA 1
ATOM 1450 C C . ALA A 1 178 ? -6.594 -27.094 -8.68 1 90.12 178 ALA A C 1
ATOM 1452 O O . ALA A 1 178 ? -6.973 -26.016 -9.148 1 90.12 178 ALA A O 1
ATOM 1453 N N . GLU A 1 179 ? -7.332 -28.125 -8.609 1 88 179 GLU A N 1
ATOM 1454 C CA . GLU A 1 179 ? -8.656 -28.203 -9.211 1 88 179 GLU A CA 1
ATOM 1455 C C . GLU A 1 179 ? -9.625 -27.219 -8.539 1 88 179 GLU A C 1
ATOM 1457 O O . GLU A 1 179 ? -10.516 -26.688 -9.188 1 88 179 GLU A O 1
ATOM 1462 N N . ASN A 1 180 ? -9.477 -27.031 -7.324 1 83.56 180 ASN A N 1
ATOM 1463 C CA . ASN A 1 180 ? -10.406 -26.203 -6.559 1 83.56 180 ASN A CA 1
ATOM 1464 C C . ASN A 1 180 ? -10.414 -24.766 -7.062 1 83.56 180 ASN A C 1
ATOM 1466 O O . ASN A 1 180 ? -11.406 -24.047 -6.891 1 83.56 180 ASN A O 1
ATOM 1470 N N . LEU A 1 181 ? -9.336 -24.328 -7.699 1 86.38 181 LEU A N 1
ATOM 1471 C CA . LEU A 1 181 ? -9.297 -22.969 -8.242 1 86.38 181 LEU A CA 1
ATOM 1472 C C . LEU A 1 181 ? -10.32 -22.797 -9.359 1 86.38 181 LEU A C 1
ATOM 1474 O O . LEU A 1 181 ? -10.797 -21.688 -9.602 1 86.38 181 LEU A O 1
ATOM 1478 N N . PHE A 1 182 ? -10.719 -23.859 -9.953 1 86.25 182 PHE A N 1
ATOM 1479 C CA . PHE A 1 182 ? -11.617 -23.812 -11.094 1 86.25 182 PHE A CA 1
ATOM 1480 C C . PHE A 1 182 ? -13.07 -23.844 -10.641 1 86.25 182 PHE A C 1
ATOM 1482 O O . PHE A 1 182 ? -13.992 -23.703 -11.453 1 86.25 182 PHE A O 1
ATOM 1489 N N . TRP A 1 183 ? -13.234 -23.953 -9.359 1 80.25 183 TRP A N 1
ATOM 1490 C CA . TRP A 1 183 ? -14.594 -23.984 -8.82 1 80.25 183 TRP A CA 1
ATOM 1491 C C . TRP A 1 183 ? -15.172 -22.578 -8.75 1 80.25 183 TRP A C 1
ATOM 1493 O O . TRP A 1 183 ? -16.391 -22.406 -8.609 1 80.25 183 TRP A O 1
ATOM 1503 N N . PHE A 1 184 ? -14.383 -21.594 -8.836 1 80.62 184 PHE A N 1
ATOM 1504 C CA . PHE A 1 184 ? -14.812 -20.219 -8.617 1 80.62 184 PHE A CA 1
ATOM 1505 C C . PHE A 1 184 ? -15.094 -19.516 -9.945 1 80.62 184 PHE A C 1
ATOM 1507 O O . PHE A 1 184 ? -14.203 -19.406 -10.789 1 80.62 184 PHE A O 1
ATOM 1514 N N . PRO A 1 185 ? -16.359 -18.953 -9.945 1 80.19 185 PRO A N 1
ATOM 1515 C CA . PRO A 1 185 ? -16.672 -18.203 -11.164 1 80.19 185 PRO A CA 1
ATOM 1516 C C . PRO A 1 185 ? -15.727 -17.031 -11.398 1 80.19 185 PRO A C 1
ATOM 1518 O O . PRO A 1 185 ? -15.242 -16.422 -10.438 1 80.19 185 PRO A O 1
ATOM 1521 N N . ILE A 1 186 ? -15.484 -16.656 -12.586 1 82.56 186 ILE A N 1
ATOM 1522 C CA . ILE A 1 186 ? -14.609 -15.586 -13.039 1 82.56 186 ILE A CA 1
ATOM 1523 C C . ILE A 1 186 ? -13.156 -16.047 -12.977 1 82.56 186 ILE A C 1
ATOM 1525 O O . ILE A 1 186 ? -12.406 -15.867 -13.945 1 82.56 186 ILE A O 1
ATOM 1529 N N . LEU A 1 187 ? -12.797 -16.625 -11.742 1 86.56 187 LEU A N 1
ATOM 1530 C CA . LEU A 1 187 ? -11.422 -17.125 -11.656 1 86.56 187 LEU A CA 1
ATOM 1531 C C . LEU A 1 187 ? -11.188 -18.234 -12.672 1 86.56 187 LEU A C 1
ATOM 1533 O O . LEU A 1 187 ? -10.141 -18.281 -13.312 1 86.56 187 LEU A O 1
ATOM 1537 N N . ARG A 1 188 ? -12.141 -19.031 -12.711 1 87.44 188 ARG A N 1
ATOM 1538 C CA . ARG A 1 188 ? -12.078 -20.125 -13.68 1 87.44 188 ARG A CA 1
ATOM 1539 C C . ARG A 1 188 ? -11.812 -19.594 -15.086 1 87.44 188 ARG A C 1
ATOM 1541 O O . ARG A 1 188 ? -11 -20.156 -15.82 1 87.44 188 ARG A O 1
ATOM 1548 N N . ASP A 1 189 ? -12.477 -18.625 -15.477 1 86.94 189 ASP A N 1
ATOM 1549 C CA . ASP A 1 189 ? -12.328 -18.031 -16.797 1 86.94 189 ASP A CA 1
ATOM 1550 C C . ASP A 1 189 ? -10.938 -17.438 -16.984 1 86.94 189 ASP A C 1
ATOM 1552 O O . ASP A 1 189 ? -10.297 -17.641 -18.016 1 86.94 189 ASP A O 1
ATOM 1556 N N . ILE A 1 190 ? -10.477 -16.75 -16 1 88.5 190 ILE A N 1
ATOM 1557 C CA . ILE A 1 190 ? -9.156 -16.141 -16.078 1 88.5 190 ILE A CA 1
ATOM 1558 C C . ILE A 1 190 ? -8.094 -17.234 -16.234 1 88.5 190 ILE A C 1
ATOM 1560 O O . ILE A 1 190 ? -7.168 -17.094 -17.047 1 88.5 190 ILE A O 1
ATOM 1564 N N . LEU A 1 191 ? -8.258 -18.25 -15.5 1 92.06 191 LEU A N 1
ATOM 1565 C CA . LEU A 1 191 ? -7.309 -19.359 -15.562 1 92.06 191 LEU A CA 1
ATOM 1566 C C . LEU A 1 191 ? -7.324 -20.016 -16.938 1 92.06 191 LEU A C 1
ATOM 1568 O O . LEU A 1 191 ? -6.27 -20.234 -17.531 1 92.06 191 LEU A O 1
ATOM 1572 N N . ARG A 1 192 ? -8.453 -20.219 -17.438 1 90.62 192 ARG A N 1
ATOM 1573 C CA . ARG A 1 192 ? -8.562 -20.859 -18.75 1 90.62 192 ARG A CA 1
ATOM 1574 C C . ARG A 1 192 ? -8.016 -19.938 -19.844 1 90.62 192 ARG A C 1
ATOM 1576 O O . ARG A 1 192 ? -7.375 -20.406 -20.781 1 90.62 192 ARG A O 1
ATOM 1583 N N . TRP A 1 193 ? -8.281 -18.688 -19.703 1 91.25 193 TRP A N 1
ATOM 1584 C CA . TRP A 1 193 ? -7.805 -17.719 -20.688 1 91.25 193 TRP A CA 1
ATOM 1585 C C . TRP A 1 193 ? -6.281 -17.719 -20.734 1 91.25 193 TRP A C 1
ATOM 1587 O O . TRP A 1 193 ? -5.691 -17.375 -21.766 1 91.25 193 TRP A O 1
ATOM 1597 N N . THR A 1 194 ? -5.633 -18.156 -19.703 1 93.81 194 THR A N 1
ATOM 1598 C CA . THR A 1 194 ? -4.18 -18.094 -19.625 1 93.81 194 THR A CA 1
ATOM 1599 C C . THR A 1 194 ? -3.572 -19.5 -19.656 1 93.81 194 THR A C 1
ATOM 1601 O O . THR A 1 194 ? -2.49 -19.719 -19.109 1 93.81 194 THR A O 1
ATOM 1604 N N . SER A 1 195 ? -4.34 -20.453 -20.188 1 94.06 195 SER A N 1
ATOM 1605 C CA . SER A 1 195 ? -3.865 -21.797 -20.5 1 94.06 195 SER A CA 1
ATOM 1606 C C . SER A 1 195 ? -3.631 -22.609 -19.234 1 94.06 195 SER A C 1
ATOM 1608 O O . SER A 1 195 ? -2.721 -23.438 -19.188 1 94.06 195 SER A O 1
ATOM 1610 N N . PHE A 1 196 ? -4.363 -22.344 -18.234 1 95.44 196 PHE A N 1
ATOM 1611 C CA . PHE A 1 196 ? -4.316 -23.156 -17.016 1 95.44 196 PHE A CA 1
ATOM 1612 C C . PHE A 1 196 ? -5.238 -24.359 -17.125 1 95.44 196 PHE A C 1
ATOM 1614 O O . PHE A 1 196 ? -6.203 -24.344 -17.891 1 95.44 196 PHE A O 1
ATOM 1621 N N . ASP A 1 197 ? -4.895 -25.359 -16.422 1 94.88 197 ASP A N 1
ATOM 1622 C CA . ASP A 1 197 ? -5.719 -26.547 -16.25 1 94.88 197 ASP A CA 1
ATOM 1623 C C . ASP A 1 197 ? -5.434 -27.219 -14.914 1 94.88 197 ASP A C 1
ATOM 1625 O O . ASP A 1 197 ? -4.641 -26.719 -14.109 1 94.88 197 ASP A O 1
ATOM 1629 N N . THR A 1 198 ? -6.121 -28.344 -14.648 1 94.25 198 THR A N 1
ATOM 1630 C CA . THR A 1 198 ? -6.055 -28.984 -13.336 1 94.25 198 THR A CA 1
ATOM 1631 C C . THR A 1 198 ? -4.84 -29.891 -13.227 1 94.25 198 THR A C 1
ATOM 1633 O O . THR A 1 198 ? -4.375 -30.438 -14.234 1 94.25 198 THR A O 1
ATOM 1636 N N . VAL A 1 199 ? -4.348 -30.047 -12.016 1 94.38 199 VAL A N 1
ATOM 1637 C CA . VAL A 1 199 ? -3.158 -30.859 -11.766 1 94.38 199 VAL A CA 1
ATOM 1638 C C . VAL A 1 199 ? -3.555 -32.312 -11.617 1 94.38 199 VAL A C 1
ATOM 1640 O O . VAL A 1 199 ? -2.746 -33.156 -11.18 1 94.38 199 VAL A O 1
ATOM 1643 N N . GLU A 1 200 ? -4.57 -32.719 -12.141 1 93.38 200 GLU A N 1
ATOM 1644 C CA . GLU A 1 200 ? -5 -34.094 -12.102 1 93.38 200 GLU A CA 1
ATOM 1645 C C . GLU A 1 200 ? -4.156 -34.969 -13.031 1 93.38 200 GLU A C 1
ATOM 1647 O O . GLU A 1 200 ? -3.68 -34.5 -14.062 1 93.38 200 GLU A O 1
ATOM 1652 N N . LYS A 1 201 ? -4.094 -36.219 -12.641 1 95.88 201 LYS A N 1
ATOM 1653 C CA . LYS A 1 201 ? -3.316 -37.156 -13.445 1 95.88 201 LYS A CA 1
ATOM 1654 C C . LYS A 1 201 ? -3.805 -37.188 -14.891 1 95.88 201 LYS A C 1
ATOM 1656 O O . LYS A 1 201 ? -3 -37.156 -15.82 1 95.88 201 LYS A O 1
ATOM 1661 N N . LYS A 1 202 ? -5.09 -37.25 -15.047 1 95.81 202 LYS A N 1
ATOM 1662 C CA . LYS A 1 202 ? -5.652 -37.344 -16.391 1 95.81 202 LYS A CA 1
ATOM 1663 C C . LYS A 1 202 ? -5.242 -36.156 -17.234 1 95.81 202 LYS A C 1
ATOM 1665 O O . LYS A 1 202 ? -5.031 -36.281 -18.453 1 95.81 202 LYS A O 1
ATOM 1670 N N . THR A 1 203 ? -5.16 -35 -16.625 1 95.75 203 THR A N 1
ATOM 1671 C CA . THR A 1 203 ? -4.777 -33.781 -17.328 1 95.75 203 THR A CA 1
ATOM 1672 C C . THR A 1 203 ? -3.312 -33.844 -17.75 1 95.75 203 THR A C 1
ATOM 1674 O O . THR A 1 203 ? -2.969 -33.469 -18.875 1 95.75 203 THR A O 1
ATOM 1677 N N . PHE A 1 204 ? -2.43 -34.281 -16.859 1 96.5 204 PHE A N 1
ATOM 1678 C CA . PHE A 1 204 ? -1.023 -34.5 -17.188 1 96.5 204 PHE A CA 1
ATOM 1679 C C . PHE A 1 204 ? -0.876 -35.406 -18.406 1 96.5 204 PHE A C 1
ATOM 1681 O O . PHE A 1 204 ? -0.191 -35.031 -19.359 1 96.5 204 PHE A O 1
ATOM 1688 N N . VAL A 1 205 ? -1.543 -36.5 -18.297 1 97.06 205 VAL A N 1
ATOM 1689 C CA . VAL A 1 205 ? -1.437 -37.5 -19.344 1 97.06 205 VAL A CA 1
ATOM 1690 C C . VAL A 1 205 ? -1.915 -36.938 -20.672 1 97.06 205 VAL A C 1
ATOM 1692 O O . VAL A 1 205 ? -1.274 -37.125 -21.703 1 97.06 205 VAL A O 1
ATOM 1695 N N . LYS A 1 206 ? -3.002 -36.25 -20.641 1 96.44 206 LYS A N 1
ATOM 1696 C CA . LYS A 1 206 ? -3.564 -35.625 -21.844 1 96.44 206 LYS A CA 1
ATOM 1697 C C . LYS A 1 206 ? -2.535 -34.75 -22.547 1 96.44 206 LYS A C 1
ATOM 1699 O O . LYS A 1 206 ? -2.277 -34.906 -23.734 1 96.44 206 LYS A O 1
ATOM 1704 N N . TYR A 1 207 ? -1.926 -33.906 -21.875 1 96.75 207 TYR A N 1
ATOM 1705 C CA . TYR A 1 207 ? -1.024 -32.938 -22.484 1 96.75 207 TYR A CA 1
ATOM 1706 C C . TYR A 1 207 ? 0.328 -33.562 -22.797 1 96.75 207 TYR A C 1
ATOM 1708 O O . TYR A 1 207 ? 0.967 -33.219 -23.797 1 96.75 207 TYR A O 1
ATOM 1716 N N . MET A 1 208 ? 0.775 -34.469 -21.953 1 97.12 208 MET A N 1
ATOM 1717 C CA . MET A 1 208 ? 2.057 -35.125 -22.188 1 97.12 208 MET A CA 1
ATOM 1718 C C . MET A 1 208 ? 1.988 -36.031 -23.406 1 97.12 208 MET A C 1
ATOM 1720 O O . MET A 1 208 ? 2.971 -36.156 -24.141 1 97.12 208 MET A O 1
ATOM 1724 N N . ARG A 1 209 ? 0.84 -36.594 -23.656 1 96.44 209 ARG A N 1
ATOM 1725 C CA . ARG A 1 209 ? 0.652 -37.406 -24.859 1 96.44 209 ARG A CA 1
ATOM 1726 C C . ARG A 1 209 ? 0.765 -36.562 -26.109 1 96.44 209 ARG A C 1
ATOM 1728 O O . ARG A 1 209 ? 1.176 -37.062 -27.172 1 96.44 209 ARG A O 1
ATOM 1735 N N . GLN A 1 210 ? 0.419 -35.312 -25.984 1 95.94 210 GLN A N 1
ATOM 1736 C CA . GLN A 1 210 ? 0.481 -34.406 -27.094 1 95.94 210 GLN A CA 1
ATOM 1737 C C . GLN A 1 210 ? 1.878 -33.781 -27.234 1 95.94 210 GLN A C 1
ATOM 1739 O O . GLN A 1 210 ? 2.152 -33.062 -28.188 1 95.94 210 GLN A O 1
ATOM 1744 N N . GLY A 1 211 ? 2.773 -34.094 -26.297 1 96.12 211 GLY A N 1
ATOM 1745 C CA . GLY A 1 211 ? 4.133 -33.594 -26.328 1 96.12 211 GLY A CA 1
ATOM 1746 C C . GLY A 1 211 ? 4.234 -32.125 -25.906 1 96.12 211 GLY A C 1
ATOM 1747 O O . GLY A 1 211 ? 5.227 -31.469 -26.203 1 96.12 211 GLY A O 1
ATOM 1748 N N . ARG A 1 212 ? 3.236 -31.594 -25.25 1 96.81 212 ARG A N 1
ATOM 1749 C CA . ARG A 1 212 ? 3.201 -30.203 -24.844 1 96.81 212 ARG A CA 1
ATOM 1750 C C . ARG A 1 212 ? 4.09 -29.953 -23.625 1 96.81 212 ARG A C 1
ATOM 1752 O O . ARG A 1 212 ? 4.34 -30.875 -22.844 1 96.81 212 ARG A O 1
ATOM 1759 N N . ASN A 1 213 ? 4.656 -28.766 -23.547 1 98.06 213 ASN A N 1
ATOM 1760 C CA . ASN A 1 213 ? 5.309 -28.375 -22.297 1 98.06 213 ASN A CA 1
ATOM 1761 C C . ASN A 1 213 ? 4.301 -28.203 -21.172 1 98.06 213 ASN A C 1
ATOM 1763 O O . ASN A 1 213 ? 3.197 -27.703 -21.375 1 98.06 213 ASN A O 1
ATOM 1767 N N . VAL A 1 214 ? 4.672 -28.688 -20.016 1 98.31 214 VAL A N 1
ATOM 1768 C CA . VAL A 1 214 ? 3.799 -28.609 -18.844 1 98.31 214 VAL A CA 1
ATOM 1769 C C . VAL A 1 214 ? 4.535 -27.922 -17.703 1 98.31 214 VAL A C 1
ATOM 1771 O O . VAL A 1 214 ? 5.719 -28.188 -17.469 1 98.31 214 VAL A O 1
ATOM 1774 N N . CYS A 1 215 ? 3.918 -26.984 -17.062 1 98.44 215 CYS A N 1
ATOM 1775 C CA . CYS A 1 215 ? 4.438 -26.297 -15.883 1 98.44 215 CYS A CA 1
ATOM 1776 C C . CYS A 1 215 ? 3.523 -26.5 -14.68 1 98.44 215 CYS A C 1
ATOM 1778 O O . CYS A 1 215 ? 2.299 -26.484 -14.82 1 98.44 215 CYS A O 1
ATOM 1780 N N . PHE A 1 216 ? 4.102 -26.703 -13.531 1 98.19 216 PHE A N 1
ATOM 1781 C CA . PHE A 1 216 ? 3.279 -26.859 -12.344 1 98.19 216 PHE A CA 1
ATOM 1782 C C . PHE A 1 216 ? 4.102 -26.641 -11.078 1 98.19 216 PHE A C 1
ATOM 1784 O O . PHE A 1 216 ? 5.289 -26.328 -11.156 1 98.19 216 PHE A O 1
ATOM 1791 N N . LEU A 1 217 ? 3.494 -26.703 -9.922 1 97.81 217 LEU A N 1
ATOM 1792 C CA . LEU A 1 217 ? 4.105 -26.562 -8.609 1 97.81 217 LEU A CA 1
ATOM 1793 C C . LEU A 1 217 ? 3.941 -27.828 -7.781 1 97.81 217 LEU A C 1
ATOM 1795 O O . LEU A 1 217 ? 2.916 -28.016 -7.121 1 97.81 217 LEU A O 1
ATOM 1799 N N . PRO A 1 218 ? 5.016 -28.594 -7.758 1 96.75 218 PRO A N 1
ATOM 1800 C CA . PRO A 1 218 ? 4.895 -29.906 -7.109 1 96.75 218 PRO A CA 1
ATOM 1801 C C . PRO A 1 218 ? 4.523 -29.797 -5.633 1 96.75 218 PRO A C 1
ATOM 1803 O O . PRO A 1 218 ? 3.818 -30.656 -5.105 1 96.75 218 PRO A O 1
ATOM 1806 N N . GLY A 1 219 ? 4.973 -28.812 -4.988 1 93.56 219 GLY A N 1
ATOM 1807 C CA . GLY A 1 219 ? 4.805 -28.703 -3.549 1 93.56 219 GLY A CA 1
ATOM 1808 C C . GLY A 1 219 ? 3.371 -28.438 -3.133 1 93.56 219 GLY A C 1
ATOM 1809 O O . GLY A 1 219 ? 2.969 -28.781 -2.02 1 93.56 219 GLY A O 1
ATOM 1810 N N . GLY A 1 220 ? 2.613 -27.703 -3.912 1 90.25 220 GLY A N 1
ATOM 1811 C CA . GLY A 1 220 ? 1.202 -27.453 -3.676 1 90.25 220 GLY A CA 1
ATOM 1812 C C . GLY A 1 220 ? 0.939 -26.719 -2.371 1 90.25 220 GLY A C 1
ATOM 1813 O O . GLY A 1 220 ? 1.723 -25.859 -1.963 1 90.25 220 GLY A O 1
ATOM 1814 N N . PHE A 1 221 ? -0.217 -27.156 -1.681 1 87.88 221 PHE A N 1
ATOM 1815 C CA . PHE A 1 221 ? -0.673 -26.5 -0.458 1 87.88 221 PHE A CA 1
ATOM 1816 C C . PHE A 1 221 ? 0.285 -26.781 0.693 1 87.88 221 PHE A C 1
ATOM 1818 O O . PHE A 1 221 ? 0.485 -25.922 1.562 1 87.88 221 PHE A O 1
ATOM 1825 N N . GLU A 1 222 ? 0.833 -27.938 0.642 1 89.25 222 GLU A N 1
ATOM 1826 C CA . GLU A 1 222 ? 1.738 -28.312 1.722 1 89.25 222 GLU A CA 1
ATOM 1827 C C . GLU A 1 222 ? 2.971 -27.422 1.754 1 89.25 222 GLU A C 1
ATOM 1829 O O . GLU A 1 222 ? 3.402 -26.984 2.824 1 89.25 222 GLU A O 1
ATOM 1834 N N . GLU A 1 223 ? 3.488 -27.203 0.557 1 91.44 223 GLU A N 1
ATOM 1835 C CA . GLU A 1 223 ? 4.652 -26.328 0.49 1 91.44 223 GLU A CA 1
ATOM 1836 C C . GLU A 1 223 ? 4.289 -24.891 0.876 1 91.44 223 GLU A C 1
ATOM 1838 O O . GLU A 1 223 ? 5.086 -24.188 1.5 1 91.44 223 GLU A O 1
ATOM 1843 N N . ALA A 1 224 ? 3.127 -24.438 0.531 1 91.5 224 ALA A N 1
ATOM 1844 C CA . ALA A 1 224 ? 2.654 -23.109 0.942 1 91.5 224 ALA A CA 1
ATOM 1845 C C . ALA A 1 224 ? 2.541 -23.016 2.461 1 91.5 224 ALA A C 1
ATOM 1847 O O . ALA A 1 224 ? 2.875 -21.984 3.053 1 91.5 224 ALA A O 1
ATOM 1848 N N . THR A 1 225 ? 2.088 -24.047 3.1 1 90.19 225 THR A N 1
ATOM 1849 C CA . THR A 1 225 ? 1.844 -24.078 4.539 1 90.19 225 THR A CA 1
ATOM 1850 C C . THR A 1 225 ? 3.158 -24.031 5.312 1 90.19 225 THR A C 1
ATOM 1852 O O . THR A 1 225 ? 3.229 -23.453 6.391 1 90.19 225 THR A O 1
ATOM 1855 N N . VAL A 1 226 ? 4.223 -24.594 4.715 1 89.19 226 VAL A N 1
ATOM 1856 C CA . VAL A 1 226 ? 5.488 -24.641 5.438 1 89.19 226 VAL A CA 1
ATOM 1857 C C . VAL A 1 226 ? 6.301 -23.375 5.145 1 89.19 226 VAL A C 1
ATOM 1859 O O . VAL A 1 226 ? 7.379 -23.172 5.707 1 89.19 226 VAL A O 1
ATOM 1862 N N . CYS A 1 227 ? 5.77 -22.578 4.277 1 91.12 227 CYS A N 1
ATOM 1863 C CA . CYS A 1 227 ? 6.453 -21.344 3.918 1 91.12 227 CYS A CA 1
ATOM 1864 C C . CYS A 1 227 ? 6.633 -20.438 5.137 1 91.12 227 CYS A C 1
ATOM 1866 O O . CYS A 1 227 ? 5.719 -20.312 5.953 1 91.12 227 CYS A O 1
ATOM 1868 N N . GLU A 1 228 ? 7.801 -19.938 5.379 1 90.19 228 GLU A N 1
ATOM 1869 C CA . GLU A 1 228 ? 8.156 -18.969 6.418 1 90.19 228 GLU A CA 1
ATOM 1870 C C . GLU A 1 228 ? 9.031 -17.844 5.855 1 90.19 228 GLU A C 1
ATOM 1872 O O . GLU A 1 228 ? 9.992 -18.109 5.133 1 90.19 228 GLU A O 1
ATOM 1877 N N . ARG A 1 229 ? 8.641 -16.672 6.23 1 89.62 229 ARG A N 1
ATOM 1878 C CA . ARG A 1 229 ? 9.359 -15.523 5.684 1 89.62 229 ARG A CA 1
ATOM 1879 C C . ARG A 1 229 ? 10.852 -15.625 5.98 1 89.62 229 ARG A C 1
ATOM 1881 O O . ARG A 1 229 ? 11.25 -15.891 7.117 1 89.62 229 ARG A O 1
ATOM 1888 N N . GLY A 1 230 ? 11.641 -15.461 4.973 1 89.19 230 GLY A N 1
ATOM 1889 C CA . GLY A 1 230 ? 13.086 -15.438 5.117 1 89.19 230 GLY A CA 1
ATOM 1890 C C . GLY A 1 230 ? 13.703 -16.828 5.055 1 89.19 230 GLY A C 1
ATOM 1891 O O . GLY A 1 230 ? 14.93 -16.953 5.004 1 89.19 230 GLY A O 1
ATOM 1892 N N . LYS A 1 231 ? 12.938 -17.859 5.02 1 92.62 231 LYS A N 1
ATOM 1893 C CA . LYS A 1 231 ? 13.453 -19.219 4.93 1 92.62 231 LYS A CA 1
ATOM 1894 C C . LYS A 1 231 ? 13.164 -19.828 3.561 1 92.62 231 LYS A C 1
ATOM 1896 O O . LYS A 1 231 ? 12.156 -19.5 2.928 1 92.62 231 LYS A O 1
ATOM 1901 N N . TYR A 1 232 ? 14.086 -20.656 3.193 1 95.88 232 TYR A N 1
ATOM 1902 C CA . TYR A 1 232 ? 13.938 -21.375 1.934 1 95.88 232 TYR A CA 1
ATOM 1903 C C . TYR A 1 232 ? 13.523 -22.828 2.18 1 95.88 232 TYR A C 1
ATOM 1905 O O . TYR A 1 232 ? 14.328 -23.641 2.631 1 95.88 232 TYR A O 1
ATOM 1913 N N . ARG A 1 233 ? 12.25 -23.062 1.864 1 94.81 233 ARG A N 1
ATOM 1914 C CA . ARG A 1 233 ? 11.688 -24.391 2.133 1 94.81 233 ARG A CA 1
ATOM 1915 C C . ARG A 1 233 ? 10.953 -24.922 0.911 1 94.81 233 ARG A C 1
ATOM 1917 O O . ARG A 1 233 ? 10.266 -24.188 0.212 1 94.81 233 ARG A O 1
ATOM 1924 N N . VAL A 1 234 ? 11.188 -26.188 0.639 1 96.62 234 VAL A N 1
ATOM 1925 C CA . VAL A 1 234 ? 10.461 -26.844 -0.438 1 96.62 234 VAL A CA 1
ATOM 1926 C C . VAL A 1 234 ? 9.867 -28.156 0.075 1 96.62 234 VAL A C 1
ATOM 1928 O O . VAL A 1 234 ? 10.438 -28.797 0.962 1 96.62 234 VAL A O 1
ATOM 1931 N N . HIS A 1 235 ? 8.711 -28.469 -0.312 1 94.06 235 HIS A N 1
ATOM 1932 C CA . HIS A 1 235 ? 8.039 -29.734 0.002 1 94.06 235 HIS A CA 1
ATOM 1933 C C . HIS A 1 235 ? 8 -30.656 -1.214 1 94.06 235 HIS A C 1
ATOM 1935 O O . HIS A 1 235 ? 7.043 -30.625 -1.988 1 94.06 235 HIS A O 1
ATOM 1941 N N . VAL A 1 236 ? 9.008 -31.562 -1.344 1 95.81 236 VAL A N 1
ATOM 1942 C CA . VAL A 1 236 ? 9.094 -32.344 -2.572 1 95.81 236 VAL A CA 1
ATOM 1943 C C . VAL A 1 236 ? 9.508 -33.781 -2.242 1 95.81 236 VAL A C 1
ATOM 1945 O O . VAL A 1 236 ? 9.422 -34.656 -3.094 1 95.81 236 VAL A O 1
ATOM 1948 N N . LYS A 1 237 ? 9.789 -34.094 -0.985 1 93.5 237 LYS A N 1
ATOM 1949 C CA . LYS A 1 237 ? 10.312 -35.406 -0.605 1 93.5 237 LYS A CA 1
ATOM 1950 C C . LYS A 1 237 ? 9.305 -36.5 -0.897 1 93.5 237 LYS A C 1
ATOM 1952 O O . LYS A 1 237 ? 9.68 -37.625 -1.246 1 93.5 237 LYS A O 1
ATOM 1957 N N . SER A 1 238 ? 8.102 -36.188 -0.736 1 92.06 238 SER A N 1
ATOM 1958 C CA . SER A 1 238 ? 7.082 -37.219 -0.877 1 92.06 238 SER A CA 1
ATOM 1959 C C . SER A 1 238 ? 6.344 -37.062 -2.205 1 92.06 238 SER A C 1
ATOM 1961 O O . SER A 1 238 ? 5.316 -37.719 -2.418 1 92.06 238 SER A O 1
ATOM 1963 N N . LYS A 1 239 ? 6.84 -36.281 -3.076 1 95.06 239 LYS A N 1
ATOM 1964 C CA . LYS A 1 239 ? 6.141 -36 -4.328 1 95.06 239 LYS A CA 1
ATOM 1965 C C . LYS A 1 239 ? 6.75 -36.781 -5.48 1 95.06 239 LYS A C 1
ATOM 1967 O O . LYS A 1 239 ? 7.559 -36.25 -6.242 1 95.06 239 LYS A O 1
ATOM 1972 N N . PHE A 1 240 ? 6.219 -38 -5.703 1 96.88 240 PHE A N 1
ATOM 1973 C CA . PHE A 1 240 ? 6.82 -38.906 -6.684 1 96.88 240 PHE A CA 1
ATOM 1974 C C . PHE A 1 240 ? 6.008 -38.906 -7.973 1 96.88 240 PHE A C 1
ATOM 1976 O O . PHE A 1 240 ? 6.508 -39.344 -9.016 1 96.88 240 PHE A O 1
ATOM 1983 N N . GLY A 1 241 ? 4.816 -38.438 -7.883 1 96 241 GLY A N 1
ATOM 1984 C CA . GLY A 1 241 ? 3.861 -38.625 -8.969 1 96 241 GLY A CA 1
ATOM 1985 C C . GLY A 1 241 ? 4.32 -38 -10.273 1 96 241 GLY A C 1
ATOM 1986 O O . GLY A 1 241 ? 4.188 -38.625 -11.336 1 96 241 GLY A O 1
ATOM 1987 N N . PHE A 1 242 ? 4.855 -36.844 -10.203 1 97.38 242 PHE A N 1
ATOM 1988 C CA . PHE A 1 242 ? 5.203 -36.125 -11.438 1 97.38 242 PHE A CA 1
ATOM 1989 C C . PHE A 1 242 ? 6.414 -36.781 -12.102 1 97.38 242 PHE A C 1
ATOM 1991 O O . PHE A 1 242 ? 6.559 -36.75 -13.32 1 97.38 242 PHE A O 1
ATOM 1998 N N . ILE A 1 243 ? 7.273 -37.406 -11.344 1 98.44 243 ILE A N 1
ATOM 1999 C CA . ILE A 1 243 ? 8.414 -38.125 -11.898 1 98.44 243 ILE A CA 1
ATOM 2000 C C . ILE A 1 243 ? 7.93 -39.375 -12.602 1 98.44 243 ILE A C 1
ATOM 2002 O O . ILE A 1 243 ? 8.414 -39.719 -13.68 1 98.44 243 ILE A O 1
ATOM 2006 N N . LYS A 1 244 ? 6.957 -40.062 -11.945 1 98.38 244 LYS A N 1
ATOM 2007 C CA . LYS A 1 244 ? 6.375 -41.25 -12.562 1 98.38 244 LYS A CA 1
ATOM 2008 C C . LYS A 1 244 ? 5.785 -40.938 -13.93 1 98.38 244 LYS A C 1
ATOM 2010 O O . LYS A 1 244 ? 6.059 -41.625 -14.906 1 98.38 244 LYS A O 1
ATOM 2015 N N . LEU A 1 245 ? 5.055 -39.875 -14 1 98.19 245 LEU A N 1
ATOM 2016 C CA . LEU A 1 245 ? 4.422 -39.5 -15.25 1 98.19 245 LEU A CA 1
ATOM 2017 C C . LEU A 1 245 ? 5.465 -39.062 -16.281 1 98.19 245 LEU A C 1
ATOM 2019 O O . LEU A 1 245 ? 5.336 -39.375 -17.469 1 98.19 245 LEU A O 1
ATOM 2023 N N . ALA A 1 246 ? 6.488 -38.375 -15.844 1 98.44 246 ALA A N 1
ATOM 2024 C CA . ALA A 1 246 ? 7.562 -37.938 -16.734 1 98.44 246 ALA A CA 1
ATOM 2025 C C . ALA A 1 246 ? 8.297 -39.125 -17.328 1 98.44 246 ALA A C 1
ATOM 2027 O O . ALA A 1 246 ? 8.664 -39.125 -18.5 1 98.44 246 ALA A O 1
ATOM 2028 N N . LEU A 1 247 ? 8.492 -40.156 -16.531 1 98.5 247 LEU A N 1
ATOM 2029 C CA . LEU A 1 247 ? 9.125 -41.406 -17 1 98.5 247 LEU A CA 1
ATOM 2030 C C . LEU A 1 247 ? 8.25 -42.094 -18.031 1 98.5 247 LEU A C 1
ATOM 2032 O O . LEU A 1 247 ? 8.742 -42.531 -19.078 1 98.5 247 LEU A O 1
ATOM 2036 N N . GLN A 1 248 ? 6.977 -42.125 -17.766 1 98.12 248 GLN A N 1
ATOM 2037 C CA . GLN A 1 248 ? 6.039 -42.844 -18.625 1 98.12 248 GLN A CA 1
ATOM 2038 C C . GLN A 1 248 ? 5.988 -42.219 -20.016 1 98.12 248 GLN A C 1
ATOM 2040 O O . GLN A 1 248 ? 5.719 -42.875 -21 1 98.12 248 GLN A O 1
ATOM 2045 N N . HIS A 1 249 ? 6.34 -40.969 -20.141 1 97.62 249 HIS A N 1
ATOM 2046 C CA . HIS A 1 249 ? 6.18 -40.25 -21.406 1 97.62 249 HIS A CA 1
ATOM 2047 C C . HIS A 1 249 ? 7.52 -39.75 -21.938 1 97.62 249 HIS A C 1
ATOM 2049 O O . HIS A 1 249 ? 7.578 -39.094 -22.969 1 97.62 249 HIS A O 1
ATOM 2055 N N . GLY A 1 250 ? 8.609 -40.062 -21.234 1 97.31 250 GLY A N 1
ATOM 2056 C CA . GLY A 1 250 ? 9.945 -39.688 -21.672 1 97.31 250 GLY A CA 1
ATOM 2057 C C . GLY A 1 250 ? 10.164 -38.188 -21.672 1 97.31 250 GLY A C 1
ATOM 2058 O O . GLY A 1 250 ? 10.625 -37.594 -22.672 1 97.31 250 GLY A O 1
ATOM 2059 N N . TYR A 1 251 ? 9.805 -37.531 -20.641 1 98.06 251 TYR A N 1
ATOM 2060 C CA . TYR A 1 251 ? 9.891 -36.062 -20.562 1 98.06 251 TYR A CA 1
ATOM 2061 C C . TYR A 1 251 ? 11.227 -35.625 -19.969 1 98.06 251 TYR A C 1
ATOM 2063 O O . TYR A 1 251 ? 11.906 -36.406 -19.297 1 98.06 251 TYR A O 1
ATOM 2071 N N . LYS A 1 252 ? 11.648 -34.406 -20.312 1 97.31 252 LYS A N 1
ATOM 2072 C CA . LYS A 1 252 ? 12.711 -33.75 -19.578 1 97.31 252 LYS A CA 1
ATOM 2073 C C . LYS A 1 252 ? 12.141 -32.844 -18.469 1 97.31 252 LYS A C 1
ATOM 2075 O O . LYS A 1 252 ? 11.148 -32.156 -18.688 1 97.31 252 LYS A O 1
ATOM 2080 N N . VAL A 1 253 ? 12.75 -32.969 -17.344 1 98.5 253 VAL A N 1
ATOM 2081 C CA . VAL A 1 253 ? 12.25 -32.219 -16.172 1 98.5 253 VAL A CA 1
ATOM 2082 C C . VAL A 1 253 ? 13.219 -31.109 -15.82 1 98.5 253 VAL A C 1
ATOM 2084 O O . VAL A 1 253 ? 14.422 -31.328 -15.711 1 98.5 253 VAL A O 1
ATOM 2087 N N . HIS A 1 254 ? 12.703 -29.906 -15.742 1 98.31 254 HIS A N 1
ATOM 2088 C CA . HIS A 1 254 ? 13.477 -28.734 -15.32 1 98.31 254 HIS A CA 1
ATOM 2089 C C . HIS A 1 254 ? 13.117 -28.328 -13.898 1 98.31 254 HIS A C 1
ATOM 2091 O O . HIS A 1 254 ? 11.992 -27.891 -13.641 1 98.31 254 HIS A O 1
ATOM 2097 N N . PRO A 1 255 ? 14.078 -28.484 -12.961 1 98.62 255 PRO A N 1
ATOM 2098 C CA . PRO A 1 255 ? 13.82 -27.797 -11.688 1 98.62 255 PRO A CA 1
ATOM 2099 C C . PRO A 1 255 ? 13.844 -26.281 -11.82 1 98.62 255 PRO A C 1
ATOM 2101 O O . PRO A 1 255 ? 14.688 -25.734 -12.531 1 98.62 255 PRO A O 1
ATOM 2104 N N . VAL A 1 256 ? 12.906 -25.641 -11.258 1 98.69 256 VAL A N 1
ATOM 2105 C CA . VAL A 1 256 ? 12.812 -24.188 -11.281 1 98.69 256 VAL A CA 1
ATOM 2106 C C . VAL A 1 256 ? 12.734 -23.656 -9.852 1 98.69 256 VAL A C 1
ATOM 2108 O O . VAL A 1 256 ? 12.008 -24.203 -9.016 1 98.69 256 VAL A O 1
ATOM 2111 N N . PHE A 1 257 ? 13.547 -22.625 -9.562 1 98.62 257 PHE A N 1
ATOM 2112 C CA . PHE A 1 257 ? 13.57 -22.094 -8.211 1 98.62 257 PHE A CA 1
ATOM 2113 C C . PHE A 1 257 ? 13.438 -20.562 -8.227 1 98.62 257 PHE A C 1
ATOM 2115 O O . PHE A 1 257 ? 14.164 -19.891 -8.953 1 98.62 257 PHE A O 1
ATOM 2122 N N . SER A 1 258 ? 12.508 -20.062 -7.43 1 98.12 258 SER A N 1
ATOM 2123 C CA . SER A 1 258 ? 12.289 -18.625 -7.344 1 98.12 258 SER A CA 1
ATOM 2124 C C . SER A 1 258 ? 12.867 -18.047 -6.059 1 98.12 258 SER A C 1
ATOM 2126 O O . SER A 1 258 ? 12.352 -18.312 -4.969 1 98.12 258 SER A O 1
ATOM 2128 N N . PHE A 1 259 ? 13.922 -17.25 -6.191 1 97 259 PHE A N 1
ATOM 2129 C CA . PHE A 1 259 ? 14.461 -16.484 -5.082 1 97 259 PHE A CA 1
ATOM 2130 C C . PHE A 1 259 ? 13.641 -15.211 -4.863 1 97 259 PHE A C 1
ATOM 2132 O O . PHE A 1 259 ? 13.297 -14.516 -5.82 1 97 259 PHE A O 1
ATOM 2139 N N . GLY A 1 260 ? 13.281 -14.914 -3.656 1 95.44 260 GLY A N 1
ATOM 2140 C CA . GLY A 1 260 ? 12.453 -13.758 -3.334 1 95.44 260 GLY A CA 1
ATOM 2141 C C . GLY A 1 260 ? 11.039 -14.133 -2.939 1 95.44 260 GLY A C 1
ATOM 2142 O O . GLY A 1 260 ? 10.336 -13.352 -2.297 1 95.44 260 GLY A O 1
ATOM 2143 N N . GLU A 1 261 ? 10.633 -15.367 -3.357 1 96.5 261 GLU A N 1
ATOM 2144 C CA . GLU A 1 261 ? 9.289 -15.836 -3.035 1 96.5 261 GLU A CA 1
ATOM 2145 C C . GLU A 1 261 ? 9.07 -15.883 -1.525 1 96.5 261 GLU A C 1
ATOM 2147 O O . GLU A 1 261 ? 7.973 -15.578 -1.046 1 96.5 261 GLU A O 1
ATOM 2152 N N . GLU A 1 262 ? 10.125 -16.141 -0.782 1 92.94 262 GLU A N 1
ATOM 2153 C CA . GLU A 1 262 ? 10.047 -16.312 0.665 1 92.94 262 GLU A CA 1
ATOM 2154 C C . GLU A 1 262 ? 9.828 -14.977 1.369 1 92.94 262 GLU A C 1
ATOM 2156 O O . GLU A 1 262 ? 9.461 -14.945 2.547 1 92.94 262 GLU A O 1
ATOM 2161 N N . GLU A 1 263 ? 9.961 -13.898 0.639 1 92.81 263 GLU A N 1
ATOM 2162 C CA . GLU A 1 263 ? 9.859 -12.578 1.255 1 92.81 263 GLU A CA 1
ATOM 2163 C C . GLU A 1 263 ? 8.547 -11.891 0.895 1 92.81 263 GLU A C 1
ATOM 2165 O O . GLU A 1 263 ? 8.242 -10.805 1.397 1 92.81 263 GLU A O 1
ATOM 2170 N N . THR A 1 264 ? 7.742 -12.5 0.073 1 95.25 264 THR A N 1
ATOM 2171 C CA . THR A 1 264 ? 6.562 -11.844 -0.484 1 95.25 264 THR A CA 1
ATOM 2172 C C . THR A 1 264 ? 5.516 -11.602 0.599 1 95.25 264 THR A C 1
ATOM 2174 O O . THR A 1 264 ? 4.805 -10.594 0.568 1 95.25 264 THR A O 1
ATOM 2177 N N . TYR A 1 265 ? 5.41 -12.531 1.535 1 95 265 TYR A N 1
ATOM 2178 C CA . TYR A 1 265 ? 4.398 -12.445 2.582 1 95 265 TYR A CA 1
ATOM 2179 C C . TYR A 1 265 ? 5 -12.742 3.951 1 95 265 TYR A C 1
ATOM 2181 O O . TYR A 1 265 ? 5.992 -13.461 4.055 1 95 265 TYR A O 1
ATOM 2189 N N . HIS A 1 266 ? 4.414 -12.078 4.93 1 91.19 266 HIS A N 1
ATOM 2190 C CA . HIS A 1 266 ? 4.633 -12.523 6.305 1 91.19 266 HIS A CA 1
ATOM 2191 C C . HIS A 1 266 ? 3.73 -13.703 6.648 1 91.19 266 HIS A C 1
ATOM 2193 O O . HIS A 1 266 ? 2.537 -13.688 6.344 1 91.19 266 HIS A O 1
ATOM 2199 N N . THR A 1 267 ? 4.344 -14.695 7.164 1 89.69 267 THR A N 1
ATOM 2200 C CA . THR A 1 267 ? 3.586 -15.898 7.496 1 89.69 267 THR A CA 1
ATOM 2201 C C . THR A 1 267 ? 3.568 -16.125 9.008 1 89.69 267 THR A C 1
ATOM 2203 O O . THR A 1 267 ? 4.402 -15.578 9.734 1 89.69 267 THR A O 1
ATOM 2206 N N . PHE A 1 268 ? 2.578 -16.797 9.453 1 85.75 268 PHE A N 1
ATOM 2207 C CA . PHE A 1 268 ? 2.424 -17.156 10.859 1 85.75 268 PHE A CA 1
ATOM 2208 C C . PHE A 1 268 ? 2.475 -18.656 11.055 1 85.75 268 PHE A C 1
ATOM 2210 O O . PHE A 1 268 ? 1.448 -19.344 10.961 1 85.75 268 PHE A O 1
ATOM 2217 N N . PRO A 1 269 ? 3.756 -19.141 11.266 1 79.62 269 PRO A N 1
ATOM 2218 C CA . PRO A 1 269 ? 3.965 -20.578 11.297 1 79.62 269 PRO A CA 1
ATOM 2219 C C . PRO A 1 269 ? 3.438 -21.234 12.578 1 79.62 269 PRO A C 1
ATOM 2221 O O . PRO A 1 269 ? 4.137 -22.031 13.203 1 79.62 269 PRO A O 1
ATOM 2224 N N . TYR A 1 270 ? 2.258 -20.797 12.945 1 83.69 270 TYR A N 1
ATOM 2225 C CA . TYR A 1 270 ? 1.646 -21.375 14.141 1 83.69 270 TYR A CA 1
ATOM 2226 C C . TYR A 1 270 ? 0.786 -22.578 13.789 1 83.69 270 TYR A C 1
ATOM 2228 O O . TYR A 1 270 ? 0.248 -22.672 12.68 1 83.69 270 TYR A O 1
ATOM 2236 N N . PHE A 1 271 ? 0.703 -23.656 14.742 1 86.56 271 PHE A N 1
ATOM 2237 C CA . PHE A 1 271 ? -0.135 -24.844 14.594 1 86.56 271 PHE A CA 1
ATOM 2238 C C . PHE A 1 271 ? 0.158 -25.547 13.281 1 86.56 271 PHE A C 1
ATOM 2240 O O . PHE A 1 271 ? -0.762 -25.875 12.531 1 86.56 271 PHE A O 1
ATOM 2247 N N . LEU A 1 272 ? 1.426 -25.672 13.016 1 82.94 272 LEU A N 1
ATOM 2248 C CA . LEU A 1 272 ? 1.874 -26.188 11.727 1 82.94 272 LEU A CA 1
ATOM 2249 C C . LEU A 1 272 ? 1.351 -27.609 11.492 1 82.94 272 LEU A C 1
ATOM 2251 O O . LEU A 1 272 ? 0.863 -27.922 10.406 1 82.94 272 LEU A O 1
ATOM 2255 N N . LYS A 1 273 ? 1.457 -28.469 12.469 1 85.12 273 LYS A N 1
ATOM 2256 C CA . LYS A 1 273 ? 1.014 -29.844 12.336 1 85.12 273 LYS A CA 1
ATOM 2257 C C . LYS A 1 273 ? -0.465 -29.922 11.969 1 85.12 273 LYS A C 1
ATOM 2259 O O . LYS A 1 273 ? -0.852 -30.688 11.078 1 85.12 273 LYS A O 1
ATOM 2264 N N . GLN A 1 274 ? -1.261 -29.156 12.688 1 87.5 274 GLN A N 1
ATOM 2265 C CA . GLN A 1 274 ? -2.695 -29.125 12.422 1 87.5 274 GLN A CA 1
ATOM 2266 C C . GLN A 1 274 ? -2.984 -28.578 11.023 1 87.5 274 GLN A C 1
ATOM 2268 O O . GLN A 1 274 ? -3.869 -29.094 10.328 1 87.5 274 GLN A O 1
ATOM 2273 N N . ARG A 1 275 ? -2.25 -27.688 10.672 1 87.5 275 ARG A N 1
ATOM 2274 C CA . ARG A 1 275 ? -2.469 -27.062 9.367 1 87.5 275 ARG A CA 1
ATOM 2275 C C . ARG A 1 275 ? -2.084 -28.016 8.242 1 87.5 275 ARG A C 1
ATOM 2277 O O . ARG A 1 275 ? -2.77 -28.094 7.215 1 87.5 275 ARG A O 1
ATOM 2284 N N . LEU A 1 276 ? -1.058 -28.766 8.445 1 84 276 LEU A N 1
ATOM 2285 C CA . LEU A 1 276 ? -0.651 -29.75 7.445 1 84 276 LEU A CA 1
ATOM 2286 C C . LEU A 1 276 ? -1.686 -30.859 7.328 1 84 276 LEU A C 1
ATOM 2288 O O . LEU A 1 276 ? -1.896 -31.406 6.242 1 84 276 LEU A O 1
ATOM 2292 N N . MET A 1 277 ? -2.371 -31.109 8.391 1 85.38 277 MET A N 1
ATOM 2293 C CA . MET A 1 277 ? -3.438 -32.125 8.367 1 85.38 277 MET A CA 1
ATOM 2294 C C . MET A 1 277 ? -4.613 -31.625 7.523 1 85.38 277 MET A C 1
ATOM 2296 O O . MET A 1 277 ? -5.211 -32.406 6.781 1 85.38 277 MET A O 1
ATOM 2300 N N . LEU A 1 278 ? -4.867 -30.359 7.645 1 82.31 278 LEU A N 1
ATOM 2301 C CA . LEU A 1 278 ? -5.941 -29.781 6.852 1 82.31 278 LEU A CA 1
ATOM 2302 C C . LEU A 1 278 ? -5.617 -29.844 5.363 1 82.31 278 LEU A C 1
ATOM 2304 O O . LEU A 1 278 ? -6.508 -30.062 4.535 1 82.31 278 LEU A O 1
ATOM 2308 N N . ASN A 1 279 ? -4.344 -29.672 5.066 1 82 279 ASN A N 1
ATOM 2309 C CA . ASN A 1 279 ? -3.918 -29.734 3.672 1 82 279 ASN A CA 1
ATOM 2310 C C . ASN A 1 279 ? -4.191 -31.109 3.068 1 82 279 ASN A C 1
ATOM 2312 O O . ASN A 1 279 ? -4.465 -31.234 1.872 1 82 279 ASN A O 1
ATOM 2316 N N . ARG A 1 280 ? -4.078 -32.094 3.871 1 79.12 280 ARG A N 1
ATOM 2317 C CA . ARG A 1 280 ? -4.348 -33.438 3.393 1 79.12 280 ARG A CA 1
ATOM 2318 C C . ARG A 1 280 ? -5.793 -33.562 2.93 1 79.12 280 ARG A C 1
ATOM 2320 O O . ARG A 1 280 ? -6.102 -34.406 2.066 1 79.12 280 ARG A O 1
ATOM 2327 N N . LEU A 1 281 ? -6.598 -32.625 3.465 1 75.31 281 LEU A N 1
ATOM 2328 C CA . LEU A 1 281 ? -8 -32.625 3.064 1 75.31 281 LEU A CA 1
ATOM 2329 C C . LEU A 1 281 ? -8.242 -31.578 1.969 1 75.31 281 LEU A C 1
ATOM 2331 O O . LEU A 1 281 ? -9.383 -31.203 1.709 1 75.31 281 LEU A O 1
ATOM 2335 N N . ARG A 1 282 ? -7.203 -31.062 1.451 1 69.56 282 ARG A N 1
ATOM 2336 C CA . ARG A 1 282 ? -7.223 -30.125 0.341 1 69.56 282 ARG A CA 1
ATOM 2337 C C . ARG A 1 282 ? -7.793 -28.766 0.778 1 69.56 282 ARG A C 1
ATOM 2339 O O . ARG A 1 282 ? -8.5 -28.109 0.012 1 69.56 282 ARG A O 1
ATOM 2346 N N . VAL A 1 283 ? -7.598 -28.5 2.053 1 74.56 283 VAL A N 1
ATOM 2347 C CA . VAL A 1 283 ? -8.008 -27.203 2.588 1 74.56 283 VAL A CA 1
ATOM 2348 C C . VAL A 1 283 ? -6.785 -26.312 2.775 1 74.56 283 VAL A C 1
ATOM 2350 O O . VAL A 1 283 ? -5.859 -26.656 3.512 1 74.56 283 VAL A O 1
ATOM 2353 N N . PRO A 1 284 ? -6.906 -25.234 2.02 1 76.06 284 PRO A N 1
ATOM 2354 C CA . PRO A 1 284 ? -5.797 -24.312 2.248 1 76.06 284 PRO A CA 1
ATOM 2355 C C . PRO A 1 284 ? -5.777 -23.75 3.67 1 76.06 284 PRO A C 1
ATOM 2357 O O . PRO A 1 284 ? -6.832 -23.453 4.234 1 76.06 284 PRO A O 1
ATOM 2360 N N . ALA A 1 285 ? -4.625 -23.734 4.363 1 79.38 285 ALA A N 1
ATOM 2361 C CA . ALA A 1 285 ? -4.531 -23.328 5.762 1 79.38 285 ALA A CA 1
ATOM 2362 C C . ALA A 1 285 ? -3.361 -22.375 5.973 1 79.38 285 ALA A C 1
ATOM 2364 O O . ALA A 1 285 ? -2.717 -22.391 7.027 1 79.38 285 ALA A O 1
ATOM 2365 N N . ALA A 1 286 ? -3.078 -21.734 4.938 1 80.5 286 ALA A N 1
ATOM 2366 C CA . ALA A 1 286 ? -1.979 -20.781 5.062 1 80.5 286 ALA A CA 1
ATOM 2367 C C . ALA A 1 286 ? -2.473 -19.438 5.613 1 80.5 286 ALA A C 1
ATOM 2369 O O . ALA A 1 286 ? -3.537 -18.953 5.223 1 80.5 286 ALA A O 1
ATOM 2370 N N . ILE A 1 287 ? -1.859 -18.859 6.652 1 83.81 287 ILE A N 1
ATOM 2371 C CA . ILE A 1 287 ? -2.148 -17.562 7.227 1 83.81 287 ILE A CA 1
ATOM 2372 C C . ILE A 1 287 ? -1.028 -16.578 6.879 1 83.81 287 ILE A C 1
ATOM 2374 O O . ILE A 1 287 ? 0.14 -16.828 7.188 1 83.81 287 ILE A O 1
ATOM 2378 N N . PHE A 1 288 ? -1.417 -15.57 6.223 1 90.62 288 PHE A N 1
ATOM 2379 C CA . PHE A 1 288 ? -0.371 -14.711 5.691 1 90.62 288 PHE A CA 1
ATOM 2380 C C . PHE A 1 288 ? -0.854 -13.266 5.602 1 90.62 288 PHE A C 1
ATOM 2382 O O . PHE A 1 288 ? -2.057 -13 5.676 1 90.62 288 PHE A O 1
ATOM 2389 N N . ILE A 1 289 ? 0.097 -12.32 5.625 1 90.88 289 ILE A N 1
ATOM 2390 C CA . ILE A 1 289 ? -0.157 -10.914 5.344 1 90.88 289 ILE A CA 1
ATOM 2391 C C . ILE A 1 289 ? 0.939 -10.367 4.434 1 90.88 289 ILE A C 1
ATOM 2393 O O . ILE A 1 289 ? 2.129 -10.508 4.73 1 90.88 289 ILE A O 1
ATOM 2397 N N . GLY A 1 290 ? 0.529 -9.961 3.34 1 92.38 290 GLY A N 1
ATOM 2398 C CA . GLY A 1 290 ? 1.493 -9.312 2.465 1 92.38 290 GLY A CA 1
ATOM 2399 C C . GLY A 1 290 ? 1.712 -7.848 2.801 1 92.38 290 GLY A C 1
ATOM 2400 O O . GLY A 1 290 ? 2.535 -7.516 3.656 1 92.38 290 GLY A O 1
ATOM 2401 N N . ARG A 1 291 ? 0.892 -7.035 2.248 1 88.94 291 ARG A N 1
ATOM 2402 C CA . ARG A 1 291 ? 0.881 -5.621 2.611 1 88.94 291 ARG A CA 1
ATOM 2403 C C . ARG A 1 291 ? -0.078 -5.363 3.77 1 88.94 291 ARG A C 1
ATOM 2405 O O . ARG A 1 291 ? -1.091 -6.051 3.91 1 88.94 291 ARG A O 1
ATOM 2412 N N . LEU A 1 292 ? 0.16 -4.449 4.648 1 81.56 292 LEU A N 1
ATOM 2413 C CA . LEU A 1 292 ? -0.579 -4.211 5.887 1 81.56 292 LEU A CA 1
ATOM 2414 C C . LEU A 1 292 ? -2.051 -3.939 5.594 1 81.56 292 LEU A C 1
ATOM 2416 O O . LEU A 1 292 ? -2.93 -4.441 6.297 1 81.56 292 LEU A O 1
ATOM 2420 N N . TRP A 1 293 ? -2.4 -3.217 4.531 1 80.5 293 TRP A N 1
ATOM 2421 C CA . TRP A 1 293 ? -3.783 -2.805 4.32 1 80.5 293 TRP A CA 1
ATOM 2422 C C . TRP A 1 293 ? -4.379 -3.5 3.1 1 80.5 293 TRP A C 1
ATOM 2424 O O . TRP A 1 293 ? -5.52 -3.227 2.715 1 80.5 293 TRP A O 1
ATOM 2434 N N . LEU A 1 294 ? -3.645 -4.293 2.494 1 86.75 294 LEU A N 1
ATOM 2435 C CA . LEU A 1 294 ? -4.023 -5.191 1.407 1 86.75 294 LEU A CA 1
ATOM 2436 C C . LEU A 1 294 ? -3.328 -6.539 1.553 1 86.75 294 LEU A C 1
ATOM 2438 O O . LEU A 1 294 ? -2.438 -6.871 0.769 1 86.75 294 LEU A O 1
ATOM 2442 N N . PHE A 1 295 ? -3.828 -7.234 2.506 1 88.62 295 PHE A N 1
ATOM 2443 C CA . PHE A 1 295 ? -3.092 -8.367 3.055 1 88.62 295 PHE A CA 1
ATOM 2444 C C . PHE A 1 295 ? -2.799 -9.398 1.971 1 88.62 295 PHE A C 1
ATOM 2446 O O . PHE A 1 295 ? -1.816 -10.141 2.059 1 88.62 295 PHE A O 1
ATOM 2453 N N . PHE A 1 296 ? -3.598 -9.477 0.929 1 91.94 296 PHE A N 1
ATOM 2454 C CA . PHE A 1 296 ? -3.428 -10.531 -0.06 1 91.94 296 PHE A CA 1
ATOM 2455 C C . PHE A 1 296 ? -2.482 -10.094 -1.17 1 91.94 296 PHE A C 1
ATOM 2457 O O . PHE A 1 296 ? -2.166 -10.867 -2.072 1 91.94 296 PHE A O 1
ATOM 2464 N N . MET A 1 297 ? -2.016 -8.852 -1.121 1 93.94 297 MET A N 1
ATOM 2465 C CA . MET A 1 297 ? -1.013 -8.383 -2.07 1 93.94 297 MET A CA 1
ATOM 2466 C C . MET A 1 297 ? 0.396 -8.609 -1.533 1 93.94 297 MET A C 1
ATOM 2468 O O . MET A 1 297 ? 0.671 -8.344 -0.363 1 93.94 297 MET A O 1
ATOM 2472 N N . PRO A 1 298 ? 1.216 -9.219 -2.371 1 95.69 298 PRO A N 1
ATOM 2473 C CA . PRO A 1 298 ? 2.596 -9.398 -1.916 1 95.69 298 PRO A CA 1
ATOM 2474 C C . PRO A 1 298 ? 3.34 -8.078 -1.747 1 95.69 298 PRO A C 1
ATOM 2476 O O . PRO A 1 298 ? 2.947 -7.062 -2.328 1 95.69 298 PRO A O 1
ATOM 2479 N N . ARG A 1 299 ? 4.383 -8.141 -0.958 1 92.31 299 ARG A N 1
ATOM 2480 C CA . ARG A 1 299 ? 5.27 -6.98 -0.862 1 92.31 299 ARG A CA 1
ATOM 2481 C C . ARG A 1 299 ? 5.832 -6.605 -2.229 1 92.31 299 ARG A C 1
ATOM 2483 O O . ARG A 1 299 ? 6.156 -7.48 -3.033 1 92.31 299 ARG A O 1
ATOM 2490 N N . HIS A 1 300 ? 5.945 -5.355 -2.402 1 89.19 300 HIS A N 1
ATOM 2491 C CA . HIS A 1 300 ? 6.324 -4.883 -3.73 1 89.19 300 HIS A CA 1
ATOM 2492 C C . HIS A 1 300 ? 7.812 -4.562 -3.799 1 89.19 300 HIS A C 1
ATOM 2494 O O . HIS A 1 300 ? 8.383 -4.488 -4.887 1 89.19 300 HIS A O 1
ATOM 2500 N N . ASP A 1 301 ? 8.453 -4.305 -2.658 1 87.31 301 ASP A N 1
ATOM 2501 C CA . ASP A 1 301 ? 9.82 -3.799 -2.594 1 87.31 301 ASP A CA 1
ATOM 2502 C C . ASP A 1 301 ? 10.82 -4.941 -2.439 1 87.31 301 ASP A C 1
ATOM 2504 O O . ASP A 1 301 ? 11.695 -4.898 -1.566 1 87.31 301 ASP A O 1
ATOM 2508 N N . LEU A 1 302 ? 10.695 -5.934 -3.268 1 91.94 302 LEU A N 1
ATOM 2509 C CA . LEU A 1 302 ? 11.641 -7.043 -3.209 1 91.94 302 LEU A CA 1
ATOM 2510 C C . LEU A 1 302 ? 12.078 -7.461 -4.609 1 91.94 302 LEU A C 1
ATOM 2512 O O . LEU A 1 302 ? 11.5 -7.02 -5.602 1 91.94 302 LEU A O 1
ATOM 2516 N N . ASP A 1 303 ? 13.172 -8.25 -4.664 1 94.25 303 ASP A N 1
ATOM 2517 C CA . ASP A 1 303 ? 13.688 -8.82 -5.906 1 94.25 303 ASP A CA 1
ATOM 2518 C C . ASP A 1 303 ? 13.18 -10.242 -6.105 1 94.25 303 ASP A C 1
ATOM 2520 O O . ASP A 1 303 ? 13.297 -11.078 -5.207 1 94.25 303 ASP A O 1
ATOM 2524 N N . MET A 1 304 ? 12.578 -10.492 -7.227 1 96.62 304 MET A N 1
ATOM 2525 C CA . MET A 1 304 ? 12.086 -11.82 -7.586 1 96.62 304 MET A CA 1
ATOM 2526 C C . MET A 1 304 ? 12.883 -12.391 -8.75 1 96.62 304 MET A C 1
ATOM 2528 O O . MET A 1 304 ? 12.75 -11.93 -9.883 1 96.62 304 MET A O 1
ATOM 2532 N N . THR A 1 305 ? 13.742 -13.297 -8.461 1 97.06 305 THR A N 1
ATOM 2533 C CA . THR A 1 305 ? 14.539 -13.953 -9.492 1 97.06 305 THR A CA 1
ATOM 2534 C C . THR A 1 305 ? 14.195 -15.438 -9.57 1 97.06 305 THR A C 1
ATOM 2536 O O . THR A 1 305 ? 14.406 -16.172 -8.609 1 97.06 305 THR A O 1
ATOM 2539 N N . THR A 1 306 ? 13.688 -15.812 -10.641 1 98.06 306 THR A N 1
ATOM 2540 C CA . THR A 1 306 ? 13.391 -17.219 -10.891 1 98.06 306 THR A CA 1
ATOM 2541 C C . THR A 1 306 ? 14.445 -17.844 -11.797 1 98.06 306 THR A C 1
ATOM 2543 O O . THR A 1 306 ? 14.742 -17.312 -12.867 1 98.06 306 THR A O 1
ATOM 2546 N N . VAL A 1 307 ? 15 -18.953 -11.352 1 98.12 307 VAL A N 1
ATOM 2547 C CA . VAL A 1 307 ? 16.047 -19.625 -12.117 1 98.12 307 VAL A CA 1
ATOM 2548 C C . VAL A 1 307 ? 15.547 -20.969 -12.617 1 98.12 307 VAL A C 1
ATOM 2550 O O . VAL A 1 307 ? 15.109 -21.812 -11.828 1 98.12 307 VAL A O 1
ATOM 2553 N N . VAL A 1 308 ? 15.57 -21.109 -13.922 1 98.19 308 VAL A N 1
ATOM 2554 C CA . VAL A 1 308 ? 15.234 -22.391 -14.547 1 98.19 308 VAL A CA 1
ATOM 2555 C C . VAL A 1 308 ? 16.484 -23.25 -14.68 1 98.19 308 VAL A C 1
ATOM 2557 O O . VAL A 1 308 ? 17.438 -22.859 -15.375 1 98.19 308 VAL A O 1
ATOM 2560 N N . GLY A 1 309 ? 16.484 -24.359 -14.031 1 98.12 309 GLY A N 1
ATOM 2561 C CA . GLY A 1 309 ? 17.641 -25.234 -14.031 1 98.12 309 GLY A CA 1
ATOM 2562 C C . GLY A 1 309 ? 17.781 -26.062 -15.297 1 98.12 309 GLY A C 1
ATOM 2563 O O . GLY A 1 309 ? 16.859 -26.062 -16.125 1 98.12 309 GLY A O 1
ATOM 2564 N N . LYS A 1 310 ? 18.906 -26.734 -15.344 1 96.25 310 LYS A N 1
ATOM 2565 C CA . LYS A 1 310 ? 19.188 -27.609 -16.484 1 96.25 310 LYS A CA 1
ATOM 2566 C C . LYS A 1 310 ? 18.219 -28.781 -16.531 1 96.25 310 LYS A C 1
ATOM 2568 O O . LYS A 1 310 ? 17.812 -29.297 -15.484 1 96.25 310 LYS A O 1
ATOM 2573 N N . ALA A 1 311 ? 17.938 -29.25 -17.766 1 96.19 311 ALA A N 1
ATOM 2574 C CA . ALA A 1 311 ? 17 -30.344 -17.969 1 96.19 311 ALA A CA 1
ATOM 2575 C C . ALA A 1 311 ? 17.578 -31.656 -17.469 1 96.19 311 ALA A C 1
ATOM 2577 O O . ALA A 1 311 ? 18.766 -31.938 -17.672 1 96.19 311 ALA A O 1
ATOM 2578 N N . ILE A 1 312 ? 16.766 -32.344 -16.75 1 97.56 312 ILE A N 1
ATOM 2579 C CA . ILE A 1 312 ? 17.047 -33.75 -16.453 1 97.56 312 ILE A CA 1
ATOM 2580 C C . ILE A 1 312 ? 16.312 -34.656 -17.453 1 97.56 312 ILE A C 1
ATOM 2582 O O . ILE A 1 312 ? 15.094 -34.812 -17.359 1 97.56 312 ILE A O 1
ATOM 2586 N N . GLN A 1 313 ? 17.047 -35.219 -18.344 1 96.44 313 GLN A N 1
ATOM 2587 C CA . GLN A 1 313 ? 16.422 -36.094 -19.328 1 96.44 313 GLN A CA 1
ATOM 2588 C C . GLN A 1 313 ? 16.078 -37.438 -18.719 1 96.44 313 GLN A C 1
ATOM 2590 O O . GLN A 1 313 ? 16.969 -38.188 -18.281 1 96.44 313 GLN A O 1
ATOM 2595 N N . LEU A 1 314 ? 14.797 -37.75 -18.672 1 97.69 314 LEU A N 1
ATOM 2596 C CA . LEU A 1 314 ? 14.375 -39.031 -18.156 1 97.69 314 LEU A CA 1
ATOM 2597 C C . LEU A 1 314 ? 14.148 -40.031 -19.297 1 97.69 314 LEU A C 1
ATOM 2599 O O . LEU A 1 314 ? 13.664 -39.656 -20.359 1 97.69 314 LEU A O 1
ATOM 2603 N N . PRO A 1 315 ? 14.539 -41.281 -19.062 1 97.25 315 PRO A N 1
ATOM 2604 C CA . PRO A 1 315 ? 14.195 -42.281 -20.062 1 97.25 315 PRO A CA 1
ATOM 2605 C C . PRO A 1 315 ? 12.695 -42.594 -20.109 1 97.25 315 PRO A C 1
ATOM 2607 O O . PRO A 1 315 ? 11.984 -42.344 -19.125 1 97.25 315 PRO A O 1
ATOM 2610 N N . LYS A 1 316 ? 12.258 -43.062 -21.297 1 97.62 316 LYS A N 1
ATOM 2611 C CA . LYS A 1 316 ? 10.859 -43.469 -21.391 1 97.62 316 LYS A CA 1
ATOM 2612 C C . LYS A 1 316 ? 10.664 -44.875 -20.891 1 97.62 316 LYS A C 1
ATOM 2614 O O . LYS A 1 316 ? 11.172 -45.844 -21.484 1 97.62 316 LYS A O 1
ATOM 2619 N N . ILE A 1 317 ? 10.031 -44.969 -19.781 1 97.81 317 ILE A N 1
ATOM 2620 C CA . ILE A 1 317 ? 9.672 -46.25 -19.188 1 97.81 317 ILE A CA 1
ATOM 2621 C C . ILE A 1 317 ? 8.156 -46.312 -19 1 97.81 317 ILE A C 1
ATOM 2623 O O . ILE A 1 317 ? 7.598 -45.656 -18.125 1 97.81 317 ILE A O 1
ATOM 2627 N N . GLU A 1 318 ? 7.473 -47.125 -19.75 1 96.19 318 GLU A N 1
ATOM 2628 C CA . GLU A 1 318 ? 6.012 -47.188 -19.766 1 96.19 318 GLU A CA 1
ATOM 2629 C C . GLU A 1 318 ? 5.461 -47.562 -18.391 1 96.19 318 GLU A C 1
ATOM 2631 O O . GLU A 1 318 ? 4.473 -46.969 -17.938 1 96.19 318 GLU A O 1
ATOM 2636 N N . ASN A 1 319 ? 6.035 -48.531 -17.781 1 97.44 319 ASN A N 1
ATOM 2637 C CA . ASN A 1 319 ? 5.625 -49 -16.469 1 97.44 319 ASN A CA 1
ATOM 2638 C C . ASN A 1 319 ? 6.797 -48.969 -15.484 1 97.44 319 ASN A C 1
ATOM 2640 O O . ASN A 1 319 ? 7.273 -50.031 -15.078 1 97.44 319 ASN A O 1
ATOM 2644 N N . PRO A 1 320 ? 7.145 -47.781 -14.984 1 97.94 320 PRO A N 1
ATOM 2645 C CA . PRO A 1 320 ? 8.289 -47.719 -14.07 1 97.94 320 PRO A CA 1
ATOM 2646 C C . PRO A 1 320 ? 7.992 -48.312 -12.703 1 97.94 320 PRO A C 1
ATOM 2648 O O . PRO A 1 320 ? 6.887 -48.156 -12.188 1 97.94 320 PRO A O 1
ATOM 2651 N N . THR A 1 321 ? 8.945 -49 -12.164 1 97.88 321 THR A N 1
ATOM 2652 C CA . THR A 1 321 ? 8.828 -49.562 -10.82 1 97.88 321 THR A CA 1
ATOM 2653 C C . THR A 1 321 ? 8.969 -48.469 -9.766 1 97.88 321 THR A C 1
ATOM 2655 O O . THR A 1 321 ? 9.414 -47.344 -10.07 1 97.88 321 THR A O 1
ATOM 2658 N N . LYS A 1 322 ? 8.555 -48.781 -8.555 1 97.5 322 LYS A N 1
ATOM 2659 C CA . LYS A 1 322 ? 8.695 -47.844 -7.449 1 97.5 322 LYS A CA 1
ATOM 2660 C C . LYS A 1 322 ? 10.164 -47.469 -7.242 1 97.5 322 LYS A C 1
ATOM 2662 O O . LYS A 1 322 ? 10.469 -46.312 -6.914 1 97.5 322 LYS A O 1
ATOM 2667 N N . GLU A 1 323 ? 10.992 -48.406 -7.434 1 97.69 323 GLU A N 1
ATOM 2668 C CA . GLU A 1 323 ? 12.422 -48.156 -7.254 1 97.69 323 GLU A CA 1
ATOM 2669 C C . GLU A 1 323 ? 12.969 -47.219 -8.328 1 97.69 323 GLU A C 1
ATOM 2671 O O . GLU A 1 323 ? 13.789 -46.375 -8.047 1 97.69 323 GLU A O 1
ATOM 2676 N N . GLU A 1 324 ? 12.555 -47.438 -9.523 1 97.62 324 GLU A N 1
ATOM 2677 C CA . GLU A 1 324 ? 12.969 -46.562 -10.617 1 97.62 324 GLU A CA 1
ATOM 2678 C C . GLU A 1 324 ? 12.484 -45.156 -10.391 1 97.62 324 GLU A C 1
ATOM 2680 O O . GLU A 1 324 ? 13.242 -44.188 -10.57 1 97.62 324 GLU A O 1
ATOM 2685 N N . VAL A 1 325 ? 11.234 -45.031 -10 1 98.31 325 VAL A N 1
ATOM 2686 C CA . VAL A 1 325 ? 10.672 -43.719 -9.727 1 98.31 325 VAL A CA 1
ATOM 2687 C C . VAL A 1 325 ? 11.469 -43.031 -8.609 1 98.31 325 VAL A C 1
ATOM 2689 O O . VAL A 1 325 ? 11.805 -41.844 -8.703 1 98.31 325 VAL A O 1
ATOM 2692 N N . ALA A 1 326 ? 11.758 -43.75 -7.555 1 98.12 326 ALA A N 1
ATOM 2693 C CA . ALA A 1 326 ? 12.508 -43.219 -6.422 1 98.12 326 ALA A CA 1
ATOM 2694 C C . ALA A 1 326 ? 13.898 -42.75 -6.855 1 98.12 326 ALA A C 1
ATOM 2696 O O . ALA A 1 326 ? 14.398 -41.75 -6.371 1 98.12 326 ALA A O 1
ATOM 2697 N N . LYS A 1 327 ? 14.477 -43.5 -7.707 1 98.12 327 LYS A N 1
ATOM 2698 C CA . LYS A 1 327 ? 15.812 -43.188 -8.203 1 98.12 327 LYS A CA 1
ATOM 2699 C C . LYS A 1 327 ? 15.812 -41.844 -8.938 1 98.12 327 LYS A C 1
ATOM 2701 O O . LYS A 1 327 ? 16.625 -40.969 -8.633 1 98.12 327 LYS A O 1
ATOM 2706 N N . TYR A 1 328 ? 14.953 -41.688 -9.836 1 98.12 328 TYR A N 1
ATOM 2707 C CA . TYR A 1 328 ? 14.922 -40.469 -10.633 1 98.12 328 TYR A CA 1
ATOM 2708 C C . TYR A 1 328 ? 14.367 -39.312 -9.82 1 98.12 328 TYR A C 1
ATOM 2710 O O . TYR A 1 328 ? 14.719 -38.156 -10.07 1 98.12 328 TYR A O 1
ATOM 2718 N N . HIS A 1 329 ? 13.484 -39.594 -8.875 1 98.44 329 HIS A N 1
ATOM 2719 C CA . HIS A 1 329 ? 13.055 -38.562 -7.945 1 98.44 329 HIS A CA 1
ATOM 2720 C C . HIS A 1 329 ? 14.234 -38.031 -7.137 1 98.44 329 HIS A C 1
ATOM 2722 O O . HIS A 1 329 ? 14.359 -36.812 -6.941 1 98.44 329 HIS A O 1
ATOM 2728 N N . ALA A 1 330 ? 15.07 -38.906 -6.656 1 98.25 330 ALA A N 1
ATOM 2729 C CA . ALA A 1 330 ? 16.266 -38.531 -5.918 1 98.25 330 ALA A CA 1
ATOM 2730 C C . ALA A 1 330 ? 17.172 -37.656 -6.785 1 98.25 330 ALA A C 1
ATOM 2732 O O . ALA A 1 330 ? 17.766 -36.688 -6.305 1 98.25 330 ALA A O 1
ATOM 2733 N N . LEU A 1 331 ? 17.328 -38.062 -8.023 1 98.12 331 LEU A N 1
ATOM 2734 C CA . LEU A 1 331 ? 18.125 -37.281 -8.961 1 98.12 331 LEU A CA 1
ATOM 2735 C C . LEU A 1 331 ? 17.547 -35.875 -9.117 1 98.12 331 LEU A C 1
ATOM 2737 O O . LEU A 1 331 ? 18.297 -34.906 -9.188 1 98.12 331 LEU A O 1
ATOM 2741 N N . TYR A 1 332 ? 16.281 -35.812 -9.234 1 98.25 332 TYR A N 1
ATOM 2742 C CA . TYR A 1 332 ? 15.602 -34.531 -9.359 1 98.25 332 TYR A CA 1
ATOM 2743 C C . TYR A 1 332 ? 15.852 -33.656 -8.133 1 98.25 332 TYR A C 1
ATOM 2745 O O . TYR A 1 332 ? 16.172 -32.469 -8.258 1 98.25 332 TYR A O 1
ATOM 2753 N N . VAL A 1 333 ? 15.633 -34.188 -6.949 1 98.31 333 VAL A N 1
ATOM 2754 C CA . VAL A 1 333 ? 15.812 -33.438 -5.703 1 98.31 333 VAL A CA 1
ATOM 2755 C C . VAL A 1 333 ? 17.25 -32.938 -5.598 1 98.31 333 VAL A C 1
ATOM 2757 O O . VAL A 1 333 ? 17.484 -31.797 -5.199 1 98.31 333 VAL A O 1
ATOM 2760 N N . ASP A 1 334 ? 18.188 -33.781 -5.922 1 98.06 334 ASP A N 1
ATOM 2761 C CA . ASP A 1 334 ? 19.594 -33.375 -5.918 1 98.06 334 ASP A CA 1
ATOM 2762 C C . ASP A 1 334 ? 19.828 -32.219 -6.867 1 98.06 334 ASP A C 1
ATOM 2764 O O . ASP A 1 334 ? 20.578 -31.281 -6.539 1 98.06 334 ASP A O 1
ATOM 2768 N N . ALA A 1 335 ? 19.234 -32.312 -8.031 1 98.06 335 ALA A N 1
ATOM 2769 C CA . ALA A 1 335 ? 19.375 -31.25 -9.016 1 98.06 335 ALA A CA 1
ATOM 2770 C C . ALA A 1 335 ? 18.766 -29.953 -8.5 1 98.06 335 ALA A C 1
ATOM 2772 O O . ALA A 1 335 ? 19.297 -28.875 -8.75 1 98.06 335 ALA A O 1
ATOM 2773 N N . LEU A 1 336 ? 17.672 -30.078 -7.828 1 98.31 336 LEU A N 1
ATOM 2774 C CA . LEU A 1 336 ? 17.016 -28.906 -7.242 1 98.31 336 LEU A CA 1
ATOM 2775 C C . LEU A 1 336 ? 17.906 -28.266 -6.18 1 98.31 336 LEU A C 1
ATOM 2777 O O . LEU A 1 336 ? 18.062 -27.047 -6.156 1 98.31 336 LEU A O 1
ATOM 2781 N N . VAL A 1 337 ? 18.438 -29.047 -5.32 1 97.94 337 VAL A N 1
ATOM 2782 C CA . VAL A 1 337 ? 19.312 -28.562 -4.266 1 97.94 337 VAL A CA 1
ATOM 2783 C C . VAL A 1 337 ? 20.562 -27.922 -4.883 1 97.94 337 VAL A C 1
ATOM 2785 O O . VAL A 1 337 ? 21.016 -26.859 -4.43 1 97.94 337 VAL A O 1
ATOM 2788 N N . ASP A 1 338 ? 21.094 -28.578 -5.867 1 97.62 338 ASP A N 1
ATOM 2789 C CA . ASP A 1 338 ? 22.266 -28.047 -6.566 1 97.62 338 ASP A CA 1
ATOM 2790 C C . ASP A 1 338 ? 21.953 -26.703 -7.199 1 97.62 338 ASP A C 1
ATOM 2792 O O . ASP A 1 338 ? 22.781 -25.781 -7.152 1 97.62 338 ASP A O 1
ATOM 2796 N N . LEU A 1 339 ? 20.828 -26.625 -7.824 1 97.81 339 LEU A N 1
ATOM 2797 C CA . LEU A 1 339 ? 20.391 -25.375 -8.43 1 97.81 339 LEU A CA 1
ATOM 2798 C C . LEU A 1 339 ? 20.359 -24.25 -7.391 1 97.81 339 LEU A C 1
ATOM 2800 O O . LEU A 1 339 ? 20.828 -23.141 -7.656 1 97.81 339 LEU A O 1
ATOM 2804 N N . PHE A 1 340 ? 19.797 -24.516 -6.242 1 97.5 340 PHE A N 1
ATOM 2805 C CA . PHE A 1 340 ? 19.734 -23.547 -5.152 1 97.5 340 PHE A CA 1
ATOM 2806 C C . PHE A 1 340 ? 21.125 -23.141 -4.691 1 97.5 340 PHE A C 1
ATOM 2808 O O . PHE A 1 340 ? 21.438 -21.953 -4.598 1 97.5 340 PHE A O 1
ATOM 2815 N N . GLU A 1 341 ? 21.953 -24.109 -4.422 1 96.25 341 GLU A N 1
ATOM 2816 C CA . GLU A 1 341 ? 23.297 -23.875 -3.867 1 96.25 341 GLU A CA 1
ATOM 2817 C C . GLU A 1 341 ? 24.156 -23.062 -4.828 1 96.25 341 GLU A C 1
ATOM 2819 O O . GLU A 1 341 ? 24.906 -22.172 -4.406 1 96.25 341 GLU A O 1
ATOM 2824 N N . ARG A 1 342 ? 24 -23.297 -6.039 1 94.69 342 ARG A N 1
ATOM 2825 C CA . ARG A 1 342 ? 24.828 -22.625 -7.031 1 94.69 342 ARG A CA 1
ATOM 2826 C C . ARG A 1 342 ? 24.375 -21.172 -7.238 1 94.69 342 ARG A C 1
ATOM 2828 O O . ARG A 1 342 ? 25.156 -20.328 -7.68 1 94.69 342 ARG A O 1
ATOM 2835 N N . ASN A 1 343 ? 23.141 -20.953 -6.902 1 95.38 343 ASN A N 1
ATOM 2836 C CA . ASN A 1 343 ? 22.609 -19.641 -7.262 1 95.38 343 ASN A CA 1
ATOM 2837 C C . ASN A 1 343 ? 22.297 -18.797 -6.027 1 95.38 343 ASN A C 1
ATOM 2839 O O . ASN A 1 343 ? 22.047 -17.594 -6.133 1 95.38 343 ASN A O 1
ATOM 2843 N N . LYS A 1 344 ? 22.359 -19.375 -4.824 1 94.75 344 LYS A N 1
ATOM 2844 C CA . LYS A 1 344 ? 21.938 -18.672 -3.611 1 94.75 344 LYS A CA 1
ATOM 2845 C C . LYS A 1 344 ? 22.828 -17.469 -3.34 1 94.75 344 LYS A C 1
ATOM 2847 O O . LYS A 1 344 ? 22.359 -16.438 -2.857 1 94.75 344 LYS A O 1
ATOM 2852 N N . LYS A 1 345 ? 24.109 -17.484 -3.627 1 93.56 345 LYS A N 1
ATOM 2853 C CA . LYS A 1 345 ? 25.016 -16.359 -3.379 1 93.56 345 LYS A CA 1
ATOM 2854 C C . LYS A 1 345 ? 24.688 -15.18 -4.289 1 93.56 345 LYS A C 1
ATOM 2856 O O . LYS A 1 345 ? 24.891 -14.023 -3.916 1 93.56 345 LYS A O 1
ATOM 2861 N N . LYS A 1 346 ? 24.141 -15.508 -5.457 1 93.88 346 LYS A N 1
ATOM 2862 C CA . LYS A 1 346 ? 23.859 -14.469 -6.445 1 93.88 346 LYS A CA 1
ATOM 2863 C C . LYS A 1 346 ? 22.484 -13.844 -6.211 1 93.88 346 LYS A C 1
ATOM 2865 O O . LYS A 1 346 ? 22.312 -12.641 -6.379 1 93.88 346 LYS A O 1
ATOM 2870 N N . TYR A 1 347 ? 21.562 -14.633 -5.836 1 93.75 347 TYR A N 1
ATOM 2871 C CA . TYR A 1 347 ? 20.188 -14.141 -5.961 1 93.75 347 TYR A CA 1
ATOM 2872 C C . TYR A 1 347 ? 19.469 -14.203 -4.625 1 93.75 347 TYR A C 1
ATOM 2874 O O . TYR A 1 347 ? 18.406 -13.602 -4.461 1 93.75 347 TYR A O 1
ATOM 2882 N N . ALA A 1 348 ? 19.984 -14.883 -3.637 1 92.25 348 ALA A N 1
ATOM 2883 C CA . ALA A 1 348 ? 19.312 -14.969 -2.338 1 92.25 348 ALA A CA 1
ATOM 2884 C C . ALA A 1 348 ? 19.578 -13.711 -1.509 1 92.25 348 ALA A C 1
ATOM 2886 O O . ALA A 1 348 ? 20.562 -13 -1.734 1 92.25 348 ALA A O 1
ATOM 2887 N N . ASN A 1 349 ? 18.672 -13.344 -0.638 1 83.44 349 ASN A N 1
ATOM 2888 C CA . ASN A 1 349 ? 18.859 -12.195 0.244 1 83.44 349 ASN A CA 1
ATOM 2889 C C . ASN A 1 349 ? 20 -12.43 1.24 1 83.44 349 ASN A C 1
ATOM 2891 O O . ASN A 1 349 ? 20.703 -11.492 1.611 1 83.44 349 ASN A O 1
ATOM 2895 N N . SER A 1 350 ? 20.078 -13.648 1.715 1 80.31 350 SER A N 1
ATOM 2896 C CA . SER A 1 350 ? 21.172 -14.023 2.604 1 80.31 350 SER A CA 1
ATOM 2897 C C . SER A 1 350 ? 22.109 -15.016 1.93 1 80.31 350 SER A C 1
ATOM 2899 O O . SER A 1 350 ? 21.688 -16.078 1.465 1 80.31 350 SER A O 1
ATOM 2901 N N . PRO A 1 351 ? 23.391 -14.695 1.897 1 78.94 351 PRO A N 1
ATOM 2902 C CA . PRO A 1 351 ? 24.344 -15.602 1.257 1 78.94 351 PRO A CA 1
ATOM 2903 C C . PRO A 1 351 ? 24.453 -16.938 1.987 1 78.94 351 PRO A C 1
ATOM 2905 O O . PRO A 1 351 ? 24.859 -17.938 1.389 1 78.94 351 PRO A O 1
ATOM 2908 N N . ASP A 1 352 ? 24.125 -16.938 3.26 1 85.19 352 ASP A N 1
ATOM 2909 C CA . ASP A 1 352 ? 24.25 -18.156 4.043 1 85.19 352 ASP A CA 1
ATOM 2910 C C . ASP A 1 352 ? 22.922 -18.906 4.125 1 85.19 352 ASP A C 1
ATOM 2912 O O . ASP A 1 352 ? 22.703 -19.703 5.035 1 85.19 352 ASP A O 1
ATOM 2916 N N . ALA A 1 353 ? 22.188 -18.688 3.131 1 90.31 353 ALA A N 1
ATOM 2917 C CA . ALA A 1 353 ? 20.859 -19.312 3.113 1 90.31 353 ALA A CA 1
ATOM 2918 C C . ALA A 1 353 ? 20.984 -20.828 2.959 1 90.31 353 ALA A C 1
ATOM 2920 O O . ALA A 1 353 ? 21.875 -21.328 2.27 1 90.31 353 ALA A O 1
ATOM 2921 N N . LYS A 1 354 ? 20.188 -21.578 3.668 1 93.38 354 LYS A N 1
ATOM 2922 C CA . LYS A 1 354 ? 20.094 -23.031 3.562 1 93.38 354 LYS A CA 1
ATOM 2923 C C . LYS A 1 354 ? 18.719 -23.453 3.068 1 93.38 354 LYS A C 1
ATOM 2925 O O . LYS A 1 354 ? 17.703 -22.891 3.475 1 93.38 354 LYS A O 1
ATOM 2930 N N . LEU A 1 355 ? 18.766 -24.406 2.156 1 96.5 355 LEU A N 1
ATOM 2931 C CA . LEU A 1 355 ? 17.5 -24.938 1.645 1 96.5 355 LEU A CA 1
ATOM 2932 C C . LEU A 1 355 ? 17.016 -26.094 2.5 1 96.5 355 LEU A C 1
ATOM 2934 O O . LEU A 1 355 ? 17.75 -27.078 2.689 1 96.5 355 LEU A O 1
ATOM 2938 N N . GLU A 1 356 ? 15.852 -25.938 3.062 1 96 356 GLU A N 1
ATOM 2939 C CA . GLU A 1 356 ? 15.219 -27.016 3.818 1 96 356 GLU A CA 1
ATOM 2940 C C . GLU A 1 356 ? 14.242 -27.812 2.945 1 96 356 GLU A C 1
ATOM 2942 O O . GLU A 1 356 ? 13.297 -27.25 2.398 1 96 356 GLU A O 1
ATOM 2947 N N . VAL A 1 357 ? 14.484 -29.094 2.857 1 94.56 357 VAL A N 1
ATOM 2948 C CA . VAL A 1 357 ? 13.672 -29.938 1.993 1 94.56 357 VAL A CA 1
ATOM 2949 C C . VAL A 1 357 ? 12.742 -30.812 2.844 1 94.56 357 VAL A C 1
ATOM 2951 O O . VAL A 1 357 ? 13.203 -31.594 3.68 1 94.56 357 VAL A O 1
ATOM 2954 N N . TYR A 1 358 ? 11.516 -30.562 2.686 1 88.38 358 TYR A N 1
ATOM 2955 C CA . TYR A 1 358 ? 10.477 -31.359 3.334 1 88.38 358 TYR A CA 1
ATOM 2956 C C . TYR A 1 358 ? 9.891 -32.375 2.369 1 88.38 358 TYR A C 1
ATOM 2958 O O . TYR A 1 358 ? 9.898 -32.188 1.153 1 88.38 358 TYR A O 1
ATOM 2966 N N . MET B 1 1 ? 34.344 30.156 -9.047 1 26.17 1 MET B N 1
ATOM 2967 C CA . MET B 1 1 ? 34.312 28.688 -8.984 1 26.17 1 MET B CA 1
ATOM 2968 C C . MET B 1 1 ? 32.969 28.219 -8.43 1 26.17 1 MET B C 1
ATOM 2970 O O . MET B 1 1 ? 32.688 28.375 -7.242 1 26.17 1 MET B O 1
ATOM 2974 N N . SER B 1 2 ? 31.812 28.422 -9.055 1 35.94 2 SER B N 1
ATOM 2975 C CA . SER B 1 2 ? 30.422 28.188 -8.68 1 35.94 2 SER B CA 1
ATOM 2976 C C . SER B 1 2 ? 30.219 26.766 -8.156 1 35.94 2 SER B C 1
ATOM 2978 O O . SER B 1 2 ? 30.438 25.797 -8.891 1 35.94 2 SER B O 1
ATOM 2980 N N . SER B 1 3 ? 30.609 26.453 -7 1 42.28 3 SER B N 1
ATOM 2981 C CA . SER B 1 3 ? 30.656 25.141 -6.352 1 42.28 3 SER B CA 1
ATOM 2982 C C . SER B 1 3 ? 29.375 24.359 -6.617 1 42.28 3 SER B C 1
ATOM 2984 O O . SER B 1 3 ? 28.281 24.844 -6.359 1 42.28 3 SER B O 1
ATOM 2986 N N . SER B 1 4 ? 29.234 23.578 -7.594 1 52.44 4 SER B N 1
ATOM 2987 C CA . SER B 1 4 ? 28.156 22.75 -8.109 1 52.44 4 SER B CA 1
ATOM 2988 C C . SER B 1 4 ? 27.453 22 -6.98 1 52.44 4 SER B C 1
ATOM 2990 O O . SER B 1 4 ? 28.047 21.141 -6.324 1 52.44 4 SER B O 1
ATOM 2992 N N . VAL B 1 5 ? 26.609 22.703 -6.227 1 65.62 5 VAL B N 1
ATOM 2993 C CA . VAL B 1 5 ? 25.828 22.141 -5.133 1 65.62 5 VAL B CA 1
ATOM 2994 C C . VAL B 1 5 ? 25.172 20.828 -5.586 1 65.62 5 VAL B C 1
ATOM 2996 O O . VAL B 1 5 ? 24.453 20.812 -6.586 1 65.62 5 VAL B O 1
ATOM 2999 N N . GLU B 1 6 ? 25.797 19.734 -5.23 1 78.75 6 GLU B N 1
ATOM 3000 C CA . GLU B 1 6 ? 25.359 18.375 -5.57 1 78.75 6 GLU B CA 1
ATOM 3001 C C . GLU B 1 6 ? 24.172 17.953 -4.699 1 78.75 6 GLU B C 1
ATOM 3003 O O . GLU B 1 6 ? 24.047 18.391 -3.555 1 78.75 6 GLU B O 1
ATOM 3008 N N . LYS B 1 7 ? 23.266 17.25 -5.281 1 85.62 7 LYS B N 1
ATOM 3009 C CA . LYS B 1 7 ? 22.125 16.672 -4.586 1 85.62 7 LYS B CA 1
ATOM 3010 C C . LYS B 1 7 ? 22.562 15.812 -3.406 1 85.62 7 LYS B C 1
ATOM 3012 O O . LYS B 1 7 ? 23.484 15.016 -3.525 1 85.62 7 LYS B O 1
ATOM 3017 N N . VAL B 1 8 ? 21.969 16.094 -2.242 1 85.12 8 VAL B N 1
ATOM 3018 C CA . VAL B 1 8 ? 22.25 15.297 -1.052 1 85.12 8 VAL B CA 1
ATOM 3019 C C . VAL B 1 8 ? 21.516 13.961 -1.139 1 85.12 8 VAL B C 1
ATOM 3021 O O . VAL B 1 8 ? 20.312 13.922 -1.42 1 85.12 8 VAL B O 1
ATOM 3024 N N . SER B 1 9 ? 22.188 12.883 -1.035 1 82.94 9 SER B N 1
ATOM 3025 C CA . SER B 1 9 ? 21.594 11.555 -1.092 1 82.94 9 SER B CA 1
ATOM 3026 C C . SER B 1 9 ? 21.422 10.961 0.304 1 82.94 9 SER B C 1
ATOM 3028 O O . SER B 1 9 ? 22.312 11.094 1.147 1 82.94 9 SER B O 1
ATOM 3030 N N . PHE B 1 10 ? 20.281 10.453 0.55 1 86.38 10 PHE B N 1
ATOM 3031 C CA . PHE B 1 10 ? 19.984 9.812 1.828 1 86.38 10 PHE B CA 1
ATOM 3032 C C . PHE B 1 10 ? 19.781 8.312 1.651 1 86.38 10 PHE B C 1
ATOM 3034 O O . PHE B 1 10 ? 19.281 7.863 0.616 1 86.38 10 PHE B O 1
ATOM 3041 N N . PRO B 1 11 ? 20.297 7.578 2.627 1 86 11 PRO B N 1
ATOM 3042 C CA . PRO B 1 11 ? 20.016 6.141 2.561 1 86 11 PRO B CA 1
ATOM 3043 C C . PRO B 1 11 ? 18.547 5.809 2.773 1 86 11 PRO B C 1
ATOM 3045 O O . PRO B 1 11 ? 17.844 6.527 3.486 1 86 11 PRO B O 1
ATOM 3048 N N . ASN B 1 12 ? 18.094 4.762 2.139 1 87.88 12 ASN B N 1
ATOM 3049 C CA . ASN B 1 12 ? 16.734 4.266 2.334 1 87.88 12 ASN B CA 1
ATOM 3050 C C . ASN B 1 12 ? 16.562 3.594 3.693 1 87.88 12 ASN B C 1
ATOM 3052 O O . ASN B 1 12 ? 17.078 2.492 3.914 1 87.88 12 ASN B O 1
ATOM 3056 N N . VAL B 1 13 ? 15.836 4.258 4.543 1 91.06 13 VAL B N 1
ATOM 3057 C CA . VAL B 1 13 ? 15.688 3.775 5.914 1 91.06 13 VAL B CA 1
ATOM 3058 C C . VAL B 1 13 ? 14.898 2.471 5.922 1 91.06 13 VAL B C 1
ATOM 3060 O O . VAL B 1 13 ? 15.117 1.606 6.773 1 91.06 13 VAL B O 1
ATOM 3063 N N . HIS B 1 14 ? 14.047 2.273 4.984 1 89.31 14 HIS B N 1
ATOM 3064 C CA . HIS B 1 14 ? 13.18 1.101 4.945 1 89.31 14 HIS B CA 1
ATOM 3065 C C . HIS B 1 14 ? 13.953 -0.143 4.527 1 89.31 14 HIS B C 1
ATOM 3067 O O . HIS B 1 14 ? 13.477 -1.267 4.695 1 89.31 14 HIS B O 1
ATOM 3073 N N . ALA B 1 15 ? 15.086 0.026 3.971 1 84.12 15 ALA B N 1
ATOM 3074 C CA . ALA B 1 15 ? 15.906 -1.1 3.533 1 84.12 15 ALA B CA 1
ATOM 3075 C C . ALA B 1 15 ? 16.641 -1.735 4.711 1 84.12 15 ALA B C 1
ATOM 3077 O O . ALA B 1 15 ? 17.156 -2.846 4.598 1 84.12 15 ALA B O 1
ATOM 3078 N N . ARG B 1 16 ? 16.625 -1.041 5.824 1 88.25 16 ARG B N 1
ATOM 3079 C CA . ARG B 1 16 ? 17.266 -1.584 7.016 1 88.25 16 ARG B CA 1
ATOM 3080 C C . ARG B 1 16 ? 16.531 -2.814 7.527 1 88.25 16 ARG B C 1
ATOM 3082 O O . ARG B 1 16 ? 15.297 -2.836 7.555 1 88.25 16 ARG B O 1
ATOM 3089 N N . PRO B 1 17 ? 17.234 -3.826 7.93 1 84.06 17 PRO B N 1
ATOM 3090 C CA . PRO B 1 17 ? 16.609 -5.07 8.367 1 84.06 17 PRO B CA 1
ATOM 3091 C C . PRO B 1 17 ? 15.625 -4.859 9.523 1 84.06 17 PRO B C 1
ATOM 3093 O O . PRO B 1 17 ? 14.578 -5.504 9.57 1 84.06 17 PRO B O 1
ATOM 3096 N N . GLU B 1 18 ? 15.938 -3.949 10.391 1 90.25 18 GLU B N 1
ATOM 3097 C CA . GLU B 1 18 ? 15.086 -3.717 11.547 1 90.25 18 GLU B CA 1
ATOM 3098 C C . GLU B 1 18 ? 13.75 -3.098 11.133 1 90.25 18 GLU B C 1
ATOM 3100 O O . GLU B 1 18 ? 12.773 -3.156 11.891 1 90.25 18 GLU B O 1
ATOM 3105 N N . GLN B 1 19 ? 13.742 -2.496 9.938 1 91.69 19 GLN B N 1
ATOM 3106 C CA . GLN B 1 19 ? 12.547 -1.814 9.461 1 91.69 19 GLN B CA 1
ATOM 3107 C C . GLN B 1 19 ? 11.703 -2.732 8.578 1 91.69 19 GLN B C 1
ATOM 3109 O O . GLN B 1 19 ? 10.617 -2.352 8.133 1 91.69 19 GLN B O 1
ATOM 3114 N N . GLN B 1 20 ? 12.148 -3.971 8.414 1 85.31 20 GLN B N 1
ATOM 3115 C CA . GLN B 1 20 ? 11.492 -4.867 7.465 1 85.31 20 GLN B CA 1
ATOM 3116 C C . GLN B 1 20 ? 10.57 -5.848 8.18 1 85.31 20 GLN B C 1
ATOM 3118 O O . GLN B 1 20 ? 9.805 -6.57 7.543 1 85.31 20 GLN B O 1
ATOM 3123 N N . SER B 1 21 ? 10.633 -5.895 9.492 1 86.25 21 SER B N 1
ATOM 3124 C CA . SER B 1 21 ? 9.75 -6.773 10.25 1 86.25 21 SER B CA 1
ATOM 3125 C C . SER B 1 21 ? 8.297 -6.309 10.172 1 86.25 21 SER B C 1
ATOM 3127 O O . SER B 1 21 ? 8.031 -5.152 9.836 1 86.25 21 SER B O 1
ATOM 3129 N N . PHE B 1 22 ? 7.402 -7.219 10.438 1 87.06 22 PHE B N 1
ATOM 3130 C CA . PHE B 1 22 ? 5.98 -6.895 10.422 1 87.06 22 PHE B CA 1
ATOM 3131 C C . PHE B 1 22 ? 5.664 -5.801 11.43 1 87.06 22 PHE B C 1
ATOM 3133 O O . PHE B 1 22 ? 4.934 -4.855 11.117 1 87.06 22 PHE B O 1
ATOM 3140 N N . LYS B 1 23 ? 6.172 -6.016 12.586 1 90.06 23 LYS B N 1
ATOM 3141 C CA . LYS B 1 23 ? 5.941 -5.043 13.648 1 90.06 23 LYS B CA 1
ATOM 3142 C C . LYS B 1 23 ? 6.473 -3.666 13.266 1 90.06 23 LYS B C 1
ATOM 3144 O O . LYS B 1 23 ? 5.801 -2.654 13.477 1 90.06 23 LYS B O 1
ATOM 3149 N N . ALA B 1 24 ? 7.633 -3.572 12.68 1 93 24 ALA B N 1
ATOM 3150 C CA . ALA B 1 24 ? 8.234 -2.305 12.273 1 93 24 ALA B CA 1
ATOM 3151 C C . ALA B 1 24 ? 7.406 -1.629 11.18 1 93 24 ALA B C 1
ATOM 3153 O O . ALA B 1 24 ? 7.191 -0.415 11.219 1 93 24 ALA B O 1
ATOM 3154 N N . ARG B 1 25 ? 6.953 -2.396 10.297 1 90.19 25 ARG B N 1
ATOM 3155 C CA . ARG B 1 25 ? 6.148 -1.844 9.211 1 90.19 25 ARG B CA 1
ATOM 3156 C C . ARG B 1 25 ? 4.832 -1.277 9.734 1 90.19 25 ARG B C 1
ATOM 3158 O O . ARG B 1 25 ? 4.344 -0.264 9.234 1 90.19 25 ARG B O 1
ATOM 3165 N N . PHE B 1 26 ? 4.289 -1.949 10.695 1 93.06 26 PHE B N 1
ATOM 3166 C CA . PHE B 1 26 ? 3.074 -1.444 11.32 1 93.06 26 PHE B CA 1
ATOM 3167 C C . PHE B 1 26 ? 3.336 -0.107 12.008 1 93.06 26 PHE B C 1
ATOM 3169 O O . PHE B 1 26 ? 2.559 0.838 11.852 1 93.06 26 PHE B O 1
ATOM 3176 N N . TYR B 1 27 ? 4.43 -0.059 12.703 1 94.44 27 TYR B N 1
ATOM 3177 C CA . TYR B 1 27 ? 4.773 1.154 13.438 1 94.44 27 TYR B CA 1
ATOM 3178 C C . TYR B 1 27 ? 5.07 2.303 12.477 1 94.44 27 TYR B C 1
ATOM 3180 O O . TYR B 1 27 ? 4.793 3.463 12.781 1 94.44 27 TYR B O 1
ATOM 3188 N N . GLN B 1 28 ? 5.586 2.027 11.32 1 94.25 28 GLN B N 1
ATOM 3189 C CA . GLN B 1 28 ? 5.895 3.049 10.328 1 94.25 28 GLN B CA 1
ATOM 3190 C C . GLN B 1 28 ? 4.629 3.764 9.859 1 94.25 28 GLN B C 1
ATOM 3192 O O . GLN B 1 28 ? 4.652 4.969 9.594 1 94.25 28 GLN B O 1
ATOM 3197 N N . GLU B 1 29 ? 3.557 3.014 9.883 1 93.56 29 GLU B N 1
ATOM 3198 C CA . GLU B 1 29 ? 2.369 3.559 9.234 1 93.56 29 GLU B CA 1
ATOM 3199 C C . GLU B 1 29 ? 1.339 4.016 10.266 1 93.56 29 GLU B C 1
ATOM 3201 O O . GLU B 1 29 ? 0.465 4.832 9.953 1 93.56 29 GLU B O 1
ATOM 3206 N N . CYS B 1 30 ? 1.372 3.574 11.43 1 92.56 30 CYS B N 1
ATOM 3207 C CA . CYS B 1 30 ? 0.263 3.646 12.375 1 92.56 30 CYS B CA 1
ATOM 3208 C C . CYS B 1 30 ? -0.064 5.094 12.719 1 92.56 30 CYS B C 1
ATOM 3210 O O . CYS B 1 30 ? -1.234 5.469 12.805 1 92.56 30 CYS B O 1
ATOM 3212 N N . LEU B 1 31 ? 0.971 5.906 12.922 1 91.56 31 LEU B N 1
ATOM 3213 C CA . LEU B 1 31 ? 0.727 7.277 13.359 1 91.56 31 LEU B CA 1
ATOM 3214 C C . LEU B 1 31 ? 0.037 8.078 12.266 1 91.56 31 LEU B C 1
ATOM 3216 O O . LEU B 1 31 ? -1.03 8.656 12.492 1 91.56 31 LEU B O 1
ATOM 3220 N N . ILE B 1 32 ? 0.592 8.109 11.094 1 92.31 32 ILE B N 1
ATOM 3221 C CA . ILE B 1 32 ? 0.03 8.875 9.984 1 92.31 32 ILE B CA 1
ATOM 3222 C C . ILE B 1 32 ? -1.328 8.297 9.594 1 92.31 32 ILE B C 1
ATOM 3224 O O . ILE B 1 32 ? -2.254 9.039 9.258 1 92.31 32 ILE B O 1
ATOM 3228 N N . LEU B 1 33 ? -1.434 7.012 9.672 1 92.06 33 LEU B N 1
ATOM 3229 C CA . LEU B 1 33 ? -2.707 6.359 9.375 1 92.06 33 LEU B CA 1
ATOM 3230 C C . LEU B 1 33 ? -3.793 6.836 10.336 1 92.06 33 LEU B C 1
ATOM 3232 O O . LEU B 1 33 ? -4.902 7.164 9.914 1 92.06 33 LEU B O 1
ATOM 3236 N N . SER B 1 34 ? -3.465 6.793 11.594 1 88.69 34 SER B N 1
ATOM 3237 C CA . SER B 1 34 ? -4.445 7.184 12.602 1 88.69 34 SER B CA 1
ATOM 3238 C C . SER B 1 34 ? -4.914 8.617 12.383 1 88.69 34 SER B C 1
ATOM 3240 O O . SER B 1 34 ? -6.113 8.898 12.445 1 88.69 34 SER B O 1
ATOM 3242 N N . ILE B 1 35 ? -3.99 9.469 12.07 1 88.38 35 ILE B N 1
ATOM 3243 C CA . ILE B 1 35 ? -4.309 10.883 11.906 1 88.38 35 ILE B CA 1
ATOM 3244 C C . ILE B 1 35 ? -5.121 11.086 10.625 1 88.38 35 ILE B C 1
ATOM 3246 O O . ILE B 1 35 ? -6.176 11.719 10.648 1 88.38 35 ILE B O 1
ATOM 3250 N N . ASN B 1 36 ? -4.664 10.516 9.547 1 90.5 36 ASN B N 1
ATOM 3251 C CA . ASN B 1 36 ? -5.336 10.711 8.266 1 90.5 36 ASN B CA 1
ATOM 3252 C C . ASN B 1 36 ? -6.684 9.992 8.234 1 90.5 36 ASN B C 1
ATOM 3254 O O . ASN B 1 36 ? -7.637 10.477 7.621 1 90.5 36 ASN B O 1
ATOM 3258 N N . PHE B 1 37 ? -6.715 8.836 8.852 1 88.44 37 PHE B N 1
ATOM 3259 C CA . PHE B 1 37 ? -7.965 8.086 8.914 1 88.44 37 PHE B CA 1
ATOM 3260 C C . PHE B 1 37 ? -9.031 8.883 9.672 1 88.44 37 PHE B C 1
ATOM 3262 O O . PHE B 1 37 ? -10.156 9.016 9.195 1 88.44 37 PHE B O 1
ATOM 3269 N N . THR B 1 38 ? -8.664 9.367 10.805 1 86.5 38 THR B N 1
ATOM 3270 C CA . THR B 1 38 ? -9.609 10.109 11.633 1 86.5 38 THR B CA 1
ATOM 3271 C C . THR B 1 38 ? -10.047 11.391 10.938 1 86.5 38 THR B C 1
ATOM 3273 O O . THR B 1 38 ? -11.188 11.836 11.094 1 86.5 38 THR B O 1
ATOM 3276 N N . TRP B 1 39 ? -9.156 11.898 10.164 1 86 39 TRP B N 1
ATOM 3277 C CA . TRP B 1 39 ? -9.461 13.148 9.469 1 86 39 TRP B CA 1
ATOM 3278 C C . TRP B 1 39 ? -10.312 12.883 8.227 1 86 39 TRP B C 1
ATOM 3280 O O . TRP B 1 39 ? -11.453 13.336 8.148 1 86 39 TRP B O 1
ATOM 3290 N N . VAL B 1 40 ? -9.844 12.117 7.336 1 84.25 40 VAL B N 1
ATOM 3291 C CA . VAL B 1 40 ? -10.469 11.969 6.031 1 84.25 40 VAL B CA 1
ATOM 3292 C C . VAL B 1 40 ? -11.695 11.062 6.148 1 84.25 40 VAL B C 1
ATOM 3294 O O . VAL B 1 40 ? -12.797 11.438 5.742 1 84.25 40 VAL B O 1
ATOM 3297 N N . LEU B 1 41 ? -11.484 9.906 6.762 1 80.31 41 LEU B N 1
ATOM 3298 C CA . LEU B 1 41 ? -12.609 8.992 6.879 1 80.31 41 LEU B CA 1
ATOM 3299 C C . LEU B 1 41 ? -13.57 9.445 7.969 1 80.31 41 LEU B C 1
ATOM 3301 O O . LEU B 1 41 ? -14.781 9.219 7.871 1 80.31 41 LEU B O 1
ATOM 3305 N N . GLY B 1 42 ? -13.008 10.039 8.961 1 80.44 42 GLY B N 1
ATOM 3306 C CA . GLY B 1 42 ? -13.875 10.609 9.977 1 80.44 42 GLY B CA 1
ATOM 3307 C C . GLY B 1 42 ? -14.836 11.648 9.43 1 80.44 42 GLY B C 1
ATOM 3308 O O . GLY B 1 42 ? -16.031 11.617 9.734 1 80.44 42 GLY B O 1
ATOM 3309 N N . LEU B 1 43 ? -14.266 12.477 8.641 1 80.25 43 LEU B N 1
ATOM 3310 C CA . LEU B 1 43 ? -15.109 13.492 8.023 1 80.25 43 LEU B CA 1
ATOM 3311 C C . LEU B 1 43 ? -16.234 12.852 7.223 1 80.25 43 LEU B C 1
ATOM 3313 O O . LEU B 1 43 ? -17.406 13.234 7.371 1 80.25 43 LEU B O 1
ATOM 3317 N N . ALA B 1 44 ? -15.867 11.891 6.406 1 80.69 44 ALA B N 1
ATOM 3318 C CA . ALA B 1 44 ? -16.875 11.203 5.598 1 80.69 44 ALA B CA 1
ATOM 3319 C C . ALA B 1 44 ? -17.891 10.492 6.477 1 80.69 44 ALA B C 1
ATOM 3321 O O . ALA B 1 44 ? -19.094 10.539 6.211 1 80.69 44 ALA B O 1
ATOM 3322 N N . PHE B 1 45 ? -17.422 9.859 7.441 1 86 45 PHE B N 1
ATOM 3323 C CA . PHE B 1 45 ? -18.281 9.102 8.344 1 86 45 PHE B CA 1
ATOM 3324 C C . PHE B 1 45 ? -19.281 10.031 9.047 1 86 45 PHE B C 1
ATOM 3326 O O . PHE B 1 45 ? -20.484 9.766 9.062 1 86 45 PHE B O 1
ATOM 3333 N N . PHE B 1 46 ? -18.859 11.125 9.578 1 84.69 46 PHE B N 1
ATOM 3334 C CA . PHE B 1 46 ? -19.703 12 10.367 1 84.69 46 PHE B CA 1
ATOM 3335 C C . PHE B 1 46 ? -20.688 12.758 9.477 1 84.69 46 PHE B C 1
ATOM 3337 O O . PHE B 1 46 ? -21.844 12.945 9.844 1 84.69 46 PHE B O 1
ATOM 3344 N N . VAL B 1 47 ? -20.234 13.109 8.344 1 81.25 47 VAL B N 1
ATOM 3345 C CA . VAL B 1 47 ? -21.141 13.766 7.418 1 81.25 47 VAL B CA 1
ATOM 3346 C C . VAL B 1 47 ? -22.25 12.812 7.012 1 81.25 47 VAL B C 1
ATOM 3348 O O . VAL B 1 47 ? -23.422 13.188 7 1 81.25 47 VAL B O 1
ATOM 3351 N N . ASN B 1 48 ? -21.844 11.594 6.742 1 87.69 48 ASN B N 1
ATOM 3352 C CA . ASN B 1 48 ? -22.828 10.602 6.352 1 87.69 48 ASN B CA 1
ATOM 3353 C C . ASN B 1 48 ? -23.781 10.273 7.5 1 87.69 48 ASN B C 1
ATOM 3355 O O . ASN B 1 48 ? -25 10.156 7.297 1 87.69 48 ASN B O 1
ATOM 3359 N N . MET B 1 49 ? -23.219 10.141 8.602 1 89.19 49 MET B N 1
ATOM 3360 C CA . MET B 1 49 ? -24.047 9.797 9.75 1 89.19 49 MET B CA 1
ATOM 3361 C C . MET B 1 49 ? -24.969 10.945 10.125 1 89.19 49 MET B C 1
ATOM 3363 O O . MET B 1 49 ? -26.109 10.727 10.547 1 89.19 49 MET B O 1
ATOM 3367 N N . TYR B 1 50 ? -24.5 12.125 10.016 1 86.69 50 TYR B N 1
ATOM 3368 C CA . TYR B 1 50 ? -25.344 13.281 10.297 1 86.69 50 TYR B CA 1
ATOM 3369 C C . TYR B 1 50 ? -26.5 13.367 9.312 1 86.69 50 TYR B C 1
ATOM 3371 O O . TYR B 1 50 ? -27.641 13.602 9.711 1 86.69 50 TYR B O 1
ATOM 3379 N N . THR B 1 51 ? -26.172 13.141 8.109 1 89.5 51 THR B N 1
ATOM 3380 C CA . THR B 1 51 ? -27.188 13.188 7.07 1 89.5 51 THR B CA 1
ATOM 3381 C C . THR B 1 51 ? -28.188 12.047 7.238 1 89.5 51 THR B C 1
ATOM 3383 O O . THR B 1 51 ? -29.406 12.266 7.188 1 89.5 51 THR B O 1
ATOM 3386 N N . PHE B 1 52 ? -27.609 10.93 7.449 1 91.88 52 PHE B N 1
ATOM 3387 C CA . PHE B 1 52 ? -28.453 9.75 7.641 1 91.88 52 PHE B CA 1
ATOM 3388 C C . PHE B 1 52 ? -29.344 9.922 8.859 1 91.88 52 PHE B C 1
ATOM 3390 O O . PHE B 1 52 ? -30.516 9.539 8.836 1 91.88 52 PHE B O 1
ATOM 3397 N N . SER B 1 53 ? -28.859 10.445 9.859 1 91.81 53 SER B N 1
ATOM 3398 C CA . SER B 1 53 ? -29.625 10.688 11.07 1 91.81 53 SER B CA 1
ATOM 3399 C C . SER B 1 53 ? -30.719 11.719 10.844 1 91.81 53 SER B C 1
ATOM 3401 O O . SER B 1 53 ? -31.859 11.523 11.273 1 91.81 53 SER B O 1
ATOM 3403 N N . ALA B 1 54 ? -30.391 12.742 10.148 1 91.75 54 ALA B N 1
ATOM 3404 C CA . ALA B 1 54 ? -31.359 13.797 9.883 1 91.75 54 ALA B CA 1
ATOM 3405 C C . ALA B 1 54 ? -32.5 13.273 9.039 1 91.75 54 ALA B C 1
ATOM 3407 O O . ALA B 1 54 ? -33.688 13.57 9.32 1 91.75 54 ALA B O 1
ATOM 3408 N N . VAL B 1 55 ? -32.156 12.516 8.141 1 91.88 55 VAL B N 1
ATOM 3409 C CA . VAL B 1 55 ? -33.156 11.977 7.238 1 91.88 55 VAL B CA 1
ATOM 3410 C C . VAL B 1 55 ? -34.031 10.977 7.988 1 91.88 55 VAL B C 1
ATOM 3412 O O . VAL B 1 55 ? -35.25 10.984 7.84 1 91.88 55 VAL B O 1
ATOM 3415 N N . SER B 1 56 ? -33.438 10.156 8.75 1 92.31 56 SER B N 1
ATOM 3416 C CA . SER B 1 56 ? -34.156 9.133 9.484 1 92.31 56 SER B CA 1
ATOM 3417 C C . SER B 1 56 ? -35.094 9.758 10.531 1 92.31 56 SER B C 1
ATOM 3419 O O . SER B 1 56 ? -36.219 9.32 10.703 1 92.31 56 SER B O 1
ATOM 3421 N N . ILE B 1 57 ? -34.625 10.641 11.203 1 91.94 57 ILE B N 1
ATOM 3422 C CA . ILE B 1 57 ? -35.406 11.328 12.219 1 91.94 57 ILE B CA 1
ATOM 3423 C C . ILE B 1 57 ? -36.562 12.109 11.562 1 91.94 57 ILE B C 1
ATOM 3425 O O . ILE B 1 57 ? -37.688 12.133 12.062 1 91.94 57 ILE B O 1
ATOM 3429 N N . GLY B 1 58 ? -36.188 12.742 10.43 1 91.31 58 GLY B N 1
ATOM 3430 C CA . GLY B 1 58 ? -37.219 13.43 9.664 1 91.31 58 GLY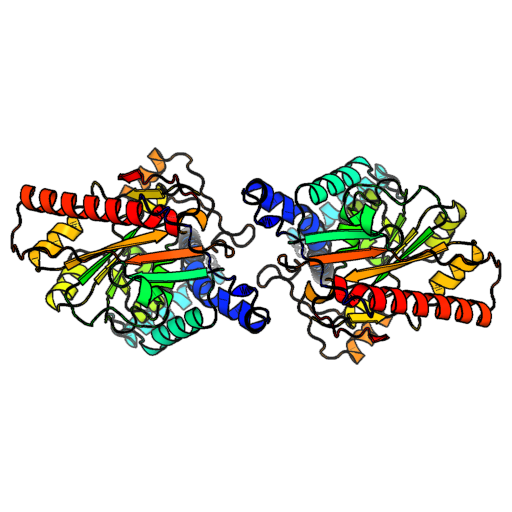 B CA 1
ATOM 3431 C C . GLY B 1 58 ? -38.312 12.5 9.211 1 91.31 58 GLY B C 1
ATOM 3432 O O . GLY B 1 58 ? -39.5 12.844 9.32 1 91.31 58 GLY B O 1
ATOM 3433 N N . ARG B 1 59 ? -37.969 11.43 8.781 1 90.69 59 ARG B N 1
ATOM 3434 C CA . ARG B 1 59 ? -38.938 10.445 8.352 1 90.69 59 ARG B CA 1
ATOM 3435 C C . ARG B 1 59 ? -39.781 9.953 9.523 1 90.69 59 ARG B C 1
ATOM 3437 O O . ARG B 1 59 ? -41 9.734 9.375 1 90.69 59 ARG B O 1
ATOM 3444 N N . ALA B 1 60 ? -39.188 9.719 10.555 1 91.31 60 ALA B N 1
ATOM 3445 C CA . ALA B 1 60 ? -39.906 9.273 11.758 1 91.31 60 ALA B CA 1
ATOM 3446 C C . ALA B 1 60 ? -40.875 10.328 12.234 1 91.31 60 ALA B C 1
ATOM 3448 O O . ALA B 1 60 ? -42 10 12.672 1 91.31 60 ALA B O 1
ATOM 3449 N N . LEU B 1 61 ? -40.531 11.539 12.203 1 91.44 61 LEU B N 1
ATOM 3450 C CA . LEU B 1 61 ? -41.406 12.633 12.625 1 91.44 61 LEU B CA 1
ATOM 3451 C C . LEU B 1 61 ? -42.594 12.758 11.695 1 91.44 61 LEU B C 1
ATOM 3453 O O . LEU B 1 61 ? -43.719 13 12.148 1 91.44 61 LEU B O 1
ATOM 3457 N N . LEU B 1 62 ? -42.312 12.516 10.453 1 91.5 62 LEU B N 1
ATOM 3458 C CA . LEU B 1 62 ? -43.375 12.633 9.461 1 91.5 62 LEU B CA 1
ATOM 3459 C C . LEU B 1 62 ? -44.312 11.445 9.547 1 91.5 62 LEU B C 1
ATOM 3461 O O . LEU B 1 62 ? -45.531 11.602 9.352 1 91.5 62 LEU B O 1
ATOM 3465 N N . SER B 1 63 ? -43.781 10.344 9.867 1 89.81 63 SER B N 1
ATOM 3466 C CA . SER B 1 63 ? -44.625 9.148 9.922 1 89.81 63 SER B CA 1
ATOM 3467 C C . SER B 1 63 ? -45.25 8.969 11.305 1 89.81 63 SER B C 1
ATOM 3469 O O . SER B 1 63 ? -46.188 8.211 11.469 1 89.81 63 SER B O 1
ATOM 3471 N N . GLY B 1 64 ? -44.812 9.641 12.312 1 88.69 64 GLY B N 1
ATOM 3472 C CA . GLY B 1 64 ? -45.281 9.508 13.68 1 88.69 64 GLY B CA 1
ATOM 3473 C C . GLY B 1 64 ? -44.844 8.203 14.336 1 88.69 64 GLY B C 1
ATOM 3474 O O . GLY B 1 64 ? -45.406 7.805 15.359 1 88.69 64 GLY B O 1
ATOM 3475 N N . ASP B 1 65 ? -43.844 7.48 13.633 1 88.06 65 ASP B N 1
ATOM 3476 C CA . ASP B 1 65 ? -43.344 6.203 14.133 1 88.06 65 ASP B CA 1
ATOM 3477 C C . ASP B 1 65 ? -41.875 6.312 14.57 1 88.06 65 ASP B C 1
ATOM 3479 O O . ASP B 1 65 ? -40.969 6.316 13.734 1 88.06 65 ASP B O 1
ATOM 3483 N N . PRO B 1 66 ? -41.688 6.281 15.82 1 80.56 66 PRO B N 1
ATOM 3484 C CA . PRO B 1 66 ? -40.344 6.402 16.312 1 80.56 66 PRO B CA 1
ATOM 3485 C C . PRO B 1 66 ? -39.438 5.223 15.914 1 80.56 66 PRO B C 1
ATOM 3487 O O . PRO B 1 66 ? -38.219 5.359 15.852 1 80.56 66 PRO B O 1
ATOM 3490 N N . GLU B 1 67 ? -40.125 4.16 15.719 1 80.69 67 GLU B N 1
ATOM 3491 C CA . GLU B 1 67 ? -39.344 2.973 15.352 1 80.69 67 GLU B CA 1
ATOM 3492 C C . GLU B 1 67 ? -38.781 3.098 13.945 1 80.69 67 GLU B C 1
ATOM 3494 O O . GLU B 1 67 ? -37.938 2.295 13.539 1 80.69 67 GLU B O 1
ATOM 3499 N N . ALA B 1 68 ? -39.219 4.164 13.375 1 82.62 68 ALA B N 1
ATOM 3500 C CA . ALA B 1 68 ? -38.719 4.406 12.023 1 82.62 68 ALA B CA 1
ATOM 3501 C C . ALA B 1 68 ? -37.25 4.828 12.039 1 82.62 68 ALA B C 1
ATOM 3503 O O . ALA B 1 68 ? -36.562 4.773 11.016 1 82.62 68 ALA B O 1
ATOM 3504 N N . VAL B 1 69 ? -36.688 5.086 13.211 1 89.19 69 VAL B N 1
ATOM 3505 C CA . VAL B 1 69 ? -35.281 5.422 13.32 1 89.19 69 VAL B CA 1
ATOM 3506 C C . VAL B 1 69 ? -34.438 4.145 13.469 1 89.19 69 VAL B C 1
ATOM 3508 O O . VAL B 1 69 ? -34.594 3.4 14.438 1 89.19 69 VAL B O 1
ATOM 3511 N N . PRO B 1 70 ? -33.594 3.91 12.523 1 90.75 70 PRO B N 1
ATOM 3512 C CA . PRO B 1 70 ? -32.781 2.68 12.555 1 90.75 70 PRO B CA 1
ATOM 3513 C C . PRO B 1 70 ? -31.906 2.566 13.797 1 90.75 70 PRO B C 1
ATOM 3515 O O . PRO B 1 70 ? -31.547 3.584 14.398 1 90.75 70 PRO B O 1
ATOM 3518 N N . MET B 1 71 ? -31.594 1.375 14.156 1 89.62 71 MET B N 1
ATOM 3519 C CA . MET B 1 71 ? -30.75 1.102 15.312 1 89.62 71 MET B CA 1
ATOM 3520 C C . MET B 1 71 ? -29.375 1.75 15.164 1 89.62 71 MET B C 1
ATOM 3522 O O . MET B 1 71 ? -28.797 2.229 16.141 1 89.62 71 MET B O 1
ATOM 3526 N N . SER B 1 72 ? -28.812 1.749 13.969 1 90.56 72 SER B N 1
ATOM 3527 C CA . SER B 1 72 ? -27.5 2.346 13.719 1 90.56 72 SER B CA 1
ATOM 3528 C C . SER B 1 72 ? -27.5 3.828 14.078 1 90.56 72 SER B C 1
ATOM 3530 O O . SER B 1 72 ? -26.516 4.336 14.617 1 90.56 72 SER B O 1
ATOM 3532 N N . VAL B 1 73 ? -28.562 4.48 13.867 1 91.5 73 VAL B N 1
ATOM 3533 C CA . VAL B 1 73 ? -28.672 5.902 14.172 1 91.5 73 VAL B CA 1
ATOM 3534 C C . VAL B 1 73 ? -28.812 6.102 15.68 1 91.5 73 VAL B C 1
ATOM 3536 O O . VAL B 1 73 ? -28.203 7.004 16.25 1 91.5 73 VAL B O 1
ATOM 3539 N N . ARG B 1 74 ? -29.594 5.277 16.281 1 91.25 74 ARG B N 1
ATOM 3540 C CA . ARG B 1 74 ? -29.766 5.367 17.734 1 91.25 74 ARG B CA 1
ATOM 3541 C C . ARG B 1 74 ? -28.438 5.141 18.453 1 91.25 74 ARG B C 1
ATOM 3543 O O . ARG B 1 74 ? -28.109 5.863 19.391 1 91.25 74 ARG B O 1
ATOM 3550 N N . CYS B 1 75 ? -27.781 4.156 18.016 1 92.25 75 CYS B N 1
ATOM 3551 C CA . CYS B 1 75 ? -26.484 3.85 18.625 1 92.25 75 CYS B CA 1
ATOM 3552 C C . CYS B 1 75 ? -25.5 4.992 18.391 1 92.25 75 CYS B C 1
ATOM 3554 O O . CYS B 1 75 ? -24.75 5.352 19.297 1 92.25 75 CYS B O 1
ATOM 3556 N N . TYR B 1 76 ? -25.469 5.508 17.188 1 92.31 76 TYR B N 1
ATOM 3557 C CA . TYR B 1 76 ? -24.578 6.613 16.844 1 92.31 76 TYR B CA 1
ATOM 3558 C C . TYR B 1 76 ? -24.859 7.832 17.703 1 92.31 76 TYR B C 1
ATOM 3560 O O . TYR B 1 76 ? -23.953 8.406 18.297 1 92.31 76 TYR B O 1
ATOM 3568 N N . LEU B 1 77 ? -26.078 8.234 17.891 1 91 77 LEU B N 1
ATOM 3569 C CA . LEU B 1 77 ? -26.469 9.391 18.688 1 91 77 LEU B CA 1
ATOM 3570 C C . LEU B 1 77 ? -26.188 9.141 20.172 1 91 77 LEU B C 1
ATOM 3572 O O . LEU B 1 77 ? -25.781 10.055 20.891 1 91 77 LEU B O 1
ATOM 3576 N N . GLY B 1 78 ? -26.484 7.938 20.547 1 91.19 78 GLY B N 1
ATOM 3577 C CA . GLY B 1 78 ? -26.141 7.586 21.922 1 91.19 78 GLY B CA 1
ATOM 3578 C C . GLY B 1 78 ? -24.656 7.715 22.203 1 91.19 78 GLY B C 1
ATOM 3579 O O . GLY B 1 78 ? -24.266 8.227 23.266 1 91.19 78 GLY B O 1
ATOM 3580 N N . ALA B 1 79 ? -23.844 7.266 21.297 1 90.25 79 ALA B N 1
ATOM 3581 C CA . ALA B 1 79 ? -22.391 7.375 21.438 1 90.25 79 ALA B CA 1
ATOM 3582 C C . ALA B 1 79 ? -21.953 8.836 21.484 1 90.25 79 ALA B C 1
ATOM 3584 O O . ALA B 1 79 ? -21.031 9.188 22.219 1 90.25 79 ALA B O 1
ATOM 3585 N N . LEU B 1 80 ? -22.578 9.641 20.719 1 87.94 80 LEU B N 1
ATOM 3586 C CA . LEU B 1 80 ? -22.266 11.07 20.688 1 87.94 80 LEU B CA 1
ATOM 3587 C C . LEU B 1 80 ? -22.594 11.719 22.031 1 87.94 80 LEU B C 1
ATOM 3589 O O . LEU B 1 80 ? -21.844 12.555 22.531 1 87.94 80 LEU B O 1
ATOM 3593 N N . VAL B 1 81 ? -23.703 11.297 22.531 1 87.25 81 VAL B N 1
ATOM 3594 C CA . VAL B 1 81 ? -24.125 11.836 23.812 1 87.25 81 VAL B CA 1
ATOM 3595 C C . VAL B 1 81 ? -23.125 11.414 24.906 1 87.25 81 VAL B C 1
ATOM 3597 O O . VAL B 1 81 ? -22.75 12.227 25.75 1 87.25 81 VAL B O 1
ATOM 3600 N N . LEU B 1 82 ? -22.781 10.25 24.844 1 86.44 82 LEU B N 1
ATOM 3601 C CA . LEU B 1 82 ? -21.812 9.766 25.828 1 86.44 82 LEU B CA 1
ATOM 3602 C C . LEU B 1 82 ? -20.484 10.5 25.688 1 86.44 82 LEU B C 1
ATOM 3604 O O . LEU B 1 82 ? -19.875 10.875 26.688 1 86.44 82 LEU B O 1
ATOM 3608 N N . TYR B 1 83 ? -20.031 10.688 24.469 1 85.62 83 TYR B N 1
ATOM 3609 C CA . TYR B 1 83 ? -18.781 11.375 24.203 1 85.62 83 TYR B CA 1
ATOM 3610 C C . TYR B 1 83 ? -18.812 12.812 24.703 1 85.62 83 TYR B C 1
ATOM 3612 O O . TYR B 1 83 ? -17.906 13.25 25.406 1 85.62 83 TYR B O 1
ATOM 3620 N N . TYR B 1 84 ? -19.859 13.453 24.484 1 84 84 TYR B N 1
ATOM 3621 C CA . TYR B 1 84 ? -19.953 14.859 24.859 1 84 84 TYR B CA 1
ATOM 3622 C C . TYR B 1 84 ? -20.234 15.016 26.344 1 84 84 TYR B C 1
ATOM 3624 O O . TYR B 1 84 ? -19.781 15.977 26.984 1 84 84 TYR B O 1
ATOM 3632 N N . SER B 1 85 ? -20.953 14.094 26.828 1 81.06 85 SER B N 1
ATOM 3633 C CA . SER B 1 85 ? -21.172 14.109 28.266 1 81.06 85 SER B CA 1
ATOM 3634 C C . SER B 1 85 ? -19.859 13.922 29.016 1 81.06 85 SER B C 1
ATOM 3636 O O . SER B 1 85 ? -19.625 14.57 30.047 1 81.06 85 SER B O 1
ATOM 3638 N N . TYR B 1 86 ? -19.141 13.062 28.531 1 77.88 86 TYR B N 1
ATOM 3639 C CA . TYR B 1 86 ? -17.828 12.852 29.141 1 77.88 86 TYR B CA 1
ATOM 3640 C C . TYR B 1 86 ? -17 14.133 29.094 1 77.88 86 TYR B C 1
ATOM 3642 O O . TYR B 1 86 ? -16.359 14.492 30.094 1 77.88 86 TYR B O 1
ATOM 3650 N N . HIS B 1 87 ? -16.953 14.766 28.047 1 77.31 87 HIS B N 1
ATOM 3651 C CA . HIS B 1 87 ? -16.141 15.969 27.891 1 77.31 87 HIS B CA 1
ATOM 3652 C C . HIS B 1 87 ? -16.75 17.141 28.641 1 77.31 87 HIS B C 1
ATOM 3654 O O . HIS B 1 87 ? -16.031 18.016 29.125 1 77.31 87 HIS B O 1
ATOM 3660 N N . TYR B 1 88 ? -18 17.078 28.656 1 66 88 TYR B N 1
ATOM 3661 C CA . TYR B 1 88 ? -18.672 18.141 29.406 1 66 88 TYR B CA 1
ATOM 3662 C C . TYR B 1 88 ? -18.516 17.906 30.906 1 66 88 TYR B C 1
ATOM 3664 O O . TYR B 1 88 ? -18.297 18.859 31.672 1 66 88 TYR B O 1
ATOM 3672 N N . VAL B 1 89 ? -18.781 16.719 31.312 1 60.56 89 VAL B N 1
ATOM 3673 C CA . VAL B 1 89 ? -18.766 16.406 32.75 1 60.56 89 VAL B CA 1
ATOM 3674 C C . VAL B 1 89 ? -17.328 16.281 33.219 1 60.56 89 VAL B C 1
ATOM 3676 O O . VAL B 1 89 ? -16.969 16.828 34.281 1 60.56 89 VAL B O 1
ATOM 3679 N N . ALA B 1 90 ? -16.859 15.18 32.75 1 53.69 90 ALA B N 1
ATOM 3680 C CA . ALA B 1 90 ? -15.539 14.867 33.25 1 53.69 90 ALA B CA 1
ATOM 3681 C C . ALA B 1 90 ? -14.539 15.969 32.906 1 53.69 90 ALA B C 1
ATOM 3683 O O . ALA B 1 90 ? -13.562 16.172 33.625 1 53.69 90 ALA B O 1
ATOM 3684 N N . HIS B 1 91 ? -14.328 16.312 31.578 1 53.56 91 HIS B N 1
ATOM 3685 C CA . HIS B 1 91 ? -13.125 17.016 31.172 1 53.56 91 HIS B CA 1
ATOM 3686 C C . HIS B 1 91 ? -13.461 18.391 30.578 1 53.56 91 HIS B C 1
ATOM 3688 O O . HIS B 1 91 ? -14.305 18.5 29.688 1 53.56 91 HIS B O 1
ATOM 3694 N N . ARG B 1 92 ? -13.359 19.453 31.422 1 50.72 92 ARG B N 1
ATOM 3695 C CA . ARG B 1 92 ? -13.328 20.891 31.141 1 50.72 92 ARG B CA 1
ATOM 3696 C C . ARG B 1 92 ? -12.781 21.156 29.734 1 50.72 92 ARG B C 1
ATOM 3698 O O . ARG B 1 92 ? -11.961 20.391 29.234 1 50.72 92 ARG B O 1
ATOM 3705 N N . PRO B 1 93 ? -13.492 21.906 28.859 1 51 93 PRO B N 1
ATOM 3706 C CA . PRO B 1 93 ? -13.211 22.453 27.531 1 51 93 PRO B CA 1
ATOM 3707 C C . PRO B 1 93 ? -11.719 22.484 27.219 1 51 93 PRO B C 1
ATOM 3709 O O . PRO B 1 93 ? -11.32 22.281 26.062 1 51 93 PRO B O 1
ATOM 3712 N N . GLU B 1 94 ? -10.938 23.078 28.062 1 52.09 94 GLU B N 1
ATOM 3713 C CA . GLU B 1 94 ? -9.539 23.328 27.703 1 52.09 94 GLU B CA 1
ATOM 3714 C C . GLU B 1 94 ? -8.727 22.047 27.719 1 52.09 94 GLU B C 1
ATOM 3716 O O . GLU B 1 94 ? -8.047 21.734 28.703 1 52.09 94 GLU B O 1
ATOM 3721 N N . GLN B 1 95 ? -9.297 20.938 27.359 1 57.5 95 GLN B N 1
ATOM 3722 C CA . GLN B 1 95 ? -8.57 19.672 27.391 1 57.5 95 GLN B CA 1
ATOM 3723 C C . GLN B 1 95 ? -7.105 19.875 27.016 1 57.5 95 GLN B C 1
ATOM 3725 O O . GLN B 1 95 ? -6.797 20.484 26 1 57.5 95 GLN B O 1
ATOM 3730 N N . ALA B 1 96 ? -6.223 19.672 28.062 1 71.25 96 ALA B N 1
ATOM 3731 C CA . ALA B 1 96 ? -4.785 19.891 28.203 1 71.25 96 ALA B CA 1
ATOM 3732 C C . ALA B 1 96 ? -3.992 18.969 27.297 1 71.25 96 ALA B C 1
ATOM 3734 O O . ALA B 1 96 ? -4.496 17.922 26.875 1 71.25 96 ALA B O 1
ATOM 3735 N N . PRO B 1 97 ? -2.965 19.547 26.812 1 83.69 97 PRO B N 1
ATOM 3736 C CA . PRO B 1 97 ? -1.961 18.734 26.125 1 83.69 97 PRO B CA 1
ATOM 3737 C C . PRO B 1 97 ? -1.588 17.469 26.875 1 83.69 97 PRO B C 1
ATOM 3739 O O . PRO B 1 97 ? -1.697 17.422 28.109 1 83.69 97 PRO B O 1
ATOM 3742 N N . TRP B 1 98 ? -1.562 16.359 26.188 1 89.88 98 TRP B N 1
ATOM 3743 C CA . TRP B 1 98 ? -1.025 15.117 26.703 1 89.88 98 TRP B CA 1
ATOM 3744 C C . TRP B 1 98 ? 0.415 14.906 26.25 1 89.88 98 TRP B C 1
ATOM 3746 O O . TRP B 1 98 ? 0.67 14.18 25.297 1 89.88 98 TRP B O 1
ATOM 3756 N N . PRO B 1 99 ? 1.376 15.445 27.047 1 90.44 99 PRO B N 1
ATOM 3757 C CA . PRO B 1 99 ? 2.777 15.461 26.625 1 90.44 99 PRO B CA 1
ATOM 3758 C C . PRO B 1 99 ? 3.336 14.062 26.359 1 90.44 99 PRO B C 1
ATOM 3760 O O . PRO B 1 99 ? 4.156 13.883 25.453 1 90.44 99 PRO B O 1
ATOM 3763 N N . GLU B 1 100 ? 2.881 13.07 27.125 1 92.31 100 GLU B N 1
ATOM 3764 C CA . GLU B 1 100 ? 3.385 11.711 26.922 1 92.31 100 GLU B CA 1
ATOM 3765 C C . GLU B 1 100 ? 2.969 11.156 25.562 1 92.31 100 GLU B C 1
ATOM 3767 O O . GLU B 1 100 ? 3.76 10.492 24.891 1 92.31 100 GLU B O 1
ATOM 3772 N N . PHE B 1 101 ? 1.748 11.445 25.234 1 92.31 101 PHE B N 1
ATOM 3773 C CA . PHE B 1 101 ? 1.269 11.016 23.922 1 92.31 101 PHE B CA 1
ATOM 3774 C C . PHE B 1 101 ? 2.068 11.688 22.812 1 92.31 101 PHE B C 1
ATOM 3776 O O . PHE B 1 101 ? 2.479 11.031 21.859 1 92.31 101 PHE B O 1
ATOM 3783 N N . HIS B 1 102 ? 2.254 12.867 22.969 1 94.75 102 HIS B N 1
ATOM 3784 C CA . HIS B 1 102 ? 3.02 13.625 21.984 1 94.75 102 HIS B CA 1
ATOM 3785 C C . HIS B 1 102 ? 4.445 13.102 21.875 1 94.75 102 HIS B C 1
ATOM 3787 O O . HIS B 1 102 ? 4.949 12.898 20.766 1 94.75 102 HIS B O 1
ATOM 3793 N N . GLN B 1 103 ? 5.016 12.883 23 1 94.25 103 GLN B N 1
ATOM 3794 C CA . GLN B 1 103 ? 6.387 12.383 23.016 1 94.25 103 GLN B CA 1
ATOM 3795 C C . GLN B 1 103 ? 6.469 10.977 22.438 1 94.25 103 GLN B C 1
ATOM 3797 O O . GLN B 1 103 ? 7.434 10.641 21.75 1 94.25 103 GLN B O 1
ATOM 3802 N N . SER B 1 104 ? 5.496 10.195 22.734 1 95.5 104 SER B N 1
ATOM 3803 C CA . SER B 1 104 ? 5.469 8.852 22.172 1 95.5 104 SER B CA 1
ATOM 3804 C C . SER B 1 104 ? 5.391 8.883 20.656 1 95.5 104 SER B C 1
ATOM 3806 O O . SER B 1 104 ? 5.984 8.047 19.969 1 95.5 104 SER B O 1
ATOM 3808 N N . GLY B 1 105 ? 4.637 9.797 20.156 1 95.5 105 GLY B N 1
ATOM 3809 C CA . GLY B 1 105 ? 4.578 9.969 18.703 1 95.5 105 GLY B CA 1
ATOM 3810 C C . GLY B 1 105 ? 5.91 10.367 18.094 1 95.5 105 GLY B C 1
ATOM 3811 O O . GLY B 1 105 ? 6.285 9.867 17.031 1 95.5 105 GLY B O 1
ATOM 3812 N N . ARG B 1 106 ? 6.641 11.25 18.812 1 95.31 106 ARG B N 1
ATOM 3813 C CA . ARG B 1 106 ? 7.965 11.664 18.359 1 95.31 106 ARG B CA 1
ATOM 3814 C C . ARG B 1 106 ? 8.93 10.477 18.328 1 95.31 106 ARG B C 1
ATOM 3816 O O . ARG B 1 106 ? 9.695 10.32 17.375 1 95.31 106 ARG B O 1
ATOM 3823 N N . GLU B 1 107 ? 8.859 9.719 19.344 1 95.62 107 GLU B N 1
ATOM 3824 C CA . GLU B 1 107 ? 9.734 8.562 19.453 1 95.62 107 GLU B CA 1
ATOM 3825 C C . GLU B 1 107 ? 9.414 7.535 18.359 1 95.62 107 GLU B C 1
ATOM 3827 O O . GLU B 1 107 ? 10.32 6.953 17.766 1 95.62 107 GLU B O 1
ATOM 3832 N N . LEU B 1 108 ? 8.18 7.367 18.188 1 95.81 108 LEU B N 1
ATOM 3833 C CA . LEU B 1 108 ? 7.738 6.41 17.188 1 95.81 108 LEU B CA 1
ATOM 3834 C C . LEU B 1 108 ? 8.227 6.816 15.797 1 95.81 108 LEU B C 1
ATOM 3836 O O . LEU B 1 108 ? 8.734 5.984 15.047 1 95.81 108 LEU B O 1
ATOM 3840 N N . GLN B 1 109 ? 8.07 8.023 15.445 1 94.06 109 GLN B N 1
ATOM 3841 C CA . GLN B 1 109 ? 8.477 8.516 14.133 1 94.06 109 GLN B CA 1
ATOM 3842 C C . GLN B 1 109 ? 10 8.492 13.984 1 94.06 109 GLN B C 1
ATOM 3844 O O . GLN B 1 109 ? 10.516 8.289 12.883 1 94.06 109 GLN B O 1
ATOM 3849 N N . ALA B 1 110 ? 10.672 8.766 15.055 1 94.31 110 ALA B N 1
ATOM 3850 C CA . ALA B 1 110 ? 12.133 8.727 15.023 1 94.31 110 ALA B CA 1
ATOM 3851 C C . ALA B 1 110 ? 12.641 7.309 14.805 1 94.31 110 ALA B C 1
ATOM 3853 O O . ALA B 1 110 ? 13.609 7.094 14.062 1 94.31 110 ALA B O 1
ATOM 3854 N N . LYS B 1 111 ? 12.023 6.371 15.445 1 94.75 111 LYS B N 1
ATOM 3855 C CA . LYS B 1 111 ? 12.453 4.98 15.375 1 94.75 111 LYS B CA 1
ATOM 3856 C C . LYS B 1 111 ? 11.969 4.316 14.086 1 94.75 111 LYS B C 1
ATOM 3858 O O . LYS B 1 111 ? 12.672 3.482 13.508 1 94.75 111 LYS B O 1
ATOM 3863 N N . HIS B 1 112 ? 10.781 4.609 13.648 1 96.25 112 HIS B N 1
ATOM 3864 C CA . HIS B 1 112 ? 10.156 4.023 12.469 1 96.25 112 HIS B CA 1
ATOM 3865 C C . HIS B 1 112 ? 9.594 5.098 11.547 1 96.25 112 HIS B C 1
ATOM 3867 O O . HIS B 1 112 ? 8.375 5.27 11.461 1 96.25 112 HIS B O 1
ATOM 3873 N N . PRO B 1 113 ? 10.477 5.727 10.797 1 95.88 113 PRO B N 1
ATOM 3874 C CA . PRO B 1 113 ? 10.008 6.805 9.922 1 95.88 113 PRO B CA 1
ATOM 3875 C C . PRO B 1 113 ? 9.078 6.309 8.82 1 95.88 113 PRO B C 1
ATOM 3877 O O . PRO B 1 113 ? 9.25 5.195 8.312 1 95.88 113 PRO B O 1
ATOM 3880 N N . TYR B 1 114 ? 8.109 7.078 8.508 1 96.5 114 TYR B N 1
ATOM 3881 C CA . TYR B 1 114 ? 7.141 6.715 7.48 1 96.5 114 TYR B CA 1
ATOM 3882 C C . TYR B 1 114 ? 7.766 6.77 6.094 1 96.5 114 TYR B C 1
ATOM 3884 O O . TYR B 1 114 ? 7.531 5.887 5.266 1 96.5 114 TYR B O 1
ATOM 3892 N N . PHE B 1 115 ? 8.508 7.848 5.832 1 96.31 115 PHE B N 1
ATOM 3893 C CA . PHE B 1 115 ? 9.062 8.07 4.504 1 96.31 115 PHE B CA 1
ATOM 3894 C C . PHE B 1 115 ? 10.438 7.422 4.379 1 96.31 115 PHE B C 1
ATOM 3896 O O . PHE B 1 115 ? 11.086 7.133 5.383 1 96.31 115 PHE B O 1
ATOM 3903 N N . ARG B 1 116 ? 10.812 7.145 3.086 1 92.75 116 ARG B N 1
ATOM 3904 C CA . ARG B 1 116 ? 12.133 6.598 2.785 1 92.75 116 ARG B CA 1
ATOM 3905 C C . ARG B 1 116 ? 13.227 7.375 3.512 1 92.75 116 ARG B C 1
ATOM 3907 O O . ARG B 1 116 ? 14.18 6.781 4.027 1 92.75 116 ARG B O 1
ATOM 3914 N N . HIS B 1 117 ? 13.055 8.633 3.434 1 93 117 HIS B N 1
ATOM 3915 C CA . HIS B 1 117 ? 13.891 9.539 4.215 1 93 117 HIS B CA 1
ATOM 3916 C C . HIS B 1 117 ? 13.102 10.766 4.664 1 93 117 HIS B C 1
ATOM 3918 O O . HIS B 1 117 ? 12.305 11.305 3.898 1 93 117 HIS B O 1
ATOM 3924 N N . GLN B 1 118 ? 13.312 11.109 5.91 1 95.88 118 GLN B N 1
ATOM 3925 C CA . GLN B 1 118 ? 12.695 12.328 6.426 1 95.88 118 GLN B CA 1
ATOM 3926 C C . GLN B 1 118 ? 13.625 13.039 7.406 1 95.88 118 GLN B C 1
ATOM 3928 O O . GLN B 1 118 ? 14.25 12.398 8.258 1 95.88 118 GLN B O 1
ATOM 3933 N N . ILE B 1 119 ? 13.758 14.359 7.23 1 95.62 119 ILE B N 1
ATOM 3934 C CA . ILE B 1 119 ? 14.695 15.102 8.07 1 95.62 119 ILE B CA 1
ATOM 3935 C C . ILE B 1 119 ? 14.289 16.562 8.125 1 95.62 119 ILE B C 1
ATOM 3937 O O . ILE B 1 119 ? 13.766 17.109 7.148 1 95.62 119 ILE B O 1
ATOM 3941 N N . CYS B 1 120 ? 14.445 17.141 9.219 1 96.81 120 CYS B N 1
ATOM 3942 C CA . CYS B 1 120 ? 14.305 18.578 9.422 1 96.81 120 CYS B CA 1
ATOM 3943 C C . CYS B 1 120 ? 15.664 19.25 9.539 1 96.81 120 CYS B C 1
ATOM 3945 O O . CYS B 1 120 ? 16.453 18.906 10.414 1 96.81 120 CYS B O 1
ATOM 3947 N N . ILE B 1 121 ? 15.922 20.219 8.688 1 96.56 121 ILE B N 1
ATOM 3948 C CA . ILE B 1 121 ? 17.203 20.906 8.625 1 96.56 121 ILE B CA 1
ATOM 3949 C C . ILE B 1 121 ? 17.016 22.375 8.992 1 96.56 121 ILE B C 1
ATOM 3951 O O . ILE B 1 121 ? 16.078 23.031 8.523 1 96.56 121 ILE B O 1
ATOM 3955 N N . PHE B 1 122 ? 17.844 22.844 9.883 1 96.5 122 PHE B N 1
ATOM 3956 C CA . PHE B 1 122 ? 17.922 24.266 10.148 1 96.5 122 PHE B CA 1
ATOM 3957 C C . PHE B 1 122 ? 18.984 24.922 9.281 1 96.5 122 PHE B C 1
ATOM 3959 O O . PHE B 1 122 ? 20.172 24.609 9.398 1 96.5 122 PHE B O 1
ATOM 3966 N N . ASP B 1 123 ? 18.5 25.797 8.469 1 93.81 123 ASP B N 1
ATOM 3967 C CA . ASP B 1 123 ? 19.344 26.422 7.445 1 93.81 123 ASP B CA 1
ATOM 3968 C C . ASP B 1 123 ? 20.609 27 8.047 1 93.81 123 ASP B C 1
ATOM 3970 O O . ASP B 1 123 ? 21.688 26.906 7.449 1 93.81 123 ASP B O 1
ATOM 3974 N N . GLU B 1 124 ? 20.594 27.594 9.18 1 91.19 124 GLU B N 1
ATOM 3975 C CA . GLU B 1 124 ? 21.734 28.203 9.852 1 91.19 124 GLU B CA 1
ATOM 3976 C C . GLU B 1 124 ? 22.656 27.141 10.422 1 91.19 124 GLU B C 1
ATOM 3978 O O . GLU B 1 124 ? 23.844 27.406 10.672 1 91.19 124 GLU B O 1
ATOM 3983 N N . PHE B 1 125 ? 22.172 26 10.641 1 92.12 125 PHE B N 1
ATOM 3984 C CA . PHE B 1 125 ? 22.906 24.906 11.234 1 92.12 125 PHE B CA 1
ATOM 3985 C C . PHE B 1 125 ? 22.812 23.656 10.367 1 92.12 125 PHE B C 1
ATOM 3987 O O . PHE B 1 125 ? 22.516 22.562 10.867 1 92.12 125 PHE B O 1
ATOM 3994 N N . GLU B 1 126 ? 23.016 23.828 9.102 1 92.12 126 GLU B N 1
ATOM 3995 C CA . GLU B 1 126 ? 22.781 22.75 8.148 1 92.12 126 GLU B CA 1
ATOM 3996 C C . GLU B 1 126 ? 23.672 21.547 8.445 1 92.12 126 GLU B C 1
ATOM 3998 O O . GLU B 1 126 ? 23.188 20.422 8.523 1 92.12 126 GLU B O 1
ATOM 4003 N N . ASP B 1 127 ? 25 21.766 8.664 1 91.81 127 ASP B N 1
ATOM 4004 C CA . ASP B 1 127 ? 25.938 20.688 8.914 1 91.81 127 ASP B CA 1
ATOM 4005 C C . ASP B 1 127 ? 25.578 19.922 10.188 1 91.81 127 ASP B C 1
ATOM 4007 O O . ASP B 1 127 ? 25.578 18.688 10.195 1 91.81 127 ASP B O 1
ATOM 4011 N N . GLU B 1 128 ? 25.281 20.672 11.148 1 92 128 GLU B N 1
ATOM 4012 C CA . GLU B 1 128 ? 24.891 20.047 12.414 1 92 128 GLU B CA 1
ATOM 4013 C C . GLU B 1 128 ? 23.594 19.266 12.266 1 92 128 GLU B C 1
ATOM 4015 O O . GLU B 1 128 ? 23.422 18.203 12.859 1 92 128 GLU B O 1
ATOM 4020 N N . SER B 1 129 ? 22.688 19.828 11.477 1 92.56 129 SER B N 1
ATOM 4021 C CA . SER B 1 129 ? 21.391 19.188 11.234 1 92.56 129 SER B CA 1
ATOM 4022 C C . SER B 1 129 ? 21.562 17.844 10.523 1 92.56 129 SER B C 1
ATOM 4024 O O . SER B 1 129 ? 20.828 16.891 10.812 1 92.56 129 SER B O 1
ATOM 4026 N N . LEU B 1 130 ? 22.5 17.781 9.641 1 91.44 130 LEU B N 1
ATOM 4027 C CA . LEU B 1 130 ? 22.734 16.578 8.859 1 91.44 130 LEU B CA 1
ATOM 4028 C C . LEU B 1 130 ? 23.438 15.516 9.703 1 91.44 130 LEU B C 1
ATOM 4030 O O . LEU B 1 130 ? 23.25 14.312 9.484 1 91.44 130 LEU B O 1
ATOM 4034 N N . GLN B 1 131 ? 24.188 15.922 10.711 1 89.81 131 GLN B N 1
ATOM 4035 C CA . GLN B 1 131 ? 24.984 15 11.523 1 89.81 131 GLN B CA 1
ATOM 4036 C C . GLN B 1 131 ? 24.125 14.367 12.625 1 89.81 131 GLN B C 1
ATOM 4038 O O . GLN B 1 131 ? 24.281 13.188 12.93 1 89.81 131 GLN B O 1
ATOM 4043 N N . ASP B 1 132 ? 23.281 15.211 13.211 1 89.38 132 ASP B N 1
ATOM 4044 C CA . ASP B 1 132 ? 22.406 14.742 14.297 1 89.38 132 ASP B CA 1
ATOM 4045 C C . ASP B 1 132 ? 20.953 15.055 14 1 89.38 132 ASP B C 1
ATOM 4047 O O . ASP B 1 132 ? 20.5 16.188 14.164 1 89.38 132 ASP B O 1
ATOM 4051 N N . HIS B 1 133 ? 20.266 14.031 13.781 1 83.12 133 HIS B N 1
ATOM 4052 C CA . HIS B 1 133 ? 18.875 14.188 13.352 1 83.12 133 HIS B CA 1
ATOM 4053 C C . HIS B 1 133 ? 17.953 14.43 14.539 1 83.12 133 HIS B C 1
ATOM 4055 O O . HIS B 1 133 ? 16.781 14.789 14.367 1 83.12 133 HIS B O 1
ATOM 4061 N N . ALA B 1 134 ? 18.5 14.328 15.727 1 84.69 134 ALA B N 1
ATOM 4062 C CA . ALA B 1 134 ? 17.609 14.375 16.891 1 84.69 134 ALA B CA 1
ATOM 4063 C C . ALA B 1 134 ? 17.891 15.617 17.734 1 84.69 134 ALA B C 1
ATOM 4065 O O . ALA B 1 134 ? 17.141 15.914 18.672 1 84.69 134 ALA B O 1
ATOM 4066 N N . LYS B 1 135 ? 18.812 16.359 17.312 1 89 135 LYS B N 1
ATOM 4067 C CA . LYS B 1 135 ? 19.172 17.531 18.109 1 89 135 LYS B CA 1
ATOM 4068 C C . LYS B 1 135 ? 18.078 18.594 18.047 1 89 135 LYS B C 1
ATOM 4070 O O . LYS B 1 135 ? 17.594 18.938 16.969 1 89 135 LYS B O 1
ATOM 4075 N N . ALA B 1 136 ? 17.703 19.062 19.234 1 88.69 136 ALA B N 1
ATOM 4076 C CA . ALA B 1 136 ? 16.719 20.125 19.297 1 88.69 136 ALA B CA 1
ATOM 4077 C C . ALA B 1 136 ? 17.375 21.484 19.109 1 88.69 136 ALA B C 1
ATOM 4079 O O . ALA B 1 136 ? 18.391 21.797 19.75 1 88.69 136 ALA B O 1
ATOM 4080 N N . PHE B 1 137 ? 16.828 22.297 18.219 1 86.94 137 PHE B N 1
ATOM 4081 C CA . PHE B 1 137 ? 17.438 23.594 17.906 1 86.94 137 PHE B CA 1
ATOM 4082 C C . PHE B 1 137 ? 16.562 24.734 18.406 1 86.94 137 PHE B C 1
ATOM 4084 O O . PHE B 1 137 ? 17.047 25.859 18.578 1 86.94 137 PHE B O 1
ATOM 4091 N N . VAL B 1 138 ? 15.312 24.453 18.672 1 91 138 VAL B N 1
ATOM 4092 C CA . VAL B 1 138 ? 14.383 25.531 18.984 1 91 138 VAL B CA 1
ATOM 4093 C C . VAL B 1 138 ? 14.266 25.703 20.5 1 91 138 VAL B C 1
ATOM 4095 O O . VAL B 1 138 ? 13.953 24.75 21.219 1 91 138 VAL B O 1
ATOM 4098 N N . LYS B 1 139 ? 14.516 26.875 20.984 1 92.44 139 LYS B N 1
ATOM 4099 C CA . LYS B 1 139 ? 14.367 27.188 22.391 1 92.44 139 LYS B CA 1
ATOM 4100 C C . LYS B 1 139 ? 12.898 27.391 22.766 1 92.44 139 LYS B C 1
ATOM 4102 O O . LYS B 1 139 ? 12.109 27.875 21.938 1 92.44 139 LYS B O 1
ATOM 4107 N N . PRO B 1 140 ? 12.57 27.016 23.969 1 95.56 140 PRO B N 1
ATOM 4108 C CA . PRO B 1 140 ? 11.188 27.234 24.391 1 95.56 140 PRO B CA 1
ATOM 4109 C C . PRO B 1 140 ? 10.852 28.703 24.578 1 95.56 140 PRO B C 1
ATOM 4111 O O . PRO B 1 140 ? 11.695 29.484 25.047 1 95.56 140 PRO B O 1
ATOM 4114 N N . ASP B 1 141 ? 9.68 29.094 24.219 1 94.94 141 ASP B N 1
ATOM 4115 C CA . ASP B 1 141 ? 9.148 30.422 24.469 1 94.94 141 ASP B CA 1
ATOM 4116 C C . ASP B 1 141 ? 10.094 31.5 23.938 1 94.94 141 ASP B C 1
ATOM 4118 O O . ASP B 1 141 ? 10.453 32.438 24.656 1 94.94 141 ASP B O 1
ATOM 4122 N N . ASP B 1 142 ? 10.516 31.359 22.781 1 95.44 142 ASP B N 1
ATOM 4123 C CA . ASP B 1 142 ? 11.5 32.25 22.141 1 95.44 142 ASP B CA 1
ATOM 4124 C C . ASP B 1 142 ? 10.812 33.25 21.203 1 95.44 142 ASP B C 1
ATOM 4126 O O . ASP B 1 142 ? 11.453 33.781 20.312 1 95.44 142 ASP B O 1
ATOM 4130 N N . GLN B 1 143 ? 9.5 33.406 21.344 1 97.31 143 GLN B N 1
ATOM 4131 C CA . GLN B 1 143 ? 8.719 34.344 20.547 1 97.31 143 GLN B CA 1
ATOM 4132 C C . GLN B 1 143 ? 8.984 34.156 19.047 1 97.31 143 GLN B C 1
ATOM 4134 O O . GLN B 1 143 ? 9.273 35.125 18.344 1 97.31 143 GLN B O 1
ATOM 4139 N N . SER B 1 144 ? 8.938 32.906 18.656 1 97.88 144 SER B N 1
ATOM 4140 C CA . SER B 1 144 ? 9.172 32.562 17.266 1 97.88 144 SER B CA 1
ATOM 4141 C C . SER B 1 144 ? 7.879 32.094 16.594 1 97.88 144 SER B C 1
ATOM 4143 O O . SER B 1 144 ? 7.062 31.406 17.219 1 97.88 144 SER B O 1
ATOM 4145 N N . LEU B 1 145 ? 7.707 32.594 15.414 1 98.56 145 LEU B N 1
ATOM 4146 C CA . LEU B 1 145 ? 6.621 32.156 14.547 1 98.56 145 LEU B CA 1
ATOM 4147 C C . LEU B 1 145 ? 7.164 31.328 13.375 1 98.56 145 LEU B C 1
ATOM 4149 O O . LEU B 1 145 ? 7.918 31.844 12.547 1 98.56 145 LEU B O 1
ATOM 4153 N N . PHE B 1 146 ? 6.859 30.062 13.344 1 98.5 146 PHE B N 1
ATOM 4154 C CA . PHE B 1 146 ? 7.293 29.188 12.258 1 98.5 146 PHE B CA 1
ATOM 4155 C C . PHE B 1 146 ? 6.188 29.031 11.219 1 98.5 146 PHE B C 1
ATOM 4157 O O . PHE B 1 146 ? 5.109 28.516 11.523 1 98.5 146 PHE B O 1
ATOM 4164 N N . ALA B 1 147 ? 6.422 29.516 10.023 1 98.69 147 ALA B N 1
ATOM 4165 C CA . ALA B 1 147 ? 5.461 29.422 8.93 1 98.69 147 ALA B CA 1
ATOM 4166 C C . ALA B 1 147 ? 5.852 28.328 7.938 1 98.69 147 ALA B C 1
ATOM 4168 O O . ALA B 1 147 ? 6.785 28.5 7.152 1 98.69 147 ALA B O 1
ATOM 4169 N N . PHE B 1 148 ? 5.074 27.234 7.902 1 98.5 148 PHE B N 1
ATOM 4170 C CA . PHE B 1 148 ? 5.387 26.047 7.105 1 98.5 148 PHE B CA 1
ATOM 4171 C C . PHE B 1 148 ? 4.773 26.156 5.715 1 98.5 148 PHE B C 1
ATOM 4173 O O . PHE B 1 148 ? 3.613 26.547 5.57 1 98.5 148 PHE B O 1
ATOM 4180 N N . HIS B 1 149 ? 5.641 25.875 4.73 1 97.81 149 HIS B N 1
ATOM 4181 C CA . HIS B 1 149 ? 5.23 25.766 3.334 1 97.81 149 HIS B CA 1
ATOM 4182 C C . HIS B 1 149 ? 5.859 24.562 2.66 1 97.81 149 HIS B C 1
ATOM 4184 O O . HIS B 1 149 ? 6.934 24.094 3.066 1 97.81 149 HIS B O 1
ATOM 4190 N N . PRO B 1 150 ? 5.312 24.047 1.55 1 97.06 150 PRO B N 1
ATOM 4191 C CA . PRO B 1 150 ? 3.912 24.219 1.167 1 97.06 150 PRO B CA 1
ATOM 4192 C C . PRO B 1 150 ? 2.945 23.5 2.102 1 97.06 150 PRO B C 1
ATOM 4194 O O . PRO B 1 150 ? 3.373 22.734 2.963 1 97.06 150 PRO B O 1
ATOM 4197 N N . HIS B 1 151 ? 1.767 23.844 2.105 1 95.25 151 HIS B N 1
ATOM 4198 C CA . HIS B 1 151 ? 0.748 23.141 2.873 1 95.25 151 HIS B CA 1
ATOM 4199 C C . HIS B 1 151 ? 0.668 21.672 2.465 1 95.25 151 HIS B C 1
ATOM 4201 O O . HIS B 1 151 ? 0.62 20.797 3.322 1 95.25 151 HIS B O 1
ATOM 4207 N N . GLY B 1 152 ? 0.733 21.5 1.12 1 92.88 152 GLY B N 1
ATOM 4208 C CA . GLY B 1 152 ? 0.505 20.156 0.623 1 92.88 152 GLY B CA 1
ATOM 4209 C C . GLY B 1 152 ? -0.928 19.688 0.796 1 92.88 152 GLY B C 1
ATOM 4210 O O . GLY B 1 152 ? -1.802 20.469 1.166 1 92.88 152 GLY B O 1
ATOM 4211 N N . MET B 1 153 ? -1.175 18.406 0.522 1 92.31 153 MET B N 1
ATOM 4212 C CA . MET B 1 153 ? -2.541 17.906 0.569 1 92.31 153 MET B CA 1
ATOM 4213 C C . MET B 1 153 ? -2.957 17.594 2.002 1 92.31 153 MET B C 1
ATOM 4215 O O . MET B 1 153 ? -4.008 18.047 2.463 1 92.31 153 MET B O 1
ATOM 4219 N N . LEU B 1 154 ? -2.113 16.828 2.666 1 93 154 LEU B N 1
ATOM 4220 C CA . LEU B 1 154 ? -2.42 16.469 4.047 1 93 154 LEU B CA 1
ATOM 4221 C C . LEU B 1 154 ? -1.242 16.781 4.961 1 93 154 LEU B C 1
ATOM 4223 O O . LEU B 1 154 ? -1.014 16.078 5.949 1 93 154 LEU B O 1
ATOM 4227 N N . THR B 1 155 ? -0.447 17.719 4.594 1 95.31 155 THR B N 1
ATOM 4228 C CA . THR B 1 155 ? 0.571 18.359 5.414 1 95.31 155 THR B CA 1
ATOM 4229 C C . THR B 1 155 ? 1.53 17.328 6.004 1 95.31 155 THR B C 1
ATOM 4231 O O . THR B 1 155 ? 1.746 17.297 7.215 1 95.31 155 THR B O 1
ATOM 4234 N N . CYS B 1 156 ? 2.188 16.609 5.199 1 96.69 156 CYS B N 1
ATOM 4235 C CA . CYS B 1 156 ? 3.047 15.523 5.652 1 96.69 156 CYS B CA 1
ATOM 4236 C C . CYS B 1 156 ? 4.34 16.062 6.254 1 96.69 156 CYS B C 1
ATOM 4238 O O . CYS B 1 156 ? 4.746 15.648 7.336 1 96.69 156 CYS B O 1
ATOM 4240 N N . GLY B 1 157 ? 4.988 17 5.586 1 96.94 157 GLY B N 1
ATOM 4241 C CA . GLY B 1 157 ? 6.211 17.594 6.105 1 96.94 157 GLY B CA 1
ATOM 4242 C C . GLY B 1 157 ? 6.02 18.25 7.461 1 96.94 157 GLY B C 1
ATOM 4243 O O . GLY B 1 157 ? 6.852 18.094 8.352 1 96.94 157 GLY B O 1
ATOM 4244 N N . TRP B 1 158 ? 4.93 18.969 7.559 1 96.88 158 TRP B N 1
ATOM 4245 C CA . TRP B 1 158 ? 4.535 19.609 8.805 1 96.88 158 TRP B CA 1
ATOM 4246 C C . TRP B 1 158 ? 4.387 18.578 9.922 1 96.88 158 TRP B C 1
ATOM 4248 O O . TRP B 1 158 ? 4.863 18.797 11.039 1 96.88 158 TRP B O 1
ATOM 4258 N N . ALA B 1 159 ? 3.826 17.484 9.656 1 96.38 159 ALA B N 1
ATOM 4259 C CA . ALA B 1 159 ? 3.549 16.469 10.664 1 96.38 159 ALA B CA 1
ATOM 4260 C C . ALA B 1 159 ? 4.828 15.75 11.094 1 96.38 159 ALA B C 1
ATOM 4262 O O . ALA B 1 159 ? 5.184 15.75 12.273 1 96.38 159 ALA B O 1
ATOM 4263 N N . VAL B 1 160 ? 5.617 15.266 10.148 1 96.56 160 VAL B N 1
ATOM 4264 C CA . VAL B 1 160 ? 6.703 14.359 10.492 1 96.56 160 VAL B CA 1
ATOM 4265 C C . VAL B 1 160 ? 7.945 15.156 10.875 1 96.56 160 VAL B C 1
ATOM 4267 O O . VAL B 1 160 ? 8.742 14.719 11.711 1 96.56 160 VAL B O 1
ATOM 4270 N N . ASN B 1 161 ? 8.117 16.328 10.242 1 97.19 161 ASN B N 1
ATOM 4271 C CA . ASN B 1 161 ? 9.336 17.109 10.477 1 97.19 161 ASN B CA 1
ATOM 4272 C C . ASN B 1 161 ? 9.062 18.328 11.352 1 97.19 161 ASN B C 1
ATOM 4274 O O . ASN B 1 161 ? 9.977 19.094 11.641 1 97.19 161 ASN B O 1
ATOM 4278 N N . GLY B 1 162 ? 7.84 18.531 11.789 1 96.75 162 GLY B N 1
ATOM 4279 C CA . GLY B 1 162 ? 7.465 19.578 12.734 1 96.75 162 GLY B CA 1
ATOM 4280 C C . GLY B 1 162 ? 6.832 19.031 14 1 96.75 162 GLY B C 1
ATOM 4281 O O . GLY B 1 162 ? 7.523 18.812 15 1 96.75 162 GLY B O 1
ATOM 4282 N N . VAL B 1 163 ? 5.609 18.672 13.93 1 96.56 163 VAL B N 1
ATOM 4283 C CA . VAL B 1 163 ? 4.801 18.266 15.078 1 96.56 163 VAL B CA 1
ATOM 4284 C C . VAL B 1 163 ? 5.457 17.078 15.781 1 96.56 163 VAL B C 1
ATOM 4286 O O . VAL B 1 163 ? 5.605 17.094 17.016 1 96.56 163 VAL B O 1
ATOM 4289 N N . PHE B 1 164 ? 5.902 16.125 15.023 1 96 164 PHE B N 1
ATOM 4290 C CA . PHE B 1 164 ? 6.398 14.906 15.633 1 96 164 PHE B CA 1
ATOM 4291 C C . PHE B 1 164 ? 7.902 14.773 15.445 1 96 164 PHE B C 1
ATOM 4293 O O . PHE B 1 164 ? 8.445 13.664 15.484 1 96 164 PHE B O 1
ATOM 4300 N N . SER B 1 165 ? 8.523 15.836 15.156 1 94.62 165 SER B N 1
ATOM 4301 C CA . SER B 1 165 ? 9.984 15.844 15.07 1 94.62 165 SER B CA 1
ATOM 4302 C C . SER B 1 165 ? 10.609 16.078 16.438 1 94.62 165 SER B C 1
ATOM 4304 O O . SER B 1 165 ? 10.117 16.875 17.234 1 94.62 165 SER B O 1
ATOM 4306 N N . LYS B 1 166 ? 11.695 15.453 16.688 1 93 166 LYS B N 1
ATOM 4307 C CA . LYS B 1 166 ? 12.438 15.672 17.922 1 93 166 LYS B CA 1
ATOM 4308 C C . LYS B 1 166 ? 13.094 17.047 17.938 1 93 166 LYS B C 1
ATOM 4310 O O . LYS B 1 166 ? 13.438 17.562 19.016 1 93 166 LYS B O 1
ATOM 4315 N N . ARG B 1 167 ? 13.195 17.594 16.828 1 93 167 ARG B N 1
ATOM 4316 C CA . ARG B 1 167 ? 13.836 18.891 16.719 1 93 167 ARG B CA 1
ATOM 4317 C C . ARG B 1 167 ? 12.984 19.969 17.375 1 93 167 ARG B C 1
ATOM 4319 O O . ARG B 1 167 ? 13.508 21 17.812 1 93 167 ARG B O 1
ATOM 4326 N N . PHE B 1 168 ? 11.742 19.734 17.469 1 94.62 168 PHE B N 1
ATOM 4327 C CA . PHE B 1 168 ? 10.828 20.719 18.031 1 94.62 168 PHE B CA 1
ATOM 4328 C C . PHE B 1 168 ? 10.375 20.297 19.438 1 94.62 168 PHE B C 1
ATOM 4330 O O . PHE B 1 168 ? 9.477 20.906 20.016 1 94.62 168 PHE B O 1
ATOM 4337 N N . LYS B 1 169 ? 10.977 19.25 19.953 1 92.81 169 LYS B N 1
ATOM 4338 C CA . LYS B 1 169 ? 10.531 18.672 21.219 1 92.81 169 LYS B CA 1
ATOM 4339 C C . LYS B 1 169 ? 10.609 19.688 22.344 1 92.81 169 LYS B C 1
ATOM 4341 O O . LYS B 1 169 ? 9.75 19.719 23.219 1 92.81 169 LYS B O 1
ATOM 4346 N N . GLU B 1 170 ? 11.609 20.578 22.328 1 94.38 170 GLU B N 1
ATOM 4347 C CA . GLU B 1 170 ? 11.828 21.516 23.422 1 94.38 170 GLU B CA 1
ATOM 4348 C C . GLU B 1 170 ? 11.227 22.891 23.094 1 94.38 170 GLU B C 1
ATOM 4350 O O . GLU B 1 170 ? 11.328 23.812 23.906 1 94.38 170 GLU B O 1
ATOM 4355 N N . ALA B 1 171 ? 10.586 23.047 22.031 1 93.94 171 ALA B N 1
ATOM 4356 C CA . ALA B 1 171 ? 10.164 24.344 21.547 1 93.94 171 ALA B CA 1
ATOM 4357 C C . ALA B 1 171 ? 8.984 24.891 22.359 1 93.94 171 ALA B C 1
ATOM 4359 O O . ALA B 1 171 ? 8.727 26.094 22.359 1 93.94 171 ALA B O 1
ATOM 4360 N N . ASN B 1 172 ? 8.258 24.047 23.016 1 93.88 172 ASN B N 1
ATOM 4361 C CA . ASN B 1 172 ? 6.992 24.422 23.625 1 93.88 172 ASN B CA 1
ATOM 4362 C C . ASN B 1 172 ? 6.09 25.172 22.656 1 93.88 172 ASN B C 1
ATOM 4364 O O . ASN B 1 172 ? 5.566 26.234 22.969 1 93.88 172 ASN B O 1
ATOM 4368 N N . ALA B 1 173 ? 6.012 24.641 21.516 1 94.81 173 ALA B N 1
ATOM 4369 C CA . ALA B 1 173 ? 5.301 25.297 20.422 1 94.81 173 ALA B CA 1
ATOM 4370 C C . ALA B 1 173 ? 3.818 24.938 20.438 1 94.81 173 ALA B C 1
ATOM 4372 O O . ALA B 1 173 ? 3.445 23.844 20.859 1 94.81 173 ALA B O 1
ATOM 4373 N N . ARG B 1 174 ? 3 25.875 20.078 1 96.56 174 ARG B N 1
ATOM 4374 C CA . ARG B 1 174 ? 1.601 25.625 19.75 1 96.56 174 ARG B CA 1
ATOM 4375 C C . ARG B 1 174 ? 1.398 25.531 18.234 1 96.56 174 ARG B C 1
ATOM 4377 O O . ARG B 1 174 ? 1.874 26.375 17.484 1 96.56 174 ARG B O 1
ATOM 4384 N N . TRP B 1 175 ? 0.722 24.469 17.828 1 97.44 175 TRP B N 1
ATOM 4385 C CA . TRP B 1 175 ? 0.473 24.188 16.422 1 97.44 175 TRP B CA 1
ATOM 4386 C C . TRP B 1 175 ? -0.936 24.625 16.016 1 97.44 175 TRP B C 1
ATOM 4388 O O . TRP B 1 175 ? -1.92 24 16.438 1 97.44 175 TRP B O 1
ATOM 4398 N N . LEU B 1 176 ? -1.016 25.625 15.195 1 97.44 176 LEU B N 1
ATOM 4399 C CA . LEU B 1 176 ? -2.32 26.203 14.891 1 97.44 176 LEU B CA 1
ATOM 4400 C C . LEU B 1 176 ? -2.832 25.719 13.539 1 97.44 176 LEU B C 1
ATOM 4402 O O . LEU B 1 176 ? -2.102 25.75 12.547 1 97.44 176 LEU B O 1
ATOM 4406 N N . VAL B 1 177 ? -4.059 25.234 13.547 1 94.38 177 VAL B N 1
ATOM 4407 C CA . VAL B 1 177 ? -4.66 24.672 12.352 1 94.38 177 VAL B CA 1
ATOM 4408 C C . VAL B 1 177 ? -6.105 25.156 12.219 1 94.38 177 VAL B C 1
ATOM 4410 O O . VAL B 1 177 ? -6.633 25.797 13.125 1 94.38 177 VAL B O 1
ATOM 4413 N N . ALA B 1 178 ? -6.742 24.812 11.156 1 90 178 ALA B N 1
ATOM 4414 C CA . ALA B 1 178 ? -8.102 25.25 10.859 1 90 178 ALA B CA 1
ATOM 4415 C C . ALA B 1 178 ? -9.078 24.812 11.945 1 90 178 ALA B C 1
ATOM 4417 O O . ALA B 1 178 ? -8.961 23.688 12.469 1 90 178 ALA B O 1
ATOM 4418 N N . GLU B 1 179 ? -10.016 25.625 12.219 1 87.81 179 GLU B N 1
ATOM 4419 C CA . GLU B 1 179 ? -10.977 25.391 13.297 1 87.81 179 GLU B CA 1
ATOM 4420 C C . GLU B 1 179 ? -11.859 24.188 13.008 1 87.81 179 GLU B C 1
ATOM 4422 O O . GLU B 1 179 ? -12.266 23.469 13.922 1 87.81 179 GLU B O 1
ATOM 4427 N N . ASN B 1 180 ? -12.156 23.969 11.82 1 83.19 180 ASN B N 1
ATOM 4428 C CA . ASN B 1 180 ? -13.078 22.906 11.438 1 83.19 180 ASN B CA 1
ATOM 4429 C C . ASN B 1 180 ? -12.539 21.531 11.828 1 83.19 180 ASN B C 1
ATOM 4431 O O . ASN B 1 180 ? -13.312 20.594 12.023 1 83.19 180 ASN B O 1
ATOM 4435 N N . LEU B 1 181 ? -11.227 21.406 11.977 1 86.12 181 LEU B N 1
ATOM 4436 C CA . LEU B 1 181 ? -10.648 20.141 12.391 1 86.12 181 LEU B CA 1
ATOM 4437 C C . LEU B 1 181 ? -11.086 19.781 13.805 1 86.12 181 LEU B C 1
ATOM 4439 O O . LEU B 1 181 ? -11.141 18.594 14.164 1 86.12 181 LEU B O 1
ATOM 4443 N N . PHE B 1 182 ? -11.461 20.75 14.555 1 85.88 182 PHE B N 1
ATOM 4444 C CA . PHE B 1 182 ? -11.805 20.531 15.961 1 85.88 182 PHE B CA 1
ATOM 4445 C C . PHE B 1 182 ? -13.281 20.188 16.109 1 85.88 182 PHE B C 1
ATOM 4447 O O . PHE B 1 182 ? -13.742 19.875 17.203 1 85.88 182 PHE B O 1
ATOM 4454 N N . TRP B 1 183 ? -13.961 20.188 15.008 1 79.62 183 TRP B N 1
ATOM 4455 C CA . TRP B 1 183 ? -15.383 19.859 15.047 1 79.62 183 TRP B CA 1
ATOM 4456 C C . TRP B 1 183 ? -15.586 18.359 15.141 1 79.62 183 TRP B C 1
ATOM 4458 O O . TRP B 1 183 ? -16.672 17.891 15.484 1 79.62 183 TRP B O 1
ATOM 4468 N N . PHE B 1 184 ? -14.609 17.594 14.867 1 80.06 184 PHE B N 1
ATOM 4469 C CA . PHE B 1 184 ? -14.742 16.156 14.766 1 80.06 184 PHE B CA 1
ATOM 4470 C C . PHE B 1 184 ? -14.305 15.477 16.062 1 80.06 184 PHE B C 1
ATOM 4472 O O . PHE B 1 184 ? -13.156 15.633 16.484 1 80.06 184 PHE B O 1
ATOM 4479 N N . PRO B 1 185 ? -15.305 14.617 16.516 1 80.12 185 PRO B N 1
ATOM 4480 C CA . PRO B 1 185 ? -14.914 13.875 17.719 1 80.12 185 PRO B CA 1
ATOM 4481 C C . PRO B 1 185 ? -13.695 12.992 17.5 1 80.12 185 PRO B C 1
ATOM 4483 O O . PRO B 1 185 ? -13.5 12.469 16.406 1 80.12 185 PRO B O 1
ATOM 4486 N N . ILE B 1 186 ? -12.93 12.75 18.5 1 82.25 186 ILE B N 1
ATOM 4487 C CA . ILE B 1 186 ? -11.711 11.945 18.516 1 82.25 186 ILE B CA 1
ATOM 4488 C C . ILE B 1 186 ? -10.555 12.742 17.922 1 82.25 186 ILE B C 1
ATOM 4490 O O . ILE B 1 186 ? -9.469 12.805 18.5 1 82.25 186 ILE B O 1
ATOM 4494 N N . LEU B 1 187 ? -10.859 13.32 16.688 1 86.19 187 LEU B N 1
ATOM 4495 C CA . LEU B 1 187 ? -9.805 14.133 16.094 1 86.19 187 LEU B CA 1
ATOM 4496 C C . LEU B 1 187 ? -9.469 15.32 16.984 1 86.19 187 LEU B C 1
ATOM 4498 O O . LEU B 1 187 ? -8.297 15.656 17.156 1 86.19 187 LEU B O 1
ATOM 4502 N N . ARG B 1 188 ? -10.484 15.859 17.438 1 87.12 188 ARG B N 1
ATOM 4503 C CA . ARG B 1 188 ? -10.312 16.984 18.344 1 87.12 188 ARG B CA 1
ATOM 4504 C C . ARG B 1 188 ? -9.406 16.609 19.516 1 87.12 188 ARG B C 1
ATOM 4506 O O . ARG B 1 188 ? -8.539 17.391 19.906 1 87.12 188 ARG B O 1
ATOM 4513 N N . ASP B 1 189 ? -9.609 15.516 20.062 1 86.69 189 ASP B N 1
ATOM 4514 C CA . ASP B 1 189 ? -8.812 15.062 21.203 1 86.69 189 ASP B CA 1
ATOM 4515 C C . ASP B 1 189 ? -7.359 14.82 20.797 1 86.69 189 ASP B C 1
ATOM 4517 O O . ASP B 1 189 ? -6.438 15.227 21.516 1 86.69 189 ASP B O 1
ATOM 4521 N N . ILE B 1 190 ? -7.176 14.227 19.688 1 88.19 190 ILE B N 1
ATOM 4522 C CA . ILE B 1 190 ? -5.824 13.953 19.203 1 88.19 190 ILE B CA 1
ATOM 4523 C C . ILE B 1 190 ? -5.082 15.266 19 1 88.19 190 ILE B C 1
ATOM 4525 O O . ILE B 1 190 ? -3.91 15.391 19.359 1 88.19 190 ILE B O 1
ATOM 4529 N N . LEU B 1 191 ? -5.754 16.188 18.422 1 91.88 191 LEU B N 1
ATOM 4530 C CA . LEU B 1 191 ? -5.152 17.484 18.156 1 91.88 191 LEU B CA 1
ATOM 4531 C C . LEU B 1 191 ? -4.785 18.188 19.469 1 91.88 191 LEU B C 1
ATOM 4533 O O . LEU B 1 191 ? -3.672 18.703 19.609 1 91.88 191 LEU B O 1
ATOM 4537 N N . ARG B 1 192 ? -5.652 18.141 20.375 1 90.56 192 ARG B N 1
ATOM 4538 C CA . ARG B 1 192 ? -5.391 18.797 21.656 1 90.56 192 ARG B CA 1
ATOM 4539 C C . ARG B 1 192 ? -4.258 18.094 22.406 1 90.56 192 ARG B C 1
ATOM 4541 O O . ARG B 1 192 ? -3.432 18.75 23.047 1 90.56 192 ARG B O 1
ATOM 4548 N N . TRP B 1 193 ? -4.246 16.812 22.312 1 91.12 193 TRP B N 1
ATOM 4549 C CA . TRP B 1 193 ? -3.203 16.047 22.984 1 91.12 193 TRP B CA 1
ATOM 4550 C C . TRP B 1 193 ? -1.826 16.406 22.438 1 91.12 193 TRP B C 1
ATOM 4552 O O . TRP B 1 193 ? -0.818 16.266 23.125 1 91.12 193 TRP B O 1
ATOM 4562 N N . THR B 1 194 ? -1.761 16.938 21.25 1 93.75 194 THR B N 1
ATOM 4563 C CA . THR B 1 194 ? -0.486 17.219 20.609 1 93.75 194 THR B CA 1
ATOM 4564 C C . THR B 1 194 ? -0.271 18.734 20.469 1 93.75 194 THR B C 1
ATOM 4566 O O . THR B 1 194 ? 0.428 19.188 19.562 1 93.75 194 THR B O 1
ATOM 4569 N N . SER B 1 195 ? -0.967 19.5 21.297 1 94 195 SER B N 1
ATOM 4570 C CA . SER B 1 195 ? -0.75 20.938 21.469 1 94 195 SER B CA 1
ATOM 4571 C C . SER B 1 195 ? -1.236 21.719 20.266 1 94 195 SER B C 1
ATOM 4573 O O . SER B 1 195 ? -0.657 22.75 19.906 1 94 195 SER B O 1
ATOM 4575 N N . PHE B 1 196 ? -2.215 21.219 19.594 1 95.44 196 PHE B N 1
ATOM 4576 C CA . PHE B 1 196 ? -2.846 21.953 18.5 1 95.44 196 PHE B CA 1
ATOM 4577 C C . PHE B 1 196 ? -3.912 22.906 19.031 1 95.44 196 PHE B C 1
ATOM 4579 O O . PHE B 1 196 ? -4.465 22.688 20.109 1 95.44 196 PHE B O 1
ATOM 4586 N N . ASP B 1 197 ? -4.125 23.922 18.297 1 94.81 197 ASP B N 1
ATOM 4587 C CA . ASP B 1 197 ? -5.211 24.875 18.531 1 94.81 197 ASP B CA 1
ATOM 4588 C C . ASP B 1 197 ? -5.648 25.531 17.219 1 94.81 197 ASP B C 1
ATOM 4590 O O . ASP B 1 197 ? -5.137 25.203 16.156 1 94.81 197 ASP B O 1
ATOM 4594 N N . THR B 1 198 ? -6.637 26.453 17.312 1 94.25 198 THR B N 1
ATOM 4595 C CA . THR B 1 198 ? -7.246 27 16.109 1 94.25 198 THR B CA 1
ATOM 4596 C C . THR B 1 198 ? -6.426 28.188 15.586 1 94.25 198 THR B C 1
ATOM 4598 O O . THR B 1 198 ? -5.754 28.875 16.359 1 94.25 198 THR B O 1
ATOM 4601 N N . VAL B 1 199 ? -6.496 28.406 14.281 1 94.44 199 VAL B N 1
ATOM 4602 C CA . VAL B 1 199 ? -5.734 29.469 13.641 1 94.44 199 VAL B CA 1
ATOM 4603 C C . VAL B 1 199 ? -6.504 30.781 13.727 1 94.44 199 VAL B C 1
ATOM 4605 O O . VAL B 1 199 ? -6.168 31.75 13.047 1 94.44 199 VAL B O 1
ATOM 4608 N N . GLU B 1 200 ? -7.289 30.938 14.633 1 93.38 200 GLU B N 1
ATOM 4609 C CA . GLU B 1 200 ? -8.031 32.188 14.836 1 93.38 200 GLU B CA 1
ATOM 4610 C C . GLU B 1 200 ? -7.125 33.25 15.406 1 93.38 200 GLU B C 1
ATOM 4612 O O . GLU B 1 200 ? -6.176 32.969 16.141 1 93.38 200 GLU B O 1
ATOM 4617 N N . LYS B 1 201 ? -7.527 34.469 15.094 1 95.88 201 LYS B N 1
ATOM 4618 C CA . LYS B 1 201 ? -6.754 35.625 15.57 1 95.88 201 LYS B CA 1
ATOM 4619 C C . LYS B 1 201 ? -6.633 35.594 17.094 1 95.88 201 LYS B C 1
ATOM 4621 O O . LYS B 1 201 ? -5.551 35.812 17.641 1 95.88 201 LYS B O 1
ATOM 4626 N N . LYS B 1 202 ? -7.723 35.344 17.734 1 95.75 202 LYS B N 1
ATOM 4627 C CA . LYS B 1 202 ? -7.719 35.375 19.203 1 95.75 202 LYS B CA 1
ATOM 4628 C C . LYS B 1 202 ? -6.734 34.344 19.75 1 95.75 202 LYS B C 1
ATOM 4630 O O . LYS B 1 202 ? -6.105 34.562 20.781 1 95.75 202 LYS B O 1
ATOM 4635 N N . THR B 1 203 ? -6.629 33.219 19.109 1 95.75 203 THR B N 1
ATOM 4636 C CA . THR B 1 203 ? -5.719 32.156 19.531 1 95.75 203 THR B CA 1
ATOM 4637 C C . THR B 1 203 ? -4.266 32.594 19.344 1 95.75 203 THR B C 1
ATOM 4639 O O . THR B 1 203 ? -3.434 32.375 20.234 1 95.75 203 THR B O 1
ATOM 4642 N N . PHE B 1 204 ? -3.949 33.219 18.219 1 96.5 204 PHE B N 1
ATOM 4643 C CA . PHE B 1 204 ? -2.619 33.75 17.984 1 96.5 204 PHE B CA 1
ATOM 4644 C C . PHE B 1 204 ? -2.232 34.75 19.094 1 96.5 204 PHE B C 1
ATOM 4646 O O . PHE B 1 204 ? -1.162 34.625 19.688 1 96.5 204 PHE B O 1
ATOM 4653 N N . VAL B 1 205 ? -3.141 35.625 19.312 1 97 205 VAL B N 1
ATOM 4654 C CA . VAL B 1 205 ? -2.885 36.688 20.281 1 97 205 VAL B CA 1
ATOM 4655 C C . VAL B 1 205 ? -2.648 36.094 21.656 1 97 205 VAL B C 1
ATOM 4657 O O . VAL B 1 205 ? -1.725 36.5 22.375 1 97 205 VAL B O 1
ATOM 4660 N N . LYS B 1 206 ? -3.449 35.125 22.016 1 96.38 206 LYS B N 1
ATOM 4661 C CA . LYS B 1 206 ? -3.332 34.469 23.312 1 96.38 206 LYS B CA 1
ATOM 4662 C C . LYS B 1 206 ? -1.928 33.906 23.516 1 96.38 206 LYS B C 1
ATOM 4664 O O . LYS B 1 206 ? -1.275 34.188 24.516 1 96.38 206 LYS B O 1
ATOM 4669 N N . TYR B 1 207 ? -1.451 33.219 22.609 1 96.75 207 TYR B N 1
ATOM 4670 C CA . TYR B 1 207 ? -0.174 32.531 22.766 1 96.75 207 TYR B CA 1
ATOM 4671 C C . TYR B 1 207 ? 0.991 33.469 22.562 1 96.75 207 TYR B C 1
ATOM 4673 O O . TYR B 1 207 ? 2.031 33.344 23.203 1 96.75 207 TYR B O 1
ATOM 4681 N N . MET B 1 208 ? 0.844 34.438 21.656 1 97.12 208 MET B N 1
ATOM 4682 C CA . MET B 1 208 ? 1.914 35.375 21.406 1 97.12 208 MET B CA 1
ATOM 4683 C C . MET B 1 208 ? 2.111 36.312 22.609 1 97.12 208 MET B C 1
ATOM 4685 O O . MET B 1 208 ? 3.236 36.719 22.891 1 97.12 208 MET B O 1
ATOM 4689 N N . ARG B 1 209 ? 1.046 36.594 23.312 1 96.38 209 ARG B N 1
ATOM 4690 C CA . ARG B 1 209 ? 1.151 37.375 24.516 1 96.38 209 ARG B CA 1
ATOM 4691 C C . ARG B 1 209 ? 1.956 36.656 25.594 1 96.38 209 ARG B C 1
ATOM 4693 O O . ARG B 1 209 ? 2.617 37.281 26.422 1 96.38 209 ARG B O 1
ATOM 4700 N N . GLN B 1 210 ? 1.896 35.375 25.547 1 95.88 210 GLN B N 1
ATOM 4701 C CA . GLN B 1 210 ? 2.619 34.531 26.5 1 95.88 210 GLN B CA 1
ATOM 4702 C C . GLN B 1 210 ? 4.059 34.312 26.047 1 95.88 210 GLN B C 1
ATOM 4704 O O . GLN B 1 210 ? 4.855 33.719 26.797 1 95.88 210 GLN B O 1
ATOM 4709 N N . GLY B 1 211 ? 4.414 34.75 24.859 1 96.06 211 GLY B N 1
ATOM 4710 C CA . GLY B 1 211 ? 5.758 34.594 24.328 1 96.06 211 GLY B CA 1
ATOM 4711 C C . GLY B 1 211 ? 6.039 33.188 23.828 1 96.06 211 GLY B C 1
ATOM 4712 O O . GLY B 1 211 ? 7.195 32.812 23.672 1 96.06 211 GLY B O 1
ATOM 4713 N N . ARG B 1 212 ? 5.031 32.406 23.594 1 96.69 212 ARG B N 1
ATOM 4714 C CA . ARG B 1 212 ? 5.18 31.016 23.156 1 96.69 212 ARG B CA 1
ATOM 4715 C C . ARG B 1 212 ? 5.555 30.938 21.688 1 96.69 212 ARG B C 1
ATOM 4717 O O . ARG B 1 212 ? 5.25 31.859 20.906 1 96.69 212 ARG B O 1
ATOM 4724 N N . ASN B 1 213 ? 6.309 29.922 21.328 1 98 213 ASN B N 1
ATOM 4725 C CA . ASN B 1 213 ? 6.5 29.641 19.906 1 98 213 ASN B CA 1
ATOM 4726 C C . ASN B 1 213 ? 5.203 29.172 19.25 1 98 213 ASN B C 1
ATOM 4728 O O . ASN B 1 213 ? 4.434 28.422 19.844 1 98 213 ASN B O 1
ATOM 4732 N N . VAL B 1 214 ? 4.965 29.672 18.078 1 98.25 214 VAL B N 1
ATOM 4733 C CA . VAL B 1 214 ? 3.754 29.328 17.344 1 98.25 214 VAL B CA 1
ATOM 4734 C C . VAL B 1 214 ? 4.125 28.781 15.961 1 98.25 214 VAL B C 1
ATOM 4736 O O . VAL B 1 214 ? 5.023 29.312 15.305 1 98.25 214 VAL B O 1
ATOM 4739 N N . CYS B 1 215 ? 3.553 27.703 15.547 1 98.44 215 CYS B N 1
ATOM 4740 C CA . CYS B 1 215 ? 3.727 27.094 14.234 1 98.44 215 CYS B CA 1
ATOM 4741 C C . CYS B 1 215 ? 2.396 27 13.492 1 98.44 215 CYS B C 1
ATOM 4743 O O . CYS B 1 215 ? 1.364 26.703 14.094 1 98.44 215 CYS B O 1
ATOM 4745 N N . PHE B 1 216 ? 2.418 27.297 12.219 1 98.19 216 PHE B N 1
ATOM 4746 C CA . PHE B 1 216 ? 1.182 27.188 11.453 1 98.19 216 PHE B CA 1
ATOM 4747 C C . PHE B 1 216 ? 1.476 27.125 9.961 1 98.19 216 PHE B C 1
ATOM 4749 O O . PHE B 1 216 ? 2.639 27.109 9.547 1 98.19 216 PHE B O 1
ATOM 4756 N N . LEU B 1 217 ? 0.468 26.984 9.133 1 97.81 217 LEU B N 1
ATOM 4757 C CA . LEU B 1 217 ? 0.536 26.906 7.68 1 97.81 217 LEU B CA 1
ATOM 4758 C C . LEU B 1 217 ? -0.242 28.062 7.047 1 97.81 217 LEU B C 1
ATOM 4760 O O . LEU B 1 217 ? -1.452 27.953 6.84 1 97.81 217 LEU B O 1
ATOM 4764 N N . PRO B 1 218 ? 0.521 29.078 6.656 1 96.75 218 PRO B N 1
ATOM 4765 C CA . PRO B 1 218 ? -0.156 30.281 6.172 1 96.75 218 PRO B CA 1
ATOM 4766 C C . PRO B 1 218 ? -1.037 30 4.953 1 96.75 218 PRO B C 1
ATOM 4768 O O . PRO B 1 218 ? -2.078 30.641 4.785 1 96.75 218 PRO B O 1
ATOM 4771 N N . GLY B 1 219 ? -0.652 29.125 4.137 1 93.44 219 GLY B N 1
ATOM 4772 C CA . GLY B 1 219 ? -1.341 28.906 2.875 1 93.44 219 GLY B CA 1
ATOM 4773 C C . GLY B 1 219 ? -2.709 28.281 3.041 1 93.44 219 GLY B C 1
ATOM 4774 O O . GLY B 1 219 ? -3.588 28.453 2.195 1 93.44 219 GLY B O 1
ATOM 4775 N N . GLY B 1 220 ? -2.893 27.422 4.016 1 90.19 220 GLY B N 1
ATOM 4776 C CA . GLY B 1 220 ? -4.172 26.812 4.336 1 90.19 220 GLY B CA 1
ATOM 4777 C C . GLY B 1 220 ? -4.734 25.969 3.205 1 90.19 220 GLY B C 1
ATOM 4778 O O . GLY B 1 220 ? -3.984 25.312 2.482 1 90.19 220 GLY B O 1
ATOM 4779 N N . PHE B 1 221 ? -6.137 26.047 3.047 1 87.88 221 PHE B N 1
ATOM 4780 C CA . PHE B 1 221 ? -6.855 25.25 2.068 1 87.88 221 PHE B CA 1
ATOM 4781 C C . PHE B 1 221 ? -6.531 25.688 0.649 1 87.88 221 PHE B C 1
ATOM 4783 O O . PHE B 1 221 ? -6.484 24.875 -0.272 1 87.88 221 PHE B O 1
ATOM 4790 N N . GLU B 1 222 ? -6.312 26.953 0.536 1 89.12 222 GLU B N 1
ATOM 4791 C CA . GLU B 1 222 ? -6.027 27.5 -0.791 1 89.12 222 GLU B CA 1
ATOM 4792 C C . GLU B 1 222 ? -4.73 26.922 -1.352 1 89.12 222 GLU B C 1
ATOM 4794 O O . GLU B 1 222 ? -4.66 26.562 -2.527 1 89.12 222 GLU B O 1
ATOM 4799 N N . GLU B 1 223 ? -3.756 26.891 -0.469 1 91.44 223 GLU B N 1
ATOM 4800 C CA . GLU B 1 223 ? -2.482 26.344 -0.91 1 91.44 223 GLU B CA 1
ATOM 4801 C C . GLU B 1 223 ? -2.605 24.844 -1.197 1 91.44 223 GLU B C 1
ATOM 4803 O O . GLU B 1 223 ? -1.975 24.328 -2.123 1 91.44 223 GLU B O 1
ATOM 4808 N N . ALA B 1 224 ? -3.377 24.141 -0.448 1 91.38 224 ALA B N 1
ATOM 4809 C CA . ALA B 1 224 ? -3.631 22.719 -0.709 1 91.38 224 ALA B CA 1
ATOM 4810 C C . ALA B 1 224 ? -4.305 22.531 -2.064 1 91.38 224 ALA B C 1
ATOM 4812 O O . ALA B 1 224 ? -3.992 21.578 -2.789 1 91.38 224 ALA B O 1
ATOM 4813 N N . THR B 1 225 ? -5.211 23.391 -2.418 1 89.94 225 THR B N 1
ATOM 4814 C CA . THR B 1 225 ? -5.996 23.281 -3.643 1 89.94 225 THR B CA 1
ATOM 4815 C C . THR B 1 225 ? -5.121 23.531 -4.867 1 89.94 225 THR B C 1
ATOM 4817 O O . THR B 1 225 ? -5.332 22.906 -5.918 1 89.94 225 THR B O 1
ATOM 4820 N N . VAL B 1 226 ? -4.082 24.344 -4.707 1 88.88 226 VAL B N 1
ATOM 4821 C CA . VAL B 1 226 ? -3.25 24.672 -5.863 1 88.88 226 VAL B CA 1
ATOM 4822 C C . VAL B 1 226 ? -2.105 23.656 -5.973 1 88.88 226 VAL B C 1
ATOM 4824 O O . VAL B 1 226 ? -1.318 23.703 -6.922 1 88.88 226 VAL B O 1
ATOM 4827 N N . CYS B 1 227 ? -2.045 22.797 -5.012 1 90.94 227 CYS B N 1
ATOM 4828 C CA . CYS B 1 227 ? -0.995 21.781 -5.012 1 90.94 227 CYS B CA 1
ATOM 4829 C C . CYS B 1 227 ? -1.091 20.891 -6.25 1 90.94 227 CYS B C 1
ATOM 4831 O O . CYS B 1 227 ? -2.186 20.484 -6.645 1 90.94 227 CYS B O 1
ATOM 4833 N N . GLU B 1 228 ? -0.019 20.688 -6.945 1 90.06 228 GLU B N 1
ATOM 4834 C CA . GLU B 1 228 ? 0.132 19.797 -8.086 1 90.06 228 GLU B CA 1
ATOM 4835 C C . GLU B 1 228 ? 1.4 18.953 -7.969 1 90.06 228 GLU B C 1
ATOM 4837 O O . GLU B 1 228 ? 2.473 19.484 -7.668 1 90.06 228 GLU B O 1
ATOM 4842 N N . ARG B 1 229 ? 1.188 17.672 -8.219 1 89.5 229 ARG B N 1
ATOM 4843 C CA . ARG B 1 229 ? 2.32 16.781 -8.055 1 89.5 229 ARG B CA 1
ATOM 4844 C C . ARG B 1 229 ? 3.506 17.219 -8.898 1 89.5 229 ARG B C 1
ATOM 4846 O O . ARG B 1 229 ? 3.354 17.516 -10.086 1 89.5 229 ARG B O 1
ATOM 4853 N N . GLY B 1 230 ? 4.648 17.312 -8.281 1 89.12 230 GLY B N 1
ATOM 4854 C CA . GLY B 1 230 ? 5.879 17.641 -8.977 1 89.12 230 GLY B CA 1
ATOM 4855 C C . GLY B 1 230 ? 6.117 19.141 -9.094 1 89.12 230 GLY B C 1
ATOM 4856 O O . GLY B 1 230 ? 7.195 19.562 -9.516 1 89.12 230 GLY B O 1
ATOM 4857 N N . LYS B 1 231 ? 5.188 19.953 -8.719 1 92.5 231 LYS B N 1
ATOM 4858 C CA . LYS B 1 231 ? 5.344 21.406 -8.773 1 92.5 231 LYS B CA 1
ATOM 4859 C C . LYS B 1 231 ? 5.473 21.984 -7.367 1 92.5 231 LYS B C 1
ATOM 4861 O O . LYS B 1 231 ? 4.906 21.453 -6.41 1 92.5 231 LYS B O 1
ATOM 4866 N N . TYR B 1 232 ? 6.238 23.031 -7.344 1 95.81 232 TYR B N 1
ATOM 4867 C CA . TYR B 1 232 ? 6.418 23.766 -6.09 1 95.81 232 TYR B CA 1
ATOM 4868 C C . TYR B 1 232 ? 5.598 25.047 -6.086 1 95.81 232 TYR B C 1
ATOM 4870 O O . TYR B 1 232 ? 5.941 26 -6.777 1 95.81 232 TYR B O 1
ATOM 4878 N N . ARG B 1 233 ? 4.523 24.984 -5.293 1 94.69 233 ARG B N 1
ATOM 4879 C CA . ARG B 1 233 ? 3.6 26.125 -5.254 1 94.69 233 ARG B CA 1
ATOM 4880 C C . ARG B 1 233 ? 3.285 26.531 -3.818 1 94.69 233 ARG B C 1
ATOM 4882 O O . ARG B 1 233 ? 3.131 25.672 -2.947 1 94.69 233 ARG B O 1
ATOM 4889 N N . VAL B 1 234 ? 3.303 27.812 -3.596 1 96.56 234 VAL B N 1
ATOM 4890 C CA . VAL B 1 234 ? 2.916 28.328 -2.289 1 96.56 234 VAL B CA 1
ATOM 4891 C C . VAL B 1 234 ? 1.867 29.422 -2.461 1 96.56 234 VAL B C 1
ATOM 4893 O O . VAL B 1 234 ? 1.868 30.141 -3.463 1 96.56 234 VAL B O 1
ATOM 4896 N N . HIS B 1 235 ? 0.909 29.469 -1.636 1 93.94 235 HIS B N 1
ATOM 4897 C CA . HIS B 1 235 ? -0.111 30.516 -1.6 1 93.94 235 HIS B CA 1
ATOM 4898 C C . HIS B 1 235 ? 0.105 31.453 -0.42 1 93.94 235 HIS B C 1
ATOM 4900 O O . HIS B 1 235 ? -0.434 31.234 0.666 1 93.94 235 HIS B O 1
ATOM 4906 N N . VAL B 1 236 ? 0.837 32.594 -0.642 1 95.75 236 VAL B N 1
ATOM 4907 C CA . VAL B 1 236 ? 1.207 33.438 0.49 1 95.75 236 VAL B CA 1
ATOM 4908 C C . VAL B 1 236 ? 1.099 34.906 0.096 1 95.75 236 VAL B C 1
ATOM 4910 O O . VAL B 1 236 ? 1.129 35.781 0.956 1 95.75 236 VAL B O 1
ATOM 4913 N N . LYS B 1 237 ? 0.773 35.219 -1.151 1 93.5 237 LYS B N 1
ATOM 4914 C CA . LYS B 1 237 ? 0.77 36.594 -1.642 1 93.5 237 LYS B CA 1
ATOM 4915 C C . LYS B 1 237 ? -0.285 37.406 -0.923 1 93.5 237 LYS B C 1
ATOM 4917 O O . LYS B 1 237 ? -0.086 38.625 -0.694 1 93.5 237 LYS B O 1
ATOM 4922 N N . SER B 1 238 ? -1.338 36.812 -0.624 1 92 238 SER B N 1
ATOM 4923 C CA . SER B 1 238 ? -2.443 37.562 -0.045 1 92 238 SER B CA 1
ATOM 4924 C C . SER B 1 238 ? -2.551 37.312 1.457 1 92 238 SER B C 1
ATOM 4926 O O . SER B 1 238 ? -3.543 37.688 2.082 1 92 238 SER B O 1
ATOM 4928 N N . LYS B 1 239 ? -1.571 36.688 2.021 1 95 239 LYS B N 1
ATOM 4929 C CA . LYS B 1 239 ? -1.644 36.344 3.434 1 95 239 LYS B CA 1
ATOM 4930 C C . LYS B 1 239 ? -0.843 37.312 4.297 1 95 239 LYS B C 1
ATOM 4932 O O . LYS B 1 239 ? 0.3 37.031 4.66 1 95 239 LYS B O 1
ATOM 4937 N N . PHE B 1 240 ? -1.525 38.375 4.773 1 96.81 240 PHE B N 1
ATOM 4938 C CA . PHE B 1 240 ? -0.828 39.438 5.48 1 96.81 240 PHE B CA 1
ATOM 4939 C C . PHE B 1 240 ? -1.046 39.312 6.984 1 96.81 240 PHE B C 1
ATOM 4941 O O . PHE B 1 240 ? -0.297 39.906 7.773 1 96.81 240 PHE B O 1
ATOM 4948 N N . GLY B 1 241 ? -2.025 38.562 7.344 1 96 241 GLY B N 1
ATOM 4949 C CA . GLY B 1 241 ? -2.492 38.531 8.719 1 96 241 GLY B CA 1
ATOM 4950 C C . GLY B 1 241 ? -1.424 38.125 9.711 1 96 241 GLY B C 1
ATOM 4951 O O . GLY B 1 241 ? -1.278 38.719 10.773 1 96 241 GLY B O 1
ATOM 4952 N N . PHE B 1 242 ? -0.686 37.125 9.391 1 97.31 242 PHE B N 1
ATOM 4953 C CA . PHE B 1 242 ? 0.275 36.594 10.352 1 97.31 242 PHE B CA 1
ATOM 4954 C C . PHE B 1 242 ? 1.448 37.562 10.523 1 97.31 242 PHE B C 1
ATOM 4956 O O . PHE B 1 242 ? 2.061 37.594 11.586 1 97.31 242 PHE B O 1
ATOM 4963 N N . ILE B 1 243 ? 1.77 38.312 9.523 1 98.38 243 ILE B N 1
ATOM 4964 C CA . ILE B 1 243 ? 2.82 39.312 9.625 1 98.38 243 ILE B CA 1
ATOM 4965 C C . ILE B 1 243 ? 2.355 40.469 10.523 1 98.38 243 ILE B C 1
ATOM 4967 O O . ILE B 1 243 ? 3.127 40.969 11.344 1 98.38 243 ILE B O 1
ATOM 4971 N N . LYS B 1 244 ? 1.073 40.844 10.336 1 98.38 244 LYS B N 1
ATOM 4972 C CA . LYS B 1 244 ? 0.504 41.875 11.195 1 98.38 244 LYS B CA 1
ATOM 4973 C C . LYS B 1 244 ? 0.597 41.5 12.664 1 98.38 244 LYS B C 1
ATOM 4975 O O . LYS B 1 244 ? 1.049 42.281 13.492 1 98.38 244 LYS B O 1
ATOM 4980 N N . LEU B 1 245 ? 0.223 40.312 12.953 1 98.19 245 LEU B N 1
ATOM 4981 C CA . LEU B 1 245 ? 0.248 39.844 14.336 1 98.19 245 LEU B CA 1
ATOM 4982 C C . LEU B 1 245 ? 1.679 39.75 14.852 1 98.19 245 LEU B C 1
ATOM 4984 O O . LEU B 1 245 ? 1.949 40.062 16.016 1 98.19 245 LEU B O 1
ATOM 4988 N N . ALA B 1 246 ? 2.588 39.281 14.016 1 98.38 246 ALA B N 1
ATOM 4989 C CA . ALA B 1 246 ? 3.992 39.188 14.398 1 98.38 246 ALA B CA 1
ATOM 4990 C C . ALA B 1 246 ? 4.586 40.531 14.719 1 98.38 246 ALA B C 1
ATOM 4992 O O . ALA B 1 246 ? 5.379 40.688 15.656 1 98.38 246 ALA B O 1
ATOM 4993 N N . LEU B 1 247 ? 4.199 41.562 13.961 1 98.5 247 LEU B N 1
ATOM 4994 C CA . LEU B 1 247 ? 4.637 42.938 14.211 1 98.5 247 LEU B CA 1
ATOM 4995 C C . LEU B 1 247 ? 4.094 43.438 15.539 1 98.5 247 LEU B C 1
ATOM 4997 O O . LEU B 1 247 ? 4.828 44.031 16.328 1 98.5 247 LEU B O 1
ATOM 5001 N N . GLN B 1 248 ? 2.854 43.156 15.789 1 98.06 248 GLN B N 1
ATOM 5002 C CA . GLN B 1 248 ? 2.186 43.656 16.984 1 98.06 248 GLN B CA 1
ATOM 5003 C C . GLN B 1 248 ? 2.842 43.094 18.25 1 98.06 248 GLN B C 1
ATOM 5005 O O . GLN B 1 248 ? 2.828 43.75 19.297 1 98.06 248 GLN B O 1
ATOM 5010 N N . HIS B 1 249 ? 3.498 41.969 18.156 1 97.62 249 HIS B N 1
ATOM 5011 C CA . HIS B 1 249 ? 4.023 41.312 19.344 1 97.62 249 HIS B CA 1
ATOM 5012 C C . HIS B 1 249 ? 5.543 41.188 19.281 1 97.62 249 HIS B C 1
ATOM 5014 O O . HIS B 1 249 ? 6.164 40.625 20.188 1 97.62 249 HIS B O 1
ATOM 5020 N N . GLY B 1 250 ? 6.16 41.719 18.25 1 97.25 250 GLY B N 1
ATOM 5021 C CA . GLY B 1 250 ? 7.605 41.688 18.109 1 97.25 250 GLY B CA 1
ATOM 5022 C C . GLY B 1 250 ? 8.164 40.281 17.953 1 97.25 250 GLY B C 1
ATOM 5023 O O . GLY B 1 250 ? 9.102 39.906 18.656 1 97.25 250 GLY B O 1
ATOM 5024 N N . TYR B 1 251 ? 7.617 39.531 17.094 1 98.06 251 TYR B N 1
ATOM 5025 C CA . TYR B 1 251 ? 8.008 38.125 16.922 1 98.06 251 TYR B CA 1
ATOM 5026 C C . TYR B 1 251 ? 9.078 38 15.836 1 98.06 251 TYR B C 1
ATOM 5028 O O . TYR B 1 251 ? 9.227 38.875 14.992 1 98.06 251 TYR B O 1
ATOM 5036 N N . LYS B 1 252 ? 9.867 36.938 15.922 1 97.31 252 LYS B N 1
ATOM 5037 C CA . LYS B 1 252 ? 10.695 36.5 14.797 1 97.31 252 LYS B CA 1
ATOM 5038 C C . LYS B 1 252 ? 9.969 35.469 13.953 1 97.31 252 LYS B C 1
ATOM 5040 O O . LYS B 1 252 ? 9.344 34.562 14.492 1 97.31 252 LYS B O 1
ATOM 5045 N N . VAL B 1 253 ? 10.047 35.656 12.688 1 98.5 253 VAL B N 1
ATOM 5046 C CA . VAL B 1 253 ? 9.328 34.75 11.773 1 98.5 253 VAL B CA 1
ATOM 5047 C C . VAL B 1 253 ? 10.328 33.906 11.008 1 98.5 253 VAL B C 1
ATOM 5049 O O . VAL B 1 253 ? 11.305 34.406 10.453 1 98.5 253 VAL B O 1
ATOM 5052 N N . HIS B 1 254 ? 10.133 32.594 11.078 1 98.25 254 HIS B N 1
ATOM 5053 C CA . HIS B 1 254 ? 10.938 31.641 10.328 1 98.25 254 HIS B CA 1
ATOM 5054 C C . HIS B 1 254 ? 10.164 31.078 9.141 1 98.25 254 HIS B C 1
ATOM 5056 O O . HIS B 1 254 ? 9.172 30.375 9.32 1 98.25 254 HIS B O 1
ATOM 5062 N N . PRO B 1 255 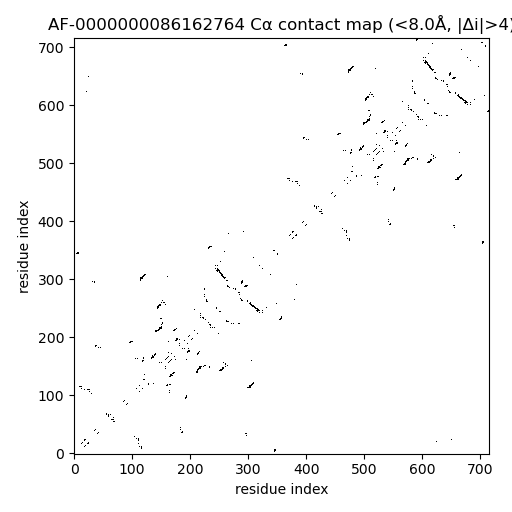? 10.617 31.422 7.91 1 98.62 255 PRO B N 1
ATOM 5063 C CA . PRO B 1 255 ? 10.062 30.625 6.805 1 98.62 255 PRO B CA 1
ATOM 5064 C C . PRO B 1 255 ? 10.5 29.172 6.844 1 98.62 255 PRO B C 1
ATOM 5066 O O . PRO B 1 255 ? 11.664 28.875 7.141 1 98.62 255 PRO B O 1
ATOM 5069 N N . VAL B 1 256 ? 9.609 28.297 6.66 1 98.69 256 VAL B N 1
ATOM 5070 C CA . VAL B 1 256 ? 9.891 26.875 6.637 1 98.69 256 VAL B CA 1
ATOM 5071 C C . VAL B 1 256 ? 9.391 26.266 5.328 1 98.69 256 VAL B C 1
ATOM 5073 O O . VAL B 1 256 ? 8.289 26.578 4.875 1 98.69 256 VAL B O 1
ATOM 5076 N N . PHE B 1 257 ? 10.25 25.438 4.699 1 98.62 257 PHE B N 1
ATOM 5077 C CA . PHE B 1 257 ? 9.875 24.859 3.418 1 98.62 257 PHE B CA 1
ATOM 5078 C C . PHE B 1 257 ? 10.133 23.359 3.41 1 98.62 257 PHE B C 1
ATOM 5080 O O . PHE B 1 257 ? 11.227 22.906 3.76 1 98.62 257 PHE B O 1
ATOM 5087 N N . SER B 1 258 ? 9.125 22.609 3.016 1 98.06 258 SER B N 1
ATOM 5088 C CA . SER B 1 258 ? 9.242 21.156 2.951 1 98.06 258 SER B CA 1
ATOM 5089 C C . SER B 1 258 ? 9.398 20.672 1.511 1 98.06 258 SER B C 1
ATOM 5091 O O . SER B 1 258 ? 8.453 20.766 0.719 1 98.06 258 SER B O 1
ATOM 5093 N N . PHE B 1 259 ? 10.578 20.156 1.183 1 96.94 259 PHE B N 1
ATOM 5094 C CA . PHE B 1 259 ? 10.812 19.484 -0.09 1 96.94 259 PHE B CA 1
ATOM 5095 C C . PHE B 1 259 ? 10.312 18.047 -0.039 1 96.94 259 PHE B C 1
ATOM 5097 O O . PHE B 1 259 ? 10.555 17.328 0.936 1 96.94 259 PHE B O 1
ATOM 5104 N N . GLY B 1 260 ? 9.602 17.609 -1.027 1 95.44 260 GLY B N 1
ATOM 5105 C CA . GLY B 1 260 ? 9.023 16.281 -1.058 1 95.44 260 GLY B CA 1
ATOM 5106 C C . GLY B 1 260 ? 7.52 16.266 -0.851 1 95.44 260 GLY B C 1
ATOM 5107 O O . GLY B 1 260 ? 6.84 15.305 -1.208 1 95.44 260 GLY B O 1
ATOM 5108 N N . GLU B 1 261 ? 7.004 17.391 -0.249 1 96.5 261 GLU B N 1
ATOM 5109 C CA . GLU B 1 261 ? 5.57 17.5 -0.001 1 96.5 261 GLU B CA 1
ATOM 5110 C C . GLU B 1 261 ? 4.777 17.406 -1.302 1 96.5 261 GLU B C 1
ATOM 5112 O O . GLU B 1 261 ? 3.691 16.828 -1.334 1 96.5 261 GLU B O 1
ATOM 5117 N N . GLU B 1 262 ? 5.375 17.891 -2.383 1 92.94 262 GLU B N 1
ATOM 5118 C CA . GLU B 1 262 ? 4.695 17.969 -3.672 1 92.94 262 GLU B CA 1
ATOM 5119 C C . GLU B 1 262 ? 4.551 16.578 -4.305 1 92.94 262 GLU B C 1
ATOM 5121 O O . GLU B 1 262 ? 3.779 16.406 -5.25 1 92.94 262 GLU B O 1
ATOM 5126 N N . GLU B 1 263 ? 5.215 15.602 -3.74 1 92.81 263 GLU B N 1
ATOM 5127 C CA . GLU B 1 263 ? 5.207 14.266 -4.34 1 92.81 263 GLU B CA 1
ATOM 5128 C C . GLU B 1 263 ? 4.352 13.305 -3.525 1 92.81 263 GLU B C 1
ATOM 5130 O O . GLU B 1 263 ? 4.148 12.156 -3.93 1 92.81 263 GLU B O 1
ATOM 5135 N N . THR B 1 264 ? 3.814 13.727 -2.43 1 95.25 264 THR B N 1
ATOM 5136 C CA . THR B 1 264 ? 3.15 12.828 -1.489 1 95.25 264 THR B CA 1
ATOM 5137 C C . THR B 1 264 ? 1.857 12.281 -2.086 1 95.25 264 THR B C 1
ATOM 5139 O O . THR B 1 264 ? 1.483 11.141 -1.823 1 95.25 264 THR B O 1
ATOM 5142 N N . TYR B 1 265 ? 1.166 13.117 -2.861 1 94.94 265 TYR B N 1
ATOM 5143 C CA . TYR B 1 265 ? -0.119 12.727 -3.432 1 94.94 265 TYR B CA 1
ATOM 5144 C C . TYR B 1 265 ? -0.191 13.086 -4.91 1 94.94 265 TYR B C 1
ATOM 5146 O O . TYR B 1 265 ? 0.468 14.031 -5.359 1 94.94 265 TYR B O 1
ATOM 5154 N N . HIS B 1 266 ? -0.931 12.25 -5.617 1 91.19 266 HIS B N 1
ATOM 5155 C CA . HIS B 1 266 ? -1.384 12.664 -6.941 1 91.19 266 HIS B CA 1
ATOM 5156 C C . HIS B 1 266 ? -2.607 13.57 -6.848 1 91.19 266 HIS B C 1
ATOM 5158 O O . HIS B 1 266 ? -3.543 13.281 -6.098 1 91.19 266 HIS B O 1
ATOM 5164 N N . THR B 1 267 ? -2.504 14.648 -7.512 1 89.56 267 THR B N 1
ATOM 5165 C CA . THR B 1 267 ? -3.602 15.609 -7.461 1 89.56 267 THR B CA 1
ATOM 5166 C C . THR B 1 267 ? -4.262 15.75 -8.828 1 89.56 267 THR B C 1
ATOM 5168 O O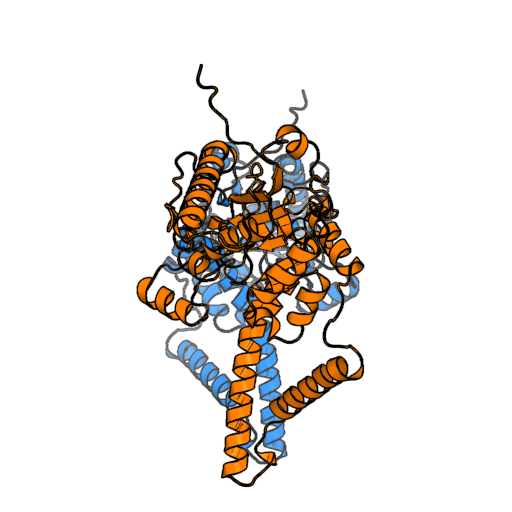 . THR B 1 267 ? -3.67 15.391 -9.852 1 89.56 267 THR B O 1
ATOM 5171 N N . PHE B 1 268 ? -5.477 16.141 -8.82 1 85.69 268 PHE B N 1
ATOM 5172 C CA . PHE B 1 268 ? -6.25 16.375 -10.031 1 85.69 268 PHE B CA 1
ATOM 5173 C C . PHE B 1 268 ? -6.648 17.844 -10.156 1 85.69 268 PHE B C 1
ATOM 5175 O O . PHE B 1 268 ? -7.691 18.25 -9.641 1 85.69 268 PHE B O 1
ATOM 5182 N N . PRO B 1 269 ? -5.715 18.594 -10.836 1 79.44 269 PRO B N 1
ATOM 5183 C CA . PRO B 1 269 ? -5.891 20.047 -10.875 1 79.44 269 PRO B CA 1
ATOM 5184 C C . PRO B 1 269 ? -7.02 20.484 -11.805 1 79.44 269 PRO B C 1
ATOM 5186 O O . PRO B 1 269 ? -6.852 21.422 -12.586 1 79.44 269 PRO B O 1
ATOM 5189 N N . TYR B 1 270 ? -8.094 19.75 -11.719 1 83.5 270 TYR B N 1
ATOM 5190 C CA . TYR B 1 270 ? -9.242 20.094 -12.547 1 83.5 270 TYR B CA 1
ATOM 5191 C C . TYR B 1 270 ? -10.156 21.078 -11.82 1 83.5 270 TYR B C 1
ATOM 5193 O O . TYR B 1 270 ? -10.219 21.078 -10.594 1 83.5 270 TYR B O 1
ATOM 5201 N N . PHE B 1 271 ? -10.875 22.047 -12.617 1 86.56 271 PHE B N 1
ATOM 5202 C CA . PHE B 1 271 ? -11.852 23 -12.094 1 86.56 271 PHE B CA 1
ATOM 5203 C C . PHE B 1 271 ? -11.25 23.828 -10.969 1 86.56 271 PHE B C 1
ATOM 5205 O O . PHE B 1 271 ? -11.852 23.953 -9.898 1 86.56 271 PHE B O 1
ATOM 5212 N N . LEU B 1 272 ? -10.047 24.281 -11.211 1 82.62 272 LEU B N 1
ATOM 5213 C CA . LEU B 1 272 ? -9.273 24.953 -10.172 1 82.62 272 LEU B CA 1
ATOM 5214 C C . LEU B 1 272 ? -10 26.203 -9.688 1 82.62 272 LEU B C 1
ATOM 5216 O O . LEU B 1 272 ? -10.086 26.438 -8.477 1 82.62 272 LEU B O 1
ATOM 5220 N N . LYS B 1 273 ? -10.5 27 -10.586 1 84.94 273 LYS B N 1
ATOM 5221 C CA . LYS B 1 273 ? -11.18 28.234 -10.219 1 84.94 273 LYS B CA 1
ATOM 5222 C C . LYS B 1 273 ? -12.367 27.953 -9.297 1 84.94 273 LYS B C 1
ATOM 5224 O O . LYS B 1 273 ? -12.555 28.656 -8.297 1 84.94 273 LYS B O 1
ATOM 5229 N N . GLN B 1 274 ? -13.164 26.984 -9.68 1 87.38 274 GLN B N 1
ATOM 5230 C CA . GLN B 1 274 ? -14.328 26.609 -8.875 1 87.38 274 GLN B CA 1
ATOM 5231 C C . GLN B 1 274 ? -13.906 26.094 -7.504 1 87.38 274 GLN B C 1
ATOM 5233 O O . GLN B 1 274 ? -14.547 26.391 -6.496 1 87.38 274 GLN B O 1
ATOM 5238 N N . ARG B 1 275 ? -12.898 25.422 -7.516 1 87.38 275 ARG B N 1
ATOM 5239 C CA . ARG B 1 275 ? -12.422 24.844 -6.266 1 87.38 275 ARG B CA 1
ATOM 5240 C C . ARG B 1 275 ? -11.883 25.922 -5.328 1 87.38 275 ARG B C 1
ATOM 5242 O O . ARG B 1 275 ? -12.109 25.859 -4.117 1 87.38 275 ARG B O 1
ATOM 5249 N N . LEU B 1 276 ? -11.234 26.891 -5.879 1 83.69 276 LEU B N 1
ATOM 5250 C CA . LEU B 1 276 ? -10.734 27.984 -5.074 1 83.69 276 LEU B CA 1
ATOM 5251 C C . LEU B 1 276 ? -11.883 28.812 -4.508 1 83.69 276 LEU B C 1
ATOM 5253 O O . LEU B 1 276 ? -11.781 29.344 -3.398 1 83.69 276 LEU B O 1
ATOM 5257 N N . MET B 1 277 ? -12.953 28.828 -5.207 1 85.19 277 MET B N 1
ATOM 5258 C CA . MET B 1 277 ? -14.141 29.531 -4.719 1 85.19 277 MET B CA 1
ATOM 5259 C C . MET B 1 277 ? -14.734 28.828 -3.512 1 85.19 277 MET B C 1
ATOM 5261 O O . MET B 1 277 ? -15.164 29.469 -2.553 1 85.19 277 MET B O 1
ATOM 5265 N N . LEU B 1 278 ? -14.695 27.547 -3.57 1 81.69 278 LEU B N 1
ATOM 5266 C CA . LEU B 1 278 ? -15.195 26.75 -2.449 1 81.69 278 LEU B CA 1
ATOM 5267 C C . LEU B 1 278 ? -14.344 26.969 -1.203 1 81.69 278 LEU B C 1
ATOM 5269 O O . LEU B 1 278 ? -14.867 27 -0.086 1 81.69 278 LEU B O 1
ATOM 5273 N N . ASN B 1 279 ? -13.062 27.125 -1.447 1 81.38 279 ASN B N 1
ATOM 5274 C CA . ASN B 1 279 ? -12.156 27.375 -0.326 1 81.38 279 ASN B CA 1
ATOM 5275 C C . ASN B 1 279 ? -12.5 28.672 0.404 1 81.38 279 ASN B C 1
ATOM 5277 O O . ASN B 1 279 ? -12.312 28.766 1.617 1 81.38 279 ASN B O 1
ATOM 5281 N N . ARG B 1 280 ? -12.953 29.609 -0.324 1 78.81 280 ARG B N 1
ATOM 5282 C CA . ARG B 1 280 ? -13.336 30.875 0.289 1 78.81 280 ARG B CA 1
ATOM 5283 C C . ARG B 1 280 ? -14.477 30.672 1.283 1 78.81 280 ARG B C 1
ATOM 5285 O O . ARG B 1 280 ? -14.609 31.438 2.238 1 78.81 280 ARG B O 1
ATOM 5292 N N . LEU B 1 281 ? -15.141 29.516 1.087 1 74.56 281 LEU B N 1
ATOM 5293 C CA . LEU B 1 281 ? -16.234 29.188 1.998 1 74.56 281 LEU B CA 1
ATOM 5294 C C . LEU B 1 281 ? -15.766 28.172 3.049 1 74.56 281 LEU B C 1
ATOM 5296 O O . LEU B 1 281 ? -16.578 27.531 3.695 1 74.56 281 LEU B O 1
ATOM 5300 N N . ARG B 1 282 ? -14.523 27.984 3.117 1 66.75 282 ARG B N 1
ATOM 5301 C CA . ARG B 1 282 ? -13.875 27.109 4.094 1 66.75 282 ARG B CA 1
ATOM 5302 C C . ARG B 1 282 ? -14.219 25.641 3.848 1 66.75 282 ARG B C 1
ATOM 5304 O O . ARG B 1 282 ? -14.383 24.875 4.797 1 66.75 282 ARG B O 1
ATOM 5311 N N . VAL B 1 283 ? -14.484 25.359 2.578 1 74.31 283 VAL B N 1
ATOM 5312 C CA . VAL B 1 283 ? -14.742 23.969 2.182 1 74.31 283 VAL B CA 1
ATOM 5313 C C . VAL B 1 283 ? -13.508 23.391 1.485 1 74.31 283 VAL B C 1
ATOM 5315 O O . VAL B 1 283 ? -13.055 23.938 0.47 1 74.31 283 VAL B O 1
ATOM 5318 N N . PRO B 1 284 ? -13.07 22.344 2.156 1 76 284 PRO B N 1
ATOM 5319 C CA . PRO B 1 284 ? -11.945 21.703 1.467 1 76 284 PRO B CA 1
ATOM 5320 C C . PRO B 1 284 ? -12.336 21.109 0.123 1 76 284 PRO B C 1
ATOM 5322 O O . PRO B 1 284 ? -13.414 20.5 0.004 1 76 284 PRO B O 1
ATOM 5325 N N . ALA B 1 285 ? -11.602 21.344 -0.973 1 79.5 285 ALA B N 1
ATOM 5326 C CA . ALA B 1 285 ? -11.961 20.891 -2.316 1 79.5 285 ALA B CA 1
ATOM 5327 C C . ALA B 1 285 ? -10.766 20.25 -3.014 1 79.5 285 ALA B C 1
ATOM 5329 O O . ALA B 1 285 ? -10.602 20.391 -4.227 1 79.5 285 ALA B O 1
ATOM 5330 N N . ALA B 1 286 ? -9.969 19.734 -2.209 1 80.25 286 ALA B N 1
ATOM 5331 C CA . ALA B 1 286 ? -8.805 19.078 -2.803 1 80.25 286 ALA B CA 1
ATOM 5332 C C . ALA B 1 286 ? -9.125 17.625 -3.182 1 80.25 286 ALA B C 1
ATOM 5334 O O . ALA B 1 286 ? -9.797 16.922 -2.432 1 80.25 286 ALA B O 1
ATOM 5335 N N . ILE B 1 287 ? -8.844 17.188 -4.402 1 83.75 287 ILE B N 1
ATOM 5336 C CA . ILE B 1 287 ? -9 15.82 -4.887 1 83.75 287 ILE B CA 1
ATOM 5337 C C . ILE B 1 287 ? -7.629 15.172 -5.051 1 83.75 287 ILE B C 1
ATOM 5339 O O . ILE B 1 287 ? -6.773 15.68 -5.777 1 83.75 287 ILE B O 1
ATOM 5343 N N . PHE B 1 288 ? -7.465 14.125 -4.355 1 90.56 288 PHE B N 1
ATOM 5344 C CA . PHE B 1 288 ? -6.117 13.578 -4.316 1 90.56 288 PHE B CA 1
ATOM 5345 C C . PHE B 1 288 ? -6.152 12.062 -4.117 1 90.56 288 PHE B C 1
ATOM 5347 O O . PHE B 1 288 ? -7.184 11.508 -3.734 1 90.56 288 PHE B O 1
ATOM 5354 N N . ILE B 1 289 ? -5.09 11.391 -4.555 1 90.81 289 ILE B N 1
ATOM 5355 C CA . ILE B 1 289 ? -4.855 9.984 -4.273 1 90.81 289 ILE B CA 1
ATOM 5356 C C . ILE B 1 289 ? -3.395 9.766 -3.887 1 90.81 289 ILE B C 1
ATOM 5358 O O . ILE B 1 289 ? -2.488 10.18 -4.613 1 90.81 289 ILE B O 1
ATOM 5362 N N . GLY B 1 290 ? -3.238 9.32 -2.742 1 92.44 290 GLY B N 1
ATOM 5363 C CA . GLY B 1 290 ? -1.882 8.977 -2.344 1 92.44 290 GLY B CA 1
ATOM 5364 C C . GLY B 1 290 ? -1.455 7.602 -2.811 1 92.44 290 GLY B C 1
ATOM 5365 O O . GLY B 1 290 ? -0.969 7.441 -3.932 1 92.44 290 GLY B O 1
ATOM 5366 N N . ARG B 1 291 ? -1.771 6.645 -2.031 1 89.12 291 ARG B N 1
ATOM 5367 C CA . ARG B 1 291 ? -1.574 5.254 -2.432 1 89.12 291 ARG B CA 1
ATOM 5368 C C . ARG B 1 291 ? -2.809 4.707 -3.139 1 89.12 291 ARG B C 1
ATOM 5370 O O . ARG B 1 291 ? -3.934 5.113 -2.838 1 89.12 291 ARG B O 1
ATOM 5377 N N . LEU B 1 292 ? -2.709 3.828 -4.09 1 81.75 292 LEU B N 1
ATOM 5378 C CA . LEU B 1 292 ? -3.785 3.354 -4.957 1 81.75 292 LEU B CA 1
ATOM 5379 C C . LEU B 1 292 ? -4.914 2.742 -4.133 1 81.75 292 LEU B C 1
ATOM 5381 O O . LEU B 1 292 ? -6.09 2.975 -4.414 1 81.75 292 LEU B O 1
ATOM 5385 N N . TRP B 1 293 ? -4.637 2.016 -3.049 1 80.5 293 TRP B N 1
ATOM 5386 C CA . TRP B 1 293 ? -5.684 1.284 -2.344 1 80.5 293 TRP B CA 1
ATOM 5387 C C . TRP B 1 293 ? -5.922 1.873 -0.958 1 80.5 293 TRP B C 1
ATOM 5389 O O . TRP B 1 293 ? -6.73 1.352 -0.185 1 80.5 293 TRP B O 1
ATOM 5399 N N . LEU B 1 294 ? -5.223 2.836 -0.633 1 86.75 294 LEU B N 1
ATOM 5400 C CA . LEU B 1 294 ? -5.367 3.67 0.556 1 86.75 294 LEU B CA 1
ATOM 5401 C C . LEU B 1 294 ? -5.137 5.141 0.22 1 86.75 294 LEU B C 1
ATOM 5403 O O . LEU B 1 294 ? -4.125 5.723 0.615 1 86.75 294 LEU B O 1
ATOM 5407 N N . PHE B 1 295 ? -6.125 5.641 -0.429 1 88.62 295 PHE B N 1
ATOM 5408 C CA . PHE B 1 295 ? -5.961 6.891 -1.163 1 88.62 295 PHE B CA 1
ATOM 5409 C C . PHE B 1 295 ? -5.531 8.016 -0.229 1 88.62 295 PHE B C 1
ATOM 5411 O O . PHE B 1 295 ? -4.875 8.969 -0.657 1 88.62 295 PHE B O 1
ATOM 5418 N N . PHE B 1 296 ? -5.848 7.957 1.049 1 91.81 296 PHE B N 1
ATOM 5419 C CA . PHE B 1 296 ? -5.57 9.07 1.944 1 91.81 296 PHE B CA 1
ATOM 5420 C C . PHE B 1 296 ? -4.191 8.93 2.574 1 91.81 296 PHE B C 1
ATOM 5422 O O . PHE B 1 296 ? -3.75 9.812 3.316 1 91.81 296 PHE B O 1
ATOM 5429 N N . MET B 1 297 ? -3.488 7.852 2.297 1 94 297 MET B N 1
ATOM 5430 C CA . MET B 1 297 ? -2.111 7.688 2.756 1 94 297 MET B CA 1
ATOM 5431 C C . MET B 1 297 ? -1.128 8.227 1.725 1 94 297 MET B C 1
ATOM 5433 O O . MET B 1 297 ? -1.275 7.98 0.527 1 94 297 MET B O 1
ATOM 5437 N N . PRO B 1 298 ? -0.224 9.055 2.209 1 95.69 298 PRO B N 1
ATOM 5438 C CA . PRO B 1 298 ? 0.778 9.547 1.26 1 95.69 298 PRO B CA 1
ATOM 5439 C C . PRO B 1 298 ? 1.699 8.445 0.748 1 95.69 298 PRO B C 1
ATOM 5441 O O . PRO B 1 298 ? 1.826 7.395 1.387 1 95.69 298 PRO B O 1
ATOM 5444 N N . ARG B 1 299 ? 2.301 8.719 -0.392 1 92.38 299 ARG B N 1
ATOM 5445 C CA . ARG B 1 299 ? 3.332 7.812 -0.882 1 92.38 299 ARG B CA 1
ATOM 5446 C C . ARG B 1 299 ? 4.457 7.66 0.137 1 92.38 299 ARG B C 1
ATOM 5448 O O . ARG B 1 299 ? 4.844 8.633 0.792 1 92.38 299 ARG B O 1
ATOM 5455 N N . HIS B 1 300 ? 4.941 6.484 0.197 1 89.31 300 HIS B N 1
ATOM 5456 C CA . HIS B 1 300 ? 5.91 6.191 1.247 1 89.31 300 HIS B CA 1
ATOM 5457 C C . HIS B 1 300 ? 7.336 6.246 0.71 1 89.31 300 HIS B C 1
ATOM 5459 O O . HIS B 1 300 ? 8.289 6.375 1.482 1 89.31 300 HIS B O 1
ATOM 5465 N N . ASP B 1 301 ? 7.516 6.105 -0.603 1 87.5 301 ASP B N 1
ATOM 5466 C CA . ASP B 1 301 ? 8.828 5.949 -1.225 1 87.5 301 ASP B CA 1
ATOM 5467 C C . ASP B 1 301 ? 9.375 7.289 -1.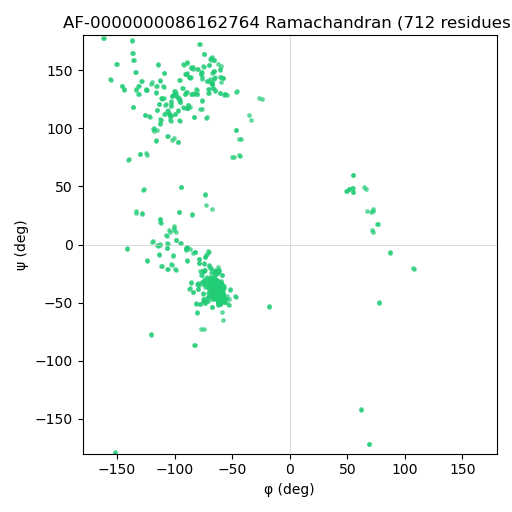698 1 87.5 301 ASP B C 1
ATOM 5469 O O . ASP B 1 301 ? 9.82 7.418 -2.842 1 87.5 301 ASP B O 1
ATOM 5473 N N . LEU B 1 302 ? 9.344 8.266 -0.842 1 91.88 302 LEU B N 1
ATOM 5474 C CA . LEU B 1 302 ? 9.891 9.57 -1.206 1 91.88 302 LEU B CA 1
ATOM 5475 C C . LEU B 1 302 ? 10.719 10.148 -0.065 1 91.88 302 LEU B C 1
ATOM 5477 O O . LEU B 1 302 ? 10.695 9.633 1.053 1 91.88 302 LEU B O 1
ATOM 5481 N N . ASP B 1 303 ? 11.516 11.18 -0.393 1 94.25 303 ASP B N 1
ATOM 5482 C CA . ASP B 1 303 ? 12.32 11.922 0.58 1 94.25 303 ASP B CA 1
ATOM 5483 C C . ASP B 1 303 ? 11.594 13.188 1.031 1 94.25 303 ASP B C 1
ATOM 5485 O O . ASP B 1 303 ? 11.133 13.969 0.202 1 94.25 303 ASP B O 1
ATOM 5489 N N . MET B 1 304 ? 11.438 13.336 2.305 1 96.62 304 MET B N 1
ATOM 5490 C CA . MET B 1 304 ? 10.82 14.523 2.893 1 96.62 304 MET B CA 1
ATOM 5491 C C . MET B 1 304 ? 11.836 15.336 3.686 1 96.62 304 MET B C 1
ATOM 5493 O O . MET B 1 304 ? 12.281 14.906 4.754 1 96.62 304 MET B O 1
ATOM 5497 N N . THR B 1 305 ? 12.273 16.406 3.125 1 97 305 THR B N 1
ATOM 5498 C CA . THR B 1 305 ? 13.227 17.281 3.795 1 97 305 THR B CA 1
ATOM 5499 C C . THR B 1 305 ? 12.594 18.641 4.078 1 97 305 THR B C 1
ATOM 5501 O O . THR B 1 305 ? 12.211 19.359 3.15 1 97 305 THR B O 1
ATOM 5504 N N . THR B 1 306 ? 12.469 18.938 5.281 1 98 306 THR B N 1
ATOM 5505 C CA . THR B 1 306 ? 11.953 20.234 5.695 1 98 306 THR B CA 1
ATOM 5506 C C . THR B 1 306 ? 13.094 21.141 6.152 1 98 306 THR B C 1
ATOM 5508 O O . THR B 1 306 ? 13.898 20.75 6.996 1 98 306 THR B O 1
ATOM 5511 N N . VAL B 1 307 ? 13.148 22.344 5.586 1 98.06 307 VAL B N 1
ATOM 5512 C CA . VAL B 1 307 ? 14.211 23.281 5.91 1 98.06 307 VAL B CA 1
ATOM 5513 C C . VAL B 1 307 ? 13.625 24.484 6.641 1 98.06 307 VAL B C 1
ATOM 5515 O O . VAL B 1 307 ? 12.727 25.156 6.129 1 98.06 307 VAL B O 1
ATOM 5518 N N . VAL B 1 308 ? 14.117 24.688 7.832 1 98.19 308 VAL B N 1
ATOM 5519 C CA . VAL B 1 308 ? 13.75 25.875 8.609 1 98.19 308 VAL B CA 1
ATOM 5520 C C . VAL B 1 308 ? 14.711 27.016 8.289 1 98.19 308 VAL B C 1
ATOM 5522 O O . VAL B 1 308 ? 15.914 26.906 8.539 1 98.19 308 VAL B O 1
ATOM 5525 N N . GLY B 1 309 ? 14.18 28.078 7.746 1 98.06 309 GLY B N 1
ATOM 5526 C CA . GLY B 1 309 ? 15 29.219 7.34 1 98.06 309 GLY B CA 1
ATOM 5527 C C . GLY B 1 309 ? 15.406 30.109 8.5 1 98.06 309 GLY B C 1
ATOM 5528 O O . GLY B 1 309 ? 14.922 29.922 9.617 1 98.06 309 GLY B O 1
ATOM 5529 N N . LYS B 1 310 ? 16.266 31.031 8.133 1 96.19 310 LYS B N 1
ATOM 5530 C CA . LYS B 1 310 ? 16.75 32 9.117 1 96.19 310 LYS B CA 1
ATOM 5531 C C . LYS B 1 310 ? 15.609 32.906 9.594 1 96.19 310 LYS B C 1
ATOM 5533 O O . LYS B 1 310 ? 14.719 33.25 8.812 1 96.19 310 LYS B O 1
ATOM 5538 N N . ALA B 1 311 ? 15.734 33.344 10.859 1 96.19 311 ALA B N 1
ATOM 5539 C CA . ALA B 1 311 ? 14.711 34.188 11.469 1 96.19 311 ALA B CA 1
ATOM 5540 C C . ALA B 1 311 ? 14.719 35.594 10.859 1 96.19 311 ALA B C 1
ATOM 5542 O O . ALA B 1 311 ? 15.781 36.156 10.594 1 96.19 311 ALA B O 1
ATOM 5543 N N . ILE B 1 312 ? 13.539 36.031 10.547 1 97.5 312 ILE B N 1
ATOM 5544 C CA . ILE B 1 312 ? 13.328 37.438 10.234 1 97.5 312 ILE B CA 1
ATOM 5545 C C . ILE B 1 312 ? 12.836 38.156 11.484 1 97.5 312 ILE B C 1
ATOM 5547 O O . ILE B 1 312 ? 11.68 38.031 11.875 1 97.5 312 ILE B O 1
ATOM 5551 N N . GLN B 1 313 ? 13.695 38.938 12.055 1 96.38 313 GLN B N 1
ATOM 5552 C CA . GLN B 1 313 ? 13.312 39.656 13.25 1 96.38 313 GLN B CA 1
ATOM 5553 C C . GLN B 1 313 ? 12.438 40.875 12.898 1 96.38 313 GLN B C 1
ATOM 5555 O O . GLN B 1 313 ? 12.883 41.781 12.18 1 96.38 313 GLN B O 1
ATOM 5560 N N . LEU B 1 314 ? 11.211 40.844 13.359 1 97.69 314 LEU B N 1
ATOM 5561 C CA . LEU B 1 314 ? 10.32 41.969 13.117 1 97.69 314 LEU B CA 1
ATOM 5562 C C . LEU B 1 314 ? 10.32 42.938 14.305 1 97.69 314 LEU B C 1
ATOM 5564 O O . LEU B 1 314 ? 10.391 42.5 15.461 1 97.69 314 LEU B O 1
ATOM 5568 N N . PRO B 1 315 ? 10.273 44.219 14 1 97.19 315 PRO B N 1
ATOM 5569 C CA . PRO B 1 315 ? 10.109 45.156 15.102 1 97.19 315 PRO B CA 1
ATOM 5570 C C . PRO B 1 315 ? 8.719 45.094 15.742 1 97.19 315 PRO B C 1
ATOM 5572 O O . PRO B 1 315 ? 7.766 44.625 15.109 1 97.19 315 PRO B O 1
ATOM 5575 N N . LYS B 1 316 ? 8.688 45.5 17.047 1 97.62 316 LYS B N 1
ATOM 5576 C CA . LYS B 1 316 ? 7.383 45.562 17.688 1 97.62 316 LYS B CA 1
ATOM 5577 C C . LYS B 1 316 ? 6.664 46.875 17.375 1 97.62 316 LYS B C 1
ATOM 5579 O O . LYS B 1 316 ? 7.109 47.938 17.781 1 97.62 316 LYS B O 1
ATOM 5584 N N . ILE B 1 317 ? 5.648 46.719 16.594 1 97.88 317 ILE B N 1
ATOM 5585 C CA . ILE B 1 317 ? 4.785 47.844 16.25 1 97.88 317 ILE B CA 1
ATOM 5586 C C . ILE B 1 317 ? 3.35 47.531 16.672 1 97.88 317 ILE B C 1
ATOM 5588 O O . ILE B 1 317 ? 2.674 46.719 16.062 1 97.88 317 ILE B O 1
ATOM 5592 N N . GLU B 1 318 ? 2.836 48.188 17.672 1 96.12 318 GLU B N 1
ATOM 5593 C CA . GLU B 1 318 ? 1.534 47.875 18.266 1 96.12 318 GLU B CA 1
ATOM 5594 C C . GLU B 1 318 ? 0.416 48.031 17.234 1 96.12 318 GLU B C 1
ATOM 5596 O O . GLU B 1 318 ? -0.498 47.219 17.172 1 96.12 318 GLU B O 1
ATOM 5601 N N . ASN B 1 319 ? 0.458 49.125 16.5 1 97.44 319 ASN B N 1
ATOM 5602 C CA . ASN B 1 319 ? -0.534 49.375 15.469 1 97.44 319 ASN B CA 1
ATOM 5603 C C . ASN B 1 319 ? 0.121 49.625 14.109 1 97.44 319 ASN B C 1
ATOM 5605 O O . ASN B 1 319 ? 0.124 50.75 13.602 1 97.44 319 ASN B O 1
ATOM 5609 N N . PRO B 1 320 ? 0.529 48.531 13.461 1 97.94 320 PRO B N 1
ATOM 5610 C CA . PRO B 1 320 ? 1.207 48.688 12.172 1 97.94 320 PRO B CA 1
ATOM 5611 C C . PRO B 1 320 ? 0.262 49.125 11.062 1 97.94 320 PRO B C 1
ATOM 5613 O O . PRO B 1 320 ? -0.889 48.688 11.008 1 97.94 320 PRO B O 1
ATOM 5616 N N . THR B 1 321 ? 0.73 50 10.219 1 97.88 321 THR B N 1
ATOM 5617 C CA . THR B 1 321 ? -0.035 50.438 9.062 1 97.88 321 THR B CA 1
ATOM 5618 C C . THR B 1 321 ? -0.048 49.344 7.98 1 97.88 321 THR B C 1
ATOM 5620 O O . THR B 1 321 ? 0.743 48.406 8.023 1 97.88 321 THR B O 1
ATOM 5623 N N . LYS B 1 322 ? -0.969 49.5 7.055 1 97.5 322 LYS B N 1
ATOM 5624 C CA . LYS B 1 322 ? -1.039 48.594 5.93 1 97.5 322 LYS B CA 1
ATOM 5625 C C . LYS B 1 322 ? 0.271 48.562 5.148 1 97.5 322 LYS B C 1
ATOM 5627 O O . LYS B 1 322 ? 0.7 47.531 4.668 1 97.5 322 LYS B O 1
ATOM 5632 N N . GLU B 1 323 ? 0.853 49.688 5.051 1 97.69 323 GLU B N 1
ATOM 5633 C CA . GLU B 1 323 ? 2.109 49.812 4.32 1 97.69 323 GLU B CA 1
ATOM 5634 C C . GLU B 1 323 ? 3.242 49.094 5.047 1 97.69 323 GLU B C 1
ATOM 5636 O O . GLU B 1 323 ? 4.082 48.438 4.418 1 97.69 323 GLU B O 1
ATOM 5641 N N . GLU B 1 324 ? 3.281 49.25 6.316 1 97.62 324 GLU B N 1
ATOM 5642 C CA . GLU B 1 324 ? 4.289 48.562 7.113 1 97.62 324 GLU B CA 1
ATOM 5643 C C . GLU B 1 324 ? 4.125 47.031 7.016 1 97.62 324 GLU B C 1
ATOM 5645 O O . GLU B 1 324 ? 5.102 46.312 6.84 1 97.62 324 GLU B O 1
ATOM 5650 N N . VAL B 1 325 ? 2.898 46.594 7.148 1 98.31 325 VAL B N 1
ATOM 5651 C CA . VAL B 1 325 ? 2.619 45.188 7.043 1 98.31 325 VAL B CA 1
ATOM 5652 C C . VAL B 1 325 ? 3.049 44.656 5.672 1 98.31 325 VAL B C 1
ATOM 5654 O O . VAL B 1 325 ? 3.672 43.594 5.566 1 98.31 325 VAL B O 1
ATOM 5657 N N . ALA B 1 326 ? 2.715 45.375 4.625 1 98.12 326 ALA B N 1
ATOM 5658 C CA . ALA B 1 326 ? 3.07 45 3.262 1 98.12 326 ALA B CA 1
ATOM 5659 C C . ALA B 1 326 ? 4.586 44.906 3.094 1 98.12 326 ALA B C 1
ATOM 5661 O O . ALA B 1 326 ? 5.09 44.031 2.402 1 98.12 326 ALA B O 1
ATOM 5662 N N . LYS B 1 327 ? 5.254 45.812 3.689 1 98.12 327 LYS B N 1
ATOM 5663 C CA . LYS B 1 327 ? 6.711 45.844 3.609 1 98.12 327 LYS B CA 1
ATOM 5664 C C . LYS B 1 327 ? 7.324 44.594 4.211 1 98.12 327 LYS B C 1
ATOM 5666 O O . LYS B 1 327 ? 8.141 43.938 3.572 1 98.12 327 LYS B O 1
ATOM 5671 N N . TYR B 1 328 ? 6.938 44.281 5.363 1 98.12 328 TYR B N 1
ATOM 5672 C CA . TYR B 1 328 ? 7.52 43.125 6.051 1 98.12 328 TYR B CA 1
ATOM 5673 C C . TYR B 1 328 ? 7.004 41.844 5.457 1 98.12 328 TYR B C 1
ATOM 5675 O O . TYR B 1 328 ? 7.695 40.812 5.492 1 98.12 328 TYR B O 1
ATOM 5683 N N . HIS B 1 329 ? 5.781 41.844 4.957 1 98.44 329 HIS B N 1
ATOM 5684 C CA . HIS B 1 329 ? 5.293 40.688 4.215 1 98.44 329 HIS B CA 1
ATOM 5685 C C . HIS B 1 329 ? 6.152 40.438 2.984 1 98.44 329 HIS B C 1
ATOM 5687 O O . HIS B 1 329 ? 6.484 39.281 2.693 1 98.44 329 HIS B O 1
ATOM 5693 N N . ALA B 1 330 ? 6.484 41.469 2.252 1 98.25 330 ALA B N 1
ATOM 5694 C CA . ALA B 1 330 ? 7.355 41.344 1.09 1 98.25 330 ALA B CA 1
ATOM 5695 C C . ALA B 1 330 ? 8.719 40.781 1.488 1 98.25 330 ALA B C 1
ATOM 5697 O O . ALA B 1 330 ? 9.281 39.938 0.77 1 98.25 330 ALA B O 1
ATOM 5698 N N . LEU B 1 331 ? 9.219 41.25 2.588 1 98.12 331 LEU B N 1
ATOM 5699 C CA . LEU B 1 331 ? 10.484 40.75 3.105 1 98.12 331 LEU B CA 1
ATOM 5700 C C . LEU B 1 331 ? 10.375 39.25 3.402 1 98.12 331 LEU B C 1
ATOM 5702 O O . LEU B 1 331 ? 11.305 38.469 3.129 1 98.12 331 LEU B O 1
ATOM 5706 N N . TYR B 1 332 ? 9.336 38.875 3.996 1 98.25 332 TYR B N 1
ATOM 5707 C CA . TYR B 1 332 ? 9.094 37.469 4.312 1 98.25 332 TYR B CA 1
ATOM 5708 C C . TYR B 1 332 ? 9.047 36.625 3.045 1 98.25 332 TYR B C 1
ATOM 5710 O O . TYR B 1 332 ? 9.672 35.562 2.975 1 98.25 332 TYR B O 1
ATOM 5718 N N . VAL B 1 333 ? 8.258 37.031 2.07 1 98.31 333 VAL B N 1
ATOM 5719 C CA . VAL B 1 333 ? 8.109 36.281 0.82 1 98.31 333 VAL B CA 1
ATOM 5720 C C . VAL B 1 333 ? 9.469 36.156 0.139 1 98.31 333 VAL B C 1
ATOM 5722 O O . VAL B 1 333 ? 9.797 35.094 -0.38 1 98.31 333 VAL B O 1
ATOM 5725 N N . ASP B 1 334 ? 10.227 37.188 0.105 1 98.06 334 ASP B N 1
ATOM 5726 C CA . ASP B 1 334 ? 11.57 37.156 -0.465 1 98.06 334 ASP B CA 1
ATOM 5727 C C . ASP B 1 334 ? 12.438 36.125 0.255 1 98.06 334 ASP B C 1
ATOM 5729 O O . ASP B 1 334 ? 13.195 35.406 -0.382 1 98.06 334 ASP B O 1
ATOM 5733 N N . ALA B 1 335 ? 12.328 36.156 1.566 1 98.06 335 ALA B N 1
ATOM 5734 C CA . ALA B 1 335 ? 13.094 35.188 2.363 1 98.06 335 ALA B CA 1
ATOM 5735 C C . ALA B 1 335 ? 12.68 33.75 2.057 1 98.06 335 ALA B C 1
ATOM 5737 O O . ALA B 1 335 ? 13.516 32.844 2.025 1 98.06 335 ALA B O 1
ATOM 5738 N N . LEU B 1 336 ? 11.414 33.594 1.883 1 98.31 336 LEU B N 1
ATOM 5739 C CA . LEU B 1 336 ? 10.891 32.25 1.538 1 98.31 336 LEU B CA 1
ATOM 5740 C C . LEU B 1 336 ? 11.422 31.812 0.184 1 98.31 336 LEU B C 1
ATOM 5742 O O . LEU B 1 336 ? 11.852 30.656 0.035 1 98.31 336 LEU B O 1
ATOM 5746 N N . VAL B 1 337 ? 11.359 32.656 -0.778 1 97.94 337 VAL B N 1
ATOM 5747 C CA . VAL B 1 337 ? 11.852 32.344 -2.117 1 97.94 337 VAL B CA 1
ATOM 5748 C C . VAL B 1 337 ? 13.352 32.062 -2.064 1 97.94 337 VAL B C 1
ATOM 5750 O O . VAL B 1 337 ? 13.836 31.125 -2.715 1 97.94 337 VAL B O 1
ATOM 5753 N N . ASP B 1 338 ? 14.055 32.875 -1.338 1 97.62 338 ASP B N 1
ATOM 5754 C CA . ASP B 1 338 ? 15.492 32.688 -1.18 1 97.62 338 ASP B CA 1
ATOM 5755 C C . ASP B 1 338 ? 15.797 31.328 -0.543 1 97.62 338 ASP B C 1
ATOM 5757 O O . ASP B 1 338 ? 16.734 30.641 -0.954 1 97.62 338 ASP B O 1
ATOM 5761 N N . LEU B 1 339 ? 15.062 31.016 0.466 1 97.81 339 LEU B N 1
ATOM 5762 C CA . LEU B 1 339 ? 15.219 29.719 1.127 1 97.81 339 LEU B CA 1
ATOM 5763 C C . LEU B 1 339 ? 15.062 28.578 0.129 1 97.81 339 LEU B C 1
ATOM 5765 O O . LEU B 1 339 ? 15.852 27.641 0.135 1 97.81 339 LEU B O 1
ATOM 5769 N N . PHE B 1 340 ? 14.047 28.641 -0.692 1 97.5 340 PHE B N 1
ATOM 5770 C CA . PHE B 1 340 ? 13.789 27.641 -1.716 1 97.5 340 PHE B CA 1
ATOM 5771 C C . PHE B 1 340 ? 14.945 27.562 -2.705 1 97.5 340 PHE B C 1
ATOM 5773 O O . PHE B 1 340 ? 15.469 26.484 -2.979 1 97.5 340 PHE B O 1
ATOM 5780 N N . GLU B 1 341 ? 15.352 28.688 -3.23 1 96.25 341 GLU B N 1
ATOM 5781 C CA . GLU B 1 341 ? 16.375 28.75 -4.27 1 96.25 341 GLU B CA 1
ATOM 5782 C C . GLU B 1 341 ? 17.719 28.219 -3.764 1 96.25 341 GLU B C 1
ATOM 5784 O O . GLU B 1 341 ? 18.422 27.531 -4.492 1 96.25 341 GLU B O 1
ATOM 5789 N N . ARG B 1 342 ? 17.984 28.453 -2.588 1 94.62 342 ARG B N 1
ATOM 5790 C CA . ARG B 1 342 ? 19.281 28.062 -2.035 1 94.62 342 ARG B CA 1
ATOM 5791 C C . ARG B 1 342 ? 19.297 26.562 -1.744 1 94.62 342 ARG B C 1
ATOM 5793 O O . ARG B 1 342 ? 20.375 25.953 -1.7 1 94.62 342 ARG B O 1
ATOM 5800 N N . ASN B 1 343 ? 18.141 26.031 -1.583 1 95.38 343 ASN B N 1
ATOM 5801 C CA . ASN B 1 343 ? 18.125 24.641 -1.112 1 95.38 343 ASN B CA 1
ATOM 5802 C C . ASN B 1 343 ? 17.562 23.703 -2.174 1 95.38 343 ASN B C 1
ATOM 5804 O O . ASN B 1 343 ? 17.672 22.484 -2.039 1 95.38 343 ASN B O 1
ATOM 5808 N N . LYS B 1 344 ? 17.016 24.219 -3.264 1 94.69 344 LYS B N 1
ATOM 5809 C CA . LYS B 1 344 ? 16.344 23.375 -4.254 1 94.69 344 LYS B CA 1
ATOM 5810 C C . LYS B 1 344 ? 17.312 22.406 -4.914 1 94.69 344 LYS B C 1
ATOM 5812 O O . LYS B 1 344 ? 16.953 21.281 -5.227 1 94.69 344 LYS B O 1
ATOM 5817 N N . LYS B 1 345 ? 18.562 22.75 -5.152 1 93.44 345 LYS B N 1
ATOM 5818 C CA . LYS B 1 345 ? 19.547 21.875 -5.789 1 93.44 345 LYS B CA 1
ATOM 5819 C C . LYS B 1 345 ? 19.906 20.703 -4.887 1 93.44 345 LYS B C 1
ATOM 5821 O O . LYS B 1 345 ? 20.234 19.625 -5.371 1 93.44 345 LYS B O 1
ATOM 5826 N N . LYS B 1 346 ? 19.781 20.938 -3.586 1 93.81 346 LYS B N 1
ATOM 5827 C CA . LYS B 1 346 ? 20.172 19.922 -2.623 1 93.81 346 LYS B CA 1
ATOM 5828 C C . LYS B 1 346 ? 19.016 18.969 -2.332 1 93.81 346 LYS B C 1
ATOM 5830 O O . LYS B 1 346 ? 19.219 17.766 -2.17 1 93.81 346 LYS B O 1
ATOM 5835 N N . TYR B 1 347 ? 17.859 19.469 -2.268 1 93.69 347 TYR B N 1
ATOM 5836 C CA . TYR B 1 347 ? 16.812 18.672 -1.644 1 93.69 347 TYR B CA 1
ATOM 5837 C C . TYR B 1 347 ? 15.633 18.484 -2.586 1 93.69 347 TYR B C 1
ATOM 5839 O O . TYR B 1 347 ? 14.781 17.625 -2.357 1 93.69 347 TYR B O 1
ATOM 5847 N N . ALA B 1 348 ? 15.531 19.219 -3.658 1 92.19 348 ALA B N 1
ATOM 5848 C CA . ALA B 1 348 ? 14.414 19.078 -4.59 1 92.19 348 ALA B CA 1
ATOM 5849 C C . ALA B 1 348 ? 14.633 17.891 -5.52 1 92.19 348 ALA B C 1
ATOM 5851 O O . ALA B 1 348 ? 15.766 17.453 -5.727 1 92.19 348 ALA B O 1
ATOM 5852 N N . ASN B 1 349 ? 13.586 17.25 -5.996 1 83.44 349 ASN B N 1
ATOM 5853 C CA . ASN B 1 349 ? 13.688 16.141 -6.938 1 83.44 349 ASN B CA 1
ATOM 5854 C C . ASN B 1 349 ? 14.25 16.594 -8.281 1 83.44 349 ASN B C 1
ATOM 5856 O O . ASN B 1 349 ? 14.969 15.852 -8.945 1 83.44 349 ASN B O 1
ATOM 5860 N N . SER B 1 350 ? 13.828 17.781 -8.688 1 80.25 350 SER B N 1
ATOM 5861 C CA . SER B 1 350 ? 14.359 18.375 -9.914 1 80.25 350 SER B CA 1
ATOM 5862 C C . SER B 1 350 ? 15.219 19.594 -9.609 1 80.25 350 SER B C 1
ATOM 5864 O O . SER B 1 350 ? 14.758 20.531 -8.969 1 80.25 350 SER B O 1
ATOM 5866 N N . PRO B 1 351 ? 16.438 19.594 -10.094 1 78.94 351 PRO B N 1
ATOM 5867 C CA . PRO B 1 351 ? 17.297 20.75 -9.828 1 78.94 351 PRO B CA 1
ATOM 5868 C C . PRO B 1 351 ? 16.797 22.031 -10.477 1 78.94 351 PRO B C 1
ATOM 5870 O O . PRO B 1 351 ? 17.141 23.125 -10.031 1 78.94 351 PRO B O 1
ATOM 5873 N N . ASP B 1 352 ? 16.016 21.875 -11.516 1 85.12 352 ASP B N 1
ATOM 5874 C CA . ASP B 1 352 ? 15.523 23.062 -12.227 1 85.12 352 ASP B CA 1
ATOM 5875 C C . ASP B 1 352 ? 14.125 23.453 -11.742 1 85.12 352 ASP B C 1
ATOM 5877 O O . ASP B 1 352 ? 13.391 24.125 -12.453 1 85.12 352 ASP B O 1
ATOM 5881 N N . ALA B 1 353 ? 13.906 23.109 -10.547 1 90.12 353 ALA B N 1
ATOM 5882 C CA . ALA B 1 353 ? 12.594 23.406 -9.984 1 90.12 353 ALA B CA 1
ATOM 5883 C C . ALA B 1 353 ? 12.383 24.906 -9.812 1 90.12 353 ALA B C 1
ATOM 5885 O O . ALA B 1 353 ? 13.328 25.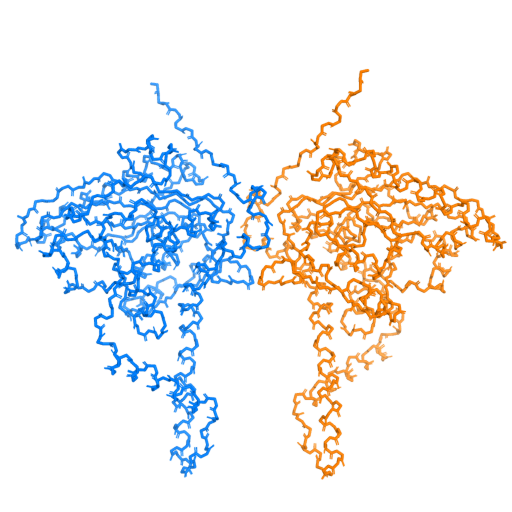625 -9.5 1 90.12 353 ALA B O 1
ATOM 5886 N N . LYS B 1 354 ? 11.219 25.391 -10.117 1 93.19 354 LYS B N 1
ATOM 5887 C CA . LYS B 1 354 ? 10.836 26.781 -9.914 1 93.19 354 LYS B CA 1
ATOM 5888 C C . LYS B 1 354 ? 9.695 26.891 -8.898 1 93.19 354 LYS B C 1
ATOM 5890 O O . LYS B 1 354 ? 8.773 26.078 -8.906 1 93.19 354 LYS B O 1
ATOM 5895 N N . LEU B 1 355 ? 9.859 27.859 -8.023 1 96.44 355 LEU B N 1
ATOM 5896 C CA . LEU B 1 355 ? 8.812 28.094 -7.035 1 96.44 355 LEU B CA 1
ATOM 5897 C C . LEU B 1 355 ? 7.766 29.062 -7.574 1 96.44 355 LEU B C 1
ATOM 5899 O O . LEU B 1 355 ? 8.102 30.172 -7.984 1 96.44 355 LEU B O 1
ATOM 5903 N N . GLU B 1 356 ? 6.559 28.594 -7.641 1 95.88 356 GLU B N 1
ATOM 5904 C CA . GLU B 1 356 ? 5.438 29.453 -8.039 1 95.88 356 GLU B CA 1
ATOM 5905 C C . GLU B 1 356 ? 4.719 30.016 -6.816 1 95.88 356 GLU B C 1
ATOM 5907 O O . GLU B 1 356 ? 4.227 29.266 -5.973 1 95.88 356 GLU B O 1
ATOM 5912 N N . VAL B 1 357 ? 4.656 31.312 -6.754 1 94.5 357 VAL B N 1
ATOM 5913 C CA . VAL B 1 357 ? 4.059 31.984 -5.602 1 94.5 357 VAL B CA 1
ATOM 5914 C C . VAL B 1 357 ? 2.691 32.531 -5.98 1 94.5 357 VAL B C 1
ATOM 5916 O O . VAL B 1 357 ? 2.584 33.375 -6.891 1 94.5 357 VAL B O 1
ATOM 5919 N N . TYR B 1 358 ? 1.724 32.031 -5.367 1 88.25 358 TYR B N 1
ATOM 5920 C CA . TYR B 1 358 ? 0.354 32.5 -5.523 1 88.25 358 TYR B CA 1
ATOM 5921 C C . TYR B 1 358 ? -0.047 33.406 -4.359 1 88.25 358 TYR B C 1
ATOM 5923 O O . TYR B 1 358 ? 0.484 33.281 -3.254 1 88.25 358 TYR B O 1
#

Nearest PDB structures (foldseek):
  5hd8-assembly1_B  TM=2.965E-01  e=2.987E+00  Escherichia coli K-12
  8iju-assembly1_A  TM=3.094E-01  e=4.302E+00  Homo sapiens
  5hd8-assembly1_B  TM=2.863E-01  e=3.768E+00  Escherichia coli K-12
  8iju-assembly1_A  TM=3.094E-01  e=3.768E+00  Homo sapiens

Organism: Pythium oligandrum (NCBI:txid41045)

pLDDT: mean 90.29, std 9.65, range [26.17, 98.69]

InterPro domains:
  IPR007130 Diacylglycerol acyltransferase [PF03982] (134-357)